Protein AF-0000000075465590 (afdb_homodimer)

Sequence (590 aa):
MANDVLPASSSIDHERARTSSQPSAFWFDDGSIIIAVARERFRLHKSLLSRHSSIFESLPVSQSTRAETRDPPTVEISEGLATPRDFTALLEHLYHDVPIDSAPLSAVSSLLRVTSDKSLRFPTIHILARERFRMLLEPEPGIVNFITPENPEEALGLAVEHDIPSVRKALYYSVATTSHFEPDSTHPSLPRSVTDRCAVLQEHLITHFTPILFTVATAGHMTCTDVFAEAWMPDVISPALMDNGLCRPIETLRKIQAVRWEDRGVCKECCAAKREEWDEEIRNVWEKVDEWVGIMANDVLPASSSIDHERARTSSQPSAFWFDDGSIIIAVARERFRLHKSLLSRHSSIFESLPVSQSTRAETRDPPTVEISEGLATPRDFTALLEHLYHDVPIDSAPLSAVSSLLRVTSDKSLRFPTIHILARERFRMLLEPEPGIVNFITPENPEEALGLAVEHDIPSVRKALYYSVATTSHFEPDSTHPSLPRSVTDRCAVLQEHLITHFTPILFTVATAGHMTCTDVFAEAWMPDVISPALMDNGLCRPIETLRKIQAVRWEDRGVCKECCAAKREEWDEEIRNVWEKVDEWVGI

Structure (mmCIF, N/CA/C/O backbone):
data_AF-0000000075465590-model_v1
#
loop_
_entity.id
_entity.type
_entity.pdbx_description
1 polymer 'BTB domain-containing protein'
#
loop_
_atom_site.group_PDB
_atom_site.id
_atom_site.type_symbol
_atom_site.label_atom_id
_atom_site.label_alt_id
_atom_site.label_comp_id
_atom_site.label_asym_id
_atom_site.label_entity_id
_atom_site.label_seq_id
_atom_site.pdbx_PDB_ins_code
_atom_site.Cartn_x
_atom_site.Cartn_y
_atom_site.Cartn_z
_atom_site.occupancy
_atom_site.B_iso_or_equiv
_atom_site.auth_seq_id
_atom_site.auth_comp_id
_atom_site.auth_asym_id
_atom_site.auth_atom_id
_atom_site.pdbx_PDB_model_num
ATOM 1 N N . MET A 1 1 ? 66.875 57.031 -17.562 1 21.8 1 MET A N 1
ATOM 2 C CA . MET A 1 1 ? 66.375 57.094 -16.188 1 21.8 1 MET A CA 1
ATOM 3 C C . MET A 1 1 ? 64.938 56.719 -16.125 1 21.8 1 MET A C 1
ATOM 5 O O . MET A 1 1 ? 64.312 56.844 -15.07 1 21.8 1 MET A O 1
ATOM 9 N N . ALA A 1 2 ? 64.438 56.688 -17.406 1 18.67 2 ALA A N 1
ATOM 10 C CA . ALA A 1 2 ? 63.031 57 -17.594 1 18.67 2 ALA A CA 1
ATOM 11 C C . ALA A 1 2 ? 62.156 56.062 -16.766 1 18.67 2 ALA A C 1
ATOM 13 O O . ALA A 1 2 ? 61.969 56.281 -15.562 1 18.67 2 ALA A O 1
ATOM 14 N N . ASN A 1 3 ? 61.281 55.5 -17.422 1 20.72 3 ASN A N 1
ATOM 15 C CA . ASN A 1 3 ? 59.844 55.406 -17.578 1 20.72 3 ASN A CA 1
ATOM 16 C C . ASN A 1 3 ? 59.281 54.156 -16.875 1 20.72 3 ASN A C 1
ATOM 18 O O . ASN A 1 3 ? 58.688 53.312 -17.531 1 20.72 3 ASN A O 1
ATOM 22 N N . ASP A 1 4 ? 60.188 53.594 -16.047 1 22.67 4 ASP A N 1
ATOM 23 C CA . ASP A 1 4 ? 59.812 52.188 -15.82 1 22.67 4 ASP A CA 1
ATOM 24 C C . ASP A 1 4 ? 58.438 52.094 -15.156 1 22.67 4 ASP A C 1
ATOM 26 O O . ASP A 1 4 ? 58.281 52.438 -13.984 1 22.67 4 ASP A O 1
ATOM 30 N N . VAL A 1 5 ? 57.5 52.75 -15.938 1 26.72 5 VAL A N 1
ATOM 31 C CA . VAL A 1 5 ? 56.156 52.812 -15.422 1 26.72 5 VAL A CA 1
ATOM 32 C C . VAL A 1 5 ? 55.75 51.469 -14.82 1 26.72 5 VAL A C 1
ATOM 34 O O . VAL A 1 5 ? 55.938 50.406 -15.461 1 26.72 5 VAL A O 1
ATOM 37 N N . LEU A 1 6 ? 56.031 51.344 -13.562 1 28.09 6 LEU A N 1
ATOM 38 C CA . LEU A 1 6 ? 55.688 50.188 -12.766 1 28.09 6 LEU A CA 1
ATOM 39 C C . LEU A 1 6 ? 54.312 49.688 -13.133 1 28.09 6 LEU A C 1
ATOM 41 O O . LEU A 1 6 ? 53.406 50.469 -13.414 1 28.09 6 LEU A O 1
ATOM 45 N N . PRO A 1 7 ? 54.344 48.5 -13.836 1 25.73 7 PRO A N 1
ATOM 46 C CA . PRO A 1 7 ? 53.094 47.906 -14.328 1 25.73 7 PRO A CA 1
ATOM 47 C C . PRO A 1 7 ? 51.938 48.031 -13.32 1 25.73 7 PRO A C 1
ATOM 49 O O . PRO A 1 7 ? 52.188 48.062 -12.109 1 25.73 7 PRO A O 1
ATOM 52 N N . ALA A 1 8 ? 50.906 48.844 -13.664 1 25.91 8 ALA A N 1
ATOM 53 C CA . ALA A 1 8 ? 49.625 49.062 -13 1 25.91 8 ALA A CA 1
ATOM 54 C C . ALA A 1 8 ? 49.125 47.781 -12.344 1 25.91 8 ALA A C 1
ATOM 56 O O . ALA A 1 8 ? 49.25 46.688 -12.906 1 25.91 8 ALA A O 1
ATOM 57 N N . SER A 1 9 ? 49.25 47.75 -11.016 1 25.11 9 SER A N 1
ATOM 58 C CA . SER A 1 9 ? 48.719 46.75 -10.094 1 25.11 9 SER A CA 1
ATOM 59 C C . SER A 1 9 ? 47.312 46.312 -10.516 1 25.11 9 SER A C 1
ATOM 61 O O . SER A 1 9 ? 46.375 47.094 -10.539 1 25.11 9 SER A O 1
ATOM 63 N N . SER A 1 10 ? 47.219 45.562 -11.617 1 25.58 10 SER A N 1
ATOM 64 C CA . SER A 1 10 ? 45.938 45.031 -12.062 1 25.58 10 SER A CA 1
ATOM 65 C C . SER A 1 10 ? 45.094 44.594 -10.875 1 25.58 10 SER A C 1
ATOM 67 O O . SER A 1 10 ? 45.531 43.875 -10 1 25.58 10 SER A O 1
ATOM 69 N N . SER A 1 11 ? 44.25 45.562 -10.375 1 25.7 11 SER A N 1
ATOM 70 C CA . SER A 1 11 ? 43.156 45.344 -9.406 1 25.7 11 SER A CA 1
ATOM 71 C C . SER A 1 11 ? 42.469 44 -9.633 1 25.7 11 SER A C 1
ATOM 73 O O . SER A 1 11 ? 41.844 43.781 -10.68 1 25.7 11 SER A O 1
ATOM 75 N N . ILE A 1 12 ? 43.188 42.906 -9.406 1 26.52 12 ILE A N 1
ATOM 76 C CA . ILE A 1 12 ? 42.531 41.594 -9.406 1 26.52 12 ILE A CA 1
ATOM 77 C C . ILE A 1 12 ? 41.125 41.719 -8.789 1 26.52 12 ILE A C 1
ATOM 79 O O . ILE A 1 12 ? 41 42.125 -7.629 1 26.52 12 ILE A O 1
ATOM 83 N N . ASP A 1 13 ? 40.156 42.219 -9.586 1 26 13 ASP A N 1
ATOM 84 C CA . ASP A 1 13 ? 38.719 42.094 -9.289 1 26 13 ASP A CA 1
ATOM 85 C C . ASP A 1 13 ? 38.438 40.781 -8.562 1 26 13 ASP A C 1
ATOM 87 O O . ASP A 1 13 ? 38.656 39.719 -9.094 1 26 13 ASP A O 1
ATOM 91 N N . HIS A 1 14 ? 38.75 40.719 -7.32 1 24.42 14 HIS A N 1
ATOM 92 C CA . HIS A 1 14 ? 38.281 39.594 -6.504 1 24.42 14 HIS A CA 1
ATOM 93 C C . HIS A 1 14 ? 36.875 39.156 -6.898 1 24.42 14 HIS A C 1
ATOM 95 O O . HIS A 1 14 ? 35.938 39.969 -6.781 1 24.42 14 HIS A O 1
ATOM 101 N N . GLU A 1 15 ? 36.719 38.562 -8.078 1 27.59 15 GLU A N 1
ATOM 102 C CA . GLU A 1 15 ? 35.469 37.875 -8.398 1 27.59 15 GLU A CA 1
ATOM 103 C C . GLU A 1 15 ? 34.812 37.312 -7.141 1 27.59 15 GLU A C 1
ATOM 105 O O . GLU A 1 15 ? 35.406 36.469 -6.441 1 27.59 15 GLU A O 1
ATOM 110 N N . ARG A 1 16 ? 34.094 38.125 -6.402 1 27.72 16 ARG A N 1
ATOM 111 C CA . ARG A 1 16 ? 33.125 37.656 -5.398 1 27.72 16 ARG A CA 1
ATOM 112 C C . ARG A 1 16 ? 32.531 36.312 -5.773 1 27.72 16 ARG A C 1
ATOM 114 O O . ARG A 1 16 ? 31.875 36.156 -6.801 1 27.72 16 ARG A O 1
ATOM 121 N N . ALA A 1 17 ? 33.25 35.219 -5.746 1 29.44 17 ALA A N 1
ATOM 122 C CA . ALA A 1 17 ? 32.688 33.875 -5.73 1 29.44 17 ALA A CA 1
ATOM 123 C C . ALA A 1 17 ? 31.281 33.844 -5.129 1 29.44 17 ALA A C 1
ATOM 125 O O . ALA A 1 17 ? 31.109 34.062 -3.924 1 29.44 17 ALA A O 1
ATOM 126 N N . ARG A 1 18 ? 30.219 34.375 -5.691 1 31.86 18 ARG A N 1
ATOM 127 C CA . ARG A 1 18 ? 28.781 34.281 -5.449 1 31.86 18 ARG A CA 1
ATOM 128 C C . ARG A 1 18 ? 28.406 32.906 -4.938 1 31.86 18 ARG A C 1
ATOM 130 O O . ARG A 1 18 ? 28.391 31.938 -5.699 1 31.86 18 ARG A O 1
ATOM 137 N N . THR A 1 19 ? 28.875 32.281 -3.955 1 33.5 19 THR A N 1
ATOM 138 C CA . THR A 1 19 ? 28.453 31.094 -3.223 1 33.5 19 THR A CA 1
ATOM 139 C C . THR A 1 19 ? 26.922 30.953 -3.264 1 33.5 19 THR A C 1
ATOM 141 O O . THR A 1 19 ? 26.219 31.562 -2.461 1 33.5 19 THR A O 1
ATOM 144 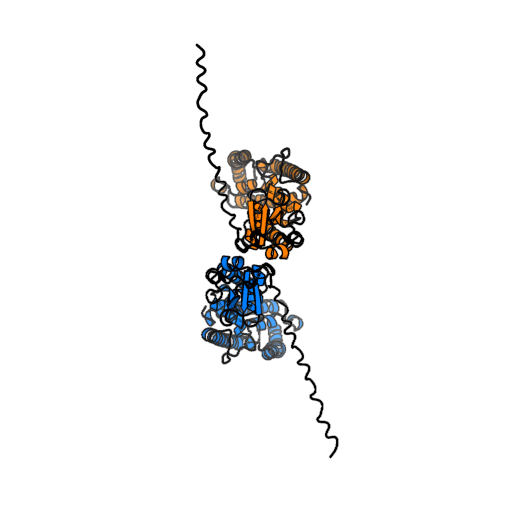N N . SER A 1 20 ? 26.141 31.188 -4.266 1 35.91 20 SER A N 1
ATOM 145 C CA . SER A 1 20 ? 24.75 31.141 -4.715 1 35.91 20 SER A CA 1
ATOM 146 C C . SER A 1 20 ? 24.062 29.859 -4.25 1 35.91 20 SER A C 1
ATOM 148 O O . SER A 1 20 ? 24.078 28.859 -4.957 1 35.91 20 SER A O 1
ATOM 150 N N . SER A 1 21 ? 24.469 29.109 -3.201 1 39.5 21 SER A N 1
ATOM 151 C CA . SER A 1 21 ? 23.938 27.812 -2.803 1 39.5 21 SER A CA 1
ATOM 152 C C . SER A 1 21 ? 22.406 27.812 -2.832 1 39.5 21 SER A C 1
ATOM 154 O O . SER A 1 21 ? 21.781 28.625 -2.148 1 39.5 21 SER A O 1
ATOM 156 N N . GLN A 1 22 ? 21.75 27.75 -3.865 1 45.09 22 GLN A N 1
ATOM 157 C CA . GLN A 1 22 ? 20.312 27.594 -4.055 1 45.09 22 GLN A CA 1
ATOM 158 C C . GLN A 1 22 ? 19.672 26.875 -2.867 1 45.09 22 GLN A C 1
ATOM 160 O O . GLN A 1 22 ? 20.172 25.844 -2.43 1 45.09 22 GLN A O 1
ATOM 165 N N . PRO A 1 23 ? 19.094 27.703 -1.973 1 51.75 23 PRO A N 1
ATOM 166 C CA . PRO A 1 23 ? 18.469 27.094 -0.799 1 51.75 23 PRO A CA 1
ATOM 167 C C . PRO A 1 23 ? 17.797 25.766 -1.117 1 51.75 23 PRO A C 1
ATOM 169 O O . PRO A 1 23 ? 17.344 25.547 -2.248 1 51.75 23 PRO A O 1
ATOM 172 N N . SER A 1 24 ? 18.062 24.734 -0.417 1 67.19 24 SER A N 1
ATOM 173 C CA . SER A 1 24 ? 17.453 23.406 -0.45 1 67.19 24 SER A CA 1
ATOM 174 C C . SER A 1 24 ? 15.945 23.5 -0.619 1 67.19 24 SER A C 1
ATOM 176 O O . SER A 1 24 ? 15.336 24.516 -0.268 1 67.19 24 SER A O 1
ATOM 178 N N . ALA A 1 25 ? 15.344 22.766 -1.482 1 83.56 25 ALA A N 1
ATOM 179 C CA . ALA A 1 25 ? 13.898 22.656 -1.654 1 83.56 25 ALA A CA 1
ATOM 180 C C . ALA A 1 25 ? 13.188 22.609 -0.305 1 83.56 25 ALA A C 1
ATOM 182 O O . ALA A 1 25 ? 11.977 22.859 -0.223 1 83.56 25 ALA A O 1
ATOM 183 N N . PHE A 1 26 ? 14.07 22.5 0.748 1 94.62 26 PHE A N 1
ATOM 184 C CA . PHE A 1 26 ? 13.492 22.391 2.084 1 94.62 26 PHE A CA 1
ATOM 185 C C . PHE A 1 26 ? 13.992 23.516 2.977 1 94.62 26 PHE A C 1
ATOM 187 O O . PHE A 1 26 ? 14.609 23.266 4.016 1 94.62 26 PHE A O 1
ATOM 194 N N . TRP A 1 27 ? 13.844 24.766 2.42 1 94.31 27 TRP A N 1
ATOM 195 C CA . TRP A 1 27 ? 14.07 26 3.172 1 94.31 27 TRP A CA 1
ATOM 196 C C . TRP A 1 27 ? 12.766 26.781 3.338 1 94.31 27 TRP A C 1
ATOM 198 O O . TRP A 1 27 ? 12.312 27.453 2.408 1 94.31 27 TRP A O 1
ATOM 208 N N . PHE A 1 28 ? 12.234 26.703 4.586 1 93.12 28 PHE A N 1
ATOM 209 C CA . PHE A 1 28 ? 10.93 27.312 4.832 1 93.12 28 PHE A CA 1
ATOM 210 C C . PHE A 1 28 ? 11.078 28.562 5.684 1 93.12 28 PHE A C 1
ATOM 212 O O . PHE A 1 28 ? 11.672 28.531 6.758 1 93.12 28 PHE A O 1
ATOM 219 N N . ASP A 1 29 ? 10.445 29.641 5.32 1 90 29 ASP A N 1
ATOM 220 C CA . ASP A 1 29 ? 10.523 30.906 6.043 1 90 29 ASP A CA 1
ATOM 221 C C . ASP A 1 29 ? 9.945 30.766 7.449 1 90 29 ASP A C 1
ATOM 223 O O . ASP A 1 29 ? 10.391 31.438 8.375 1 90 29 ASP A O 1
ATOM 227 N N . ASP A 1 30 ? 9.047 29.906 7.566 1 91.31 30 ASP A N 1
ATOM 228 C CA . ASP A 1 30 ? 8.43 29.734 8.875 1 91.31 30 ASP A CA 1
ATOM 229 C C . ASP A 1 30 ? 9.055 28.578 9.633 1 91.31 30 ASP A C 1
ATOM 231 O O . ASP A 1 30 ? 8.5 28.094 10.625 1 91.31 30 ASP A O 1
ATOM 235 N N . GLY A 1 31 ? 10.148 28.125 9.102 1 93.56 31 GLY A N 1
ATOM 236 C CA . GLY A 1 31 ? 10.859 27.078 9.82 1 93.56 31 GLY A CA 1
ATOM 237 C C . GLY A 1 31 ? 11.398 27.547 11.164 1 93.56 31 GLY A C 1
ATOM 238 O O . GLY A 1 31 ? 11.844 28.688 11.297 1 93.56 31 GLY A O 1
ATOM 239 N N . SER A 1 32 ? 11.461 26.641 12.125 1 92.81 32 SER A N 1
ATOM 240 C CA . SER A 1 32 ? 11.836 27 13.484 1 92.81 32 SER A CA 1
ATOM 241 C C . SER A 1 32 ? 13.203 26.453 13.852 1 92.81 32 SER A C 1
ATOM 243 O O . SER A 1 32 ? 13.711 26.703 14.945 1 92.81 32 SER A O 1
ATOM 245 N N . ILE A 1 33 ? 13.773 25.703 12.922 1 92.62 33 ILE A N 1
ATOM 246 C CA . ILE A 1 33 ? 15.086 25.125 13.18 1 92.62 33 ILE A CA 1
ATOM 247 C C . ILE A 1 33 ? 15.875 25.016 11.875 1 92.62 33 ILE A C 1
ATOM 249 O O . ILE A 1 33 ? 15.297 24.766 10.812 1 92.62 33 ILE A O 1
ATOM 253 N N . ILE A 1 34 ? 17.094 25.234 11.953 1 93.31 34 ILE A N 1
ATOM 254 C CA . ILE A 1 34 ? 17.984 25.031 10.812 1 93.31 34 ILE A CA 1
ATOM 255 C C . ILE A 1 34 ? 18.859 23.797 11.055 1 93.31 34 ILE A C 1
ATOM 257 O O . ILE A 1 34 ? 19.516 23.688 12.094 1 93.31 34 ILE A O 1
ATOM 261 N N . ILE A 1 35 ? 18.844 22.859 10.156 1 93.62 35 ILE A N 1
ATOM 262 C CA . ILE A 1 35 ? 19.625 21.641 10.258 1 93.62 35 ILE A CA 1
ATOM 263 C C . ILE A 1 35 ? 20.703 21.625 9.18 1 93.62 35 ILE A C 1
ATOM 265 O O . ILE A 1 35 ? 20.406 21.812 7.992 1 93.62 35 ILE A O 1
ATOM 269 N N . ALA A 1 36 ? 21.875 21.422 9.609 1 93.06 36 ALA A N 1
ATOM 270 C CA . ALA A 1 36 ? 22.984 21.297 8.688 1 93.06 36 ALA A CA 1
ATOM 271 C C . ALA A 1 36 ? 23.484 19.859 8.594 1 93.06 36 ALA A C 1
ATOM 273 O O . ALA A 1 36 ? 23.766 19.219 9.617 1 93.06 36 ALA A O 1
ATOM 274 N N . VAL A 1 37 ? 23.469 19.344 7.438 1 93 37 VAL A N 1
ATOM 275 C CA . VAL A 1 37 ? 24.016 18.031 7.137 1 93 37 VAL A CA 1
ATOM 276 C C . VAL A 1 37 ? 25.125 18.156 6.105 1 93 37 VAL A C 1
ATOM 278 O O . VAL A 1 37 ? 24.875 18.438 4.934 1 93 37 VAL A O 1
ATOM 281 N N . ALA A 1 38 ? 26.328 17.938 6.52 1 89.81 38 ALA A N 1
ATOM 282 C CA . ALA A 1 38 ? 27.484 18.219 5.68 1 89.81 38 ALA A CA 1
ATOM 283 C C . ALA A 1 38 ? 27.469 19.656 5.188 1 89.81 38 ALA A C 1
ATOM 285 O O . ALA A 1 38 ? 27.375 20.594 5.984 1 89.81 38 ALA A O 1
ATOM 286 N N . ARG A 1 39 ? 27.344 19.844 3.859 1 86.19 39 ARG A N 1
ATOM 287 C CA . ARG A 1 39 ? 27.406 21.203 3.322 1 86.19 39 ARG A CA 1
ATOM 288 C C . ARG A 1 39 ? 26.016 21.734 2.994 1 86.19 39 ARG A C 1
ATOM 290 O O . ARG A 1 39 ? 25.859 22.859 2.535 1 86.19 39 ARG A O 1
ATOM 297 N N . GLU A 1 40 ? 25.047 20.984 3.35 1 93.19 40 GLU A N 1
ATOM 298 C CA . GLU A 1 40 ? 23.672 21.391 3.02 1 93.19 40 GLU A CA 1
ATOM 299 C C . GLU A 1 40 ? 22.922 21.859 4.262 1 93.19 40 GLU A C 1
ATOM 301 O O . GLU A 1 40 ? 23.109 21.312 5.352 1 93.19 40 GLU A O 1
ATOM 306 N N . ARG A 1 41 ? 22.109 22.906 4.062 1 94.06 41 ARG A N 1
ATOM 307 C CA . ARG A 1 41 ? 21.312 23.469 5.156 1 94.06 41 ARG A CA 1
ATOM 308 C C . ARG A 1 41 ? 19.828 23.438 4.836 1 94.06 41 ARG A C 1
ATOM 310 O O . ARG A 1 41 ? 19.422 23.672 3.691 1 94.06 41 ARG A O 1
ATOM 317 N N . PHE A 1 42 ? 19.094 23.125 5.914 1 95.19 42 PHE A N 1
ATOM 318 C CA . PHE A 1 42 ? 17.641 23.031 5.816 1 95.19 42 PHE A CA 1
ATOM 319 C C . PHE A 1 42 ? 16.969 23.812 6.938 1 95.19 42 PHE A C 1
ATOM 321 O O . PHE A 1 42 ? 17.375 23.719 8.094 1 95.19 42 PHE A O 1
ATOM 328 N N . ARG A 1 43 ? 16.094 24.703 6.555 1 94.75 43 ARG A N 1
ATOM 329 C CA . ARG A 1 43 ? 15.25 25.375 7.547 1 94.75 43 ARG A CA 1
ATOM 330 C C . ARG A 1 43 ? 13.883 24.703 7.648 1 94.75 43 ARG A C 1
ATOM 332 O O . ARG A 1 43 ? 13.062 24.812 6.73 1 94.75 43 ARG A O 1
ATOM 339 N N . LEU A 1 44 ? 13.633 24.031 8.781 1 95.81 44 LEU A N 1
ATOM 340 C CA . LEU A 1 44 ? 12.516 23.094 8.906 1 95.81 44 LEU A CA 1
ATOM 341 C C . LEU A 1 44 ? 11.672 23.422 10.133 1 95.81 44 LEU A C 1
ATOM 343 O O . LEU A 1 44 ? 11.969 24.375 10.867 1 95.81 44 LEU A O 1
ATOM 347 N N . HIS A 1 45 ? 10.609 22.719 10.289 1 95.25 45 HIS A N 1
ATOM 348 C CA . HIS A 1 45 ? 9.734 22.828 11.453 1 95.25 45 HIS A CA 1
ATOM 349 C C . HIS A 1 45 ? 10.117 21.812 12.523 1 95.25 45 HIS A C 1
ATOM 351 O O . HIS A 1 45 ? 9.891 20.625 12.359 1 95.25 45 HIS A O 1
ATOM 357 N N . LYS A 1 46 ? 10.562 22.281 13.578 1 94.31 46 LYS A N 1
ATOM 358 C CA . LYS A 1 46 ? 11.078 21.406 14.625 1 94.31 46 LYS A CA 1
ATOM 359 C C . LYS A 1 46 ? 10 20.453 15.125 1 94.31 46 LYS A C 1
ATOM 361 O O . LYS A 1 46 ? 10.273 19.281 15.383 1 94.31 46 LYS A O 1
ATOM 366 N N . SER A 1 47 ? 8.789 20.922 15.281 1 93.62 47 SER A N 1
ATOM 367 C CA . SER A 1 47 ? 7.707 20.109 15.828 1 93.62 47 SER A CA 1
ATOM 368 C C . SER A 1 47 ? 7.398 18.922 14.922 1 93.62 47 SER A C 1
ATOM 370 O O . SER A 1 47 ? 7.02 17.844 15.398 1 93.62 47 SER A O 1
ATOM 372 N N . LEU A 1 48 ? 7.551 19.094 13.609 1 94.88 48 LEU A N 1
ATOM 373 C CA . LEU A 1 48 ? 7.328 18 12.672 1 94.88 48 LEU A CA 1
ATOM 374 C C . LEU A 1 48 ? 8.359 16.906 12.867 1 94.88 48 LEU A C 1
ATOM 376 O O . LEU A 1 48 ? 8.031 15.711 12.828 1 94.88 48 LEU A O 1
ATOM 380 N N . LEU A 1 49 ? 9.57 17.281 13.117 1 95.06 49 LEU A N 1
ATOM 381 C CA . LEU A 1 49 ? 10.656 16.328 13.328 1 95.06 49 LEU A CA 1
ATOM 382 C C . LEU A 1 49 ? 10.547 15.68 14.703 1 95.06 49 LEU A C 1
ATOM 384 O O . LEU A 1 49 ? 10.625 14.453 14.828 1 95.06 49 LEU A O 1
ATOM 388 N N . SER A 1 50 ? 10.312 16.516 15.75 1 93.94 50 SER A N 1
ATOM 389 C CA . SER A 1 50 ? 10.32 16.062 17.141 1 93.94 50 SER A CA 1
ATOM 390 C C . SER A 1 50 ? 9.141 15.133 17.422 1 93.94 50 SER A C 1
ATOM 392 O O . SER A 1 50 ? 9.203 14.297 18.328 1 93.94 50 SER A O 1
ATOM 394 N N . ARG A 1 51 ? 8.164 15.266 16.594 1 92.62 51 ARG A N 1
ATOM 395 C CA . ARG A 1 51 ? 6.973 14.438 16.766 1 92.62 51 ARG A CA 1
ATOM 396 C C . ARG A 1 51 ? 7.277 12.969 16.5 1 92.62 51 ARG A C 1
ATOM 398 O O . ARG A 1 51 ? 6.629 12.078 17.047 1 92.62 51 ARG A O 1
ATOM 405 N N . HIS A 1 52 ? 8.352 12.711 15.672 1 94.06 52 HIS A N 1
ATOM 406 C CA . HIS A 1 52 ? 8.562 11.352 15.203 1 94.06 52 HIS A CA 1
ATOM 407 C C . HIS A 1 52 ? 9.969 10.867 15.539 1 94.06 52 HIS A C 1
ATOM 409 O O . HIS A 1 52 ? 10.352 9.75 15.18 1 94.06 52 HIS A O 1
ATOM 415 N N . SER A 1 53 ? 10.68 11.695 16.188 1 94.75 53 SER A N 1
ATOM 416 C CA . SER A 1 53 ? 12.055 11.328 16.531 1 94.75 53 SER A CA 1
ATOM 417 C C . SER A 1 53 ? 12.43 11.812 17.922 1 94.75 53 SER A C 1
ATOM 419 O O . SER A 1 53 ? 12.336 13.008 18.219 1 94.75 53 SER A O 1
ATOM 421 N N . SER A 1 54 ? 12.93 10.961 18.75 1 90.5 54 SER A N 1
ATOM 422 C CA . SER A 1 54 ? 13.359 11.328 20.094 1 90.5 54 SER A CA 1
ATOM 423 C C . SER A 1 54 ? 14.625 12.172 20.062 1 90.5 54 SER A C 1
ATOM 425 O O . SER A 1 54 ? 14.875 12.969 20.969 1 90.5 54 SER A O 1
ATOM 427 N N . ILE A 1 55 ? 15.367 12.016 19.031 1 89.94 55 ILE A N 1
ATOM 428 C CA . ILE A 1 55 ? 16.594 12.789 18.891 1 89.94 55 ILE A CA 1
ATOM 429 C C . ILE A 1 55 ? 16.266 14.266 18.734 1 89.94 55 ILE A C 1
ATOM 431 O O . ILE A 1 55 ? 16.875 15.117 19.391 1 89.94 55 ILE A O 1
ATOM 435 N N . PHE A 1 56 ? 15.258 14.578 17.984 1 90.56 56 PHE A N 1
ATOM 436 C CA . PHE A 1 56 ? 14.875 15.961 17.75 1 90.56 56 PHE A CA 1
ATOM 437 C C . PHE A 1 56 ? 14.031 16.5 18.906 1 90.56 56 PHE A C 1
ATOM 439 O O . PHE A 1 56 ? 13.922 17.703 19.094 1 90.56 56 PHE A O 1
ATOM 446 N N . GLU A 1 57 ? 13.422 15.609 19.531 1 86.44 57 GLU A N 1
ATOM 447 C CA . GLU A 1 57 ? 12.68 16.016 20.734 1 86.44 57 GLU A CA 1
ATOM 448 C C . GLU A 1 57 ? 13.625 16.562 21.797 1 86.44 57 GLU A C 1
ATOM 450 O O . GLU A 1 57 ? 13.273 17.484 22.531 1 86.44 57 GLU A O 1
ATOM 455 N N . SER A 1 58 ? 14.773 15.961 21.844 1 82.56 58 SER A N 1
ATOM 456 C CA . SER A 1 58 ? 15.719 16.281 22.922 1 82.56 58 SER A CA 1
ATOM 457 C C . SER A 1 58 ? 16.609 17.453 22.531 1 82.56 58 SER A C 1
ATOM 459 O O . SER A 1 58 ? 17.359 17.984 23.359 1 82.56 58 SER A O 1
ATOM 461 N N . LEU A 1 59 ? 16.484 17.797 21.297 1 75.31 59 LEU A N 1
ATOM 462 C CA . LEU A 1 59 ? 17.297 18.938 20.875 1 75.31 59 LEU A CA 1
ATOM 463 C C . LEU A 1 59 ? 16.828 20.219 21.578 1 75.31 59 LEU A C 1
ATOM 465 O O . LEU A 1 59 ? 15.633 20.484 21.672 1 75.31 59 LEU A O 1
ATOM 469 N N . PRO A 1 60 ? 17.75 20.75 22.453 1 60.34 60 PRO A N 1
ATOM 470 C CA . PRO A 1 60 ? 17.344 21.969 23.172 1 60.34 60 PRO A CA 1
ATOM 471 C C . PRO A 1 60 ? 16.828 23.062 22.234 1 60.34 60 PRO A C 1
ATOM 473 O O . PRO A 1 60 ? 17.312 23.188 21.109 1 60.34 60 PRO A O 1
ATOM 476 N N . VAL A 1 61 ? 15.539 23.297 22.344 1 53.62 61 VAL A N 1
ATOM 477 C CA . VAL A 1 61 ? 15.055 24.5 21.688 1 53.62 61 VAL A CA 1
ATOM 478 C C . VAL A 1 61 ? 15.891 25.703 22.141 1 53.62 61 VAL A C 1
ATOM 480 O O . VAL A 1 61 ? 15.969 26 23.328 1 53.62 61 VAL A O 1
ATOM 483 N N . SER A 1 62 ? 17.125 25.75 21.812 1 45.41 62 SER A N 1
ATOM 484 C CA . SER A 1 62 ? 17.844 26.938 22.281 1 45.41 62 SER A CA 1
ATOM 485 C C . SER A 1 62 ? 16.906 28.141 22.375 1 45.41 62 SER A C 1
ATOM 487 O O . SER A 1 62 ? 16.281 28.516 21.391 1 45.41 62 SER A O 1
ATOM 489 N N . GLN A 1 63 ? 16.188 28.125 23.578 1 43.88 63 GLN A N 1
ATOM 490 C CA . GLN A 1 63 ? 15.742 29.469 23.906 1 43.88 63 GLN A CA 1
ATOM 491 C C . GLN A 1 63 ? 16.812 30.5 23.578 1 43.88 63 GLN A C 1
ATOM 493 O O . GLN A 1 63 ? 17.812 30.609 24.297 1 43.88 63 GLN A O 1
ATOM 498 N N . SER A 1 64 ? 17.484 30.406 22.469 1 37.34 64 SER A N 1
ATOM 499 C CA . SER A 1 64 ? 18.344 31.594 22.406 1 37.34 64 SER A CA 1
ATOM 500 C C . SER A 1 64 ? 17.781 32.719 23.281 1 37.34 64 SER A C 1
ATOM 502 O O . SER A 1 64 ? 16.656 33.156 23.078 1 37.34 64 SER A O 1
ATOM 504 N N . THR A 1 65 ? 18 32.719 24.578 1 37.59 65 THR A N 1
ATOM 505 C CA . THR A 1 65 ? 17.953 33.969 25.328 1 37.59 65 THR A CA 1
ATOM 506 C C . THR A 1 65 ? 18.109 35.156 24.391 1 37.59 65 THR A C 1
ATOM 508 O O . THR A 1 65 ? 18.047 36.312 24.828 1 37.59 65 THR A O 1
ATOM 511 N N . ARG A 1 66 ? 19.391 35.188 23.797 1 38.31 66 ARG A N 1
ATOM 512 C CA . ARG A 1 66 ? 19.75 36.5 23.328 1 38.31 66 ARG A CA 1
ATOM 513 C C . ARG A 1 66 ? 18.609 37.125 22.516 1 38.31 66 ARG A C 1
ATOM 515 O O . ARG A 1 66 ? 18.031 36.469 21.656 1 38.31 66 ARG A O 1
ATOM 522 N N . ALA A 1 67 ? 18.062 38.125 22.922 1 39.38 67 ALA A N 1
ATOM 523 C CA . ALA A 1 67 ? 17.297 39.281 22.5 1 39.38 67 ALA A CA 1
ATOM 524 C C . ALA A 1 67 ? 17.328 39.438 20.984 1 39.38 67 ALA A C 1
ATOM 526 O O . ALA A 1 67 ? 16.312 39.719 20.344 1 39.38 67 ALA A O 1
ATOM 527 N N . GLU A 1 68 ? 18.594 39.719 20.375 1 39 68 GLU A N 1
ATOM 528 C CA . GLU A 1 68 ? 18.719 40.531 19.156 1 39 68 GLU A CA 1
ATOM 529 C C . GLU A 1 68 ? 18.453 39.719 17.906 1 39 68 GLU A C 1
ATOM 531 O O . GLU A 1 68 ? 18.141 40.25 16.844 1 39 68 GLU A O 1
ATOM 536 N N . THR A 1 69 ? 19.266 38.438 17.516 1 46.53 69 THR A N 1
ATOM 537 C CA . THR A 1 69 ? 19.297 38.062 16.094 1 46.53 69 THR A CA 1
ATOM 538 C C . THR A 1 69 ? 18.109 37.188 15.75 1 46.53 69 THR A C 1
ATOM 540 O O . THR A 1 69 ? 17.781 36.25 16.484 1 46.53 69 THR A O 1
ATOM 543 N N . ARG A 1 70 ? 17.078 37.531 14.867 1 61.22 70 ARG A N 1
ATOM 544 C CA . ARG A 1 70 ? 15.836 37.156 14.203 1 61.22 70 ARG A CA 1
ATOM 545 C C . ARG A 1 70 ? 15.93 35.719 13.648 1 61.22 70 ARG A C 1
ATOM 547 O O . ARG A 1 70 ? 14.938 35.188 13.148 1 61.22 70 ARG A O 1
ATOM 554 N N . ASP A 1 71 ? 17.203 34.875 13.609 1 73.88 71 ASP A N 1
ATOM 555 C CA . ASP A 1 71 ? 17.297 33.625 12.898 1 73.88 71 ASP A CA 1
ATOM 556 C C . ASP A 1 71 ? 17.062 32.438 13.844 1 73.88 71 ASP A C 1
ATOM 558 O O . ASP A 1 71 ? 17.453 32.469 15.008 1 73.88 71 ASP A O 1
ATOM 562 N N . PRO A 1 72 ? 16.406 31.234 13.516 1 86.94 72 PRO A N 1
ATOM 563 C CA . PRO A 1 72 ? 16.156 30.031 14.305 1 86.94 72 PRO A CA 1
ATOM 564 C C . PRO A 1 72 ? 17.438 29.297 14.688 1 86.94 72 PRO A C 1
ATOM 566 O O . PRO A 1 72 ? 18.484 29.531 14.078 1 86.94 72 PRO A O 1
ATOM 569 N N . PRO A 1 73 ? 17.422 28.516 15.812 1 88.19 73 PRO A N 1
ATOM 570 C CA . PRO A 1 73 ? 18.594 27.719 16.203 1 88.19 73 PRO A CA 1
ATOM 571 C C . PRO A 1 73 ? 19.062 26.797 15.086 1 88.19 73 PRO A C 1
ATOM 573 O O . PRO A 1 73 ? 18.266 26.359 14.258 1 88.19 73 PRO A O 1
ATOM 576 N N . THR A 1 74 ? 20.375 26.531 15.117 1 89.88 74 THR A N 1
ATOM 577 C CA . THR A 1 74 ? 20.984 25.672 14.109 1 89.88 74 THR A CA 1
ATOM 578 C C . THR A 1 74 ? 21.562 24.406 14.758 1 89.88 74 THR A C 1
ATOM 580 O O . THR A 1 74 ? 22.172 24.484 15.82 1 89.88 74 THR A O 1
ATOM 583 N N . VAL A 1 75 ? 21.297 23.25 14.188 1 90.75 75 VAL A N 1
ATOM 584 C CA . VAL A 1 75 ? 21.812 21.969 14.641 1 90.75 75 VAL A CA 1
ATOM 585 C C . VAL A 1 75 ? 22.625 21.312 13.516 1 90.75 75 VAL A C 1
ATOM 587 O O . VAL A 1 75 ? 22.188 21.312 12.359 1 90.75 75 VAL A O 1
ATOM 590 N N . GLU A 1 76 ? 23.75 20.781 13.883 1 91.5 76 GLU A N 1
ATOM 591 C CA . GLU A 1 76 ? 24.578 20.078 12.914 1 91.5 76 GLU A CA 1
ATOM 592 C C . GLU A 1 76 ? 24.484 18.562 13.078 1 91.5 76 GLU A C 1
ATOM 594 O O . GLU A 1 76 ? 24.641 18.047 14.188 1 91.5 76 GLU A O 1
ATOM 599 N N . ILE A 1 77 ? 24.234 17.922 11.992 1 90.94 77 ILE A N 1
ATOM 600 C CA . ILE A 1 77 ? 24.203 16.469 11.969 1 90.94 77 ILE A CA 1
ATOM 601 C C . ILE A 1 77 ? 25.469 15.922 11.305 1 90.94 77 ILE A C 1
ATOM 603 O O . ILE A 1 77 ? 25.781 16.297 10.172 1 90.94 77 ILE A O 1
ATOM 607 N N . SER A 1 78 ? 26.109 15.094 12.008 1 89.56 78 SER A N 1
ATOM 608 C CA . SER A 1 78 ? 27.344 14.516 11.492 1 89.56 78 SER A CA 1
ATOM 609 C C . SER A 1 78 ? 27.094 13.664 10.258 1 89.56 78 SER A C 1
ATOM 611 O O . SER A 1 78 ? 26.047 13.016 10.156 1 89.56 78 SER A O 1
ATOM 613 N N . GLU A 1 79 ? 28.031 13.625 9.367 1 85.38 79 GLU A N 1
ATOM 614 C CA . GLU A 1 79 ? 27.938 12.828 8.148 1 85.38 79 GLU A CA 1
ATOM 615 C C . GLU A 1 79 ? 27.875 11.336 8.461 1 85.38 79 GLU A C 1
ATOM 617 O O . GLU A 1 79 ? 27.359 10.555 7.664 1 85.38 79 GLU A O 1
ATOM 622 N N . GLY A 1 80 ? 28.422 11 9.555 1 86.19 80 GLY A N 1
ATOM 623 C CA . GLY A 1 80 ? 28.359 9.609 9.977 1 86.19 80 GLY A CA 1
ATOM 624 C C . GLY A 1 80 ? 26.969 9.18 10.398 1 86.19 80 GLY A C 1
ATOM 625 O O . GLY A 1 80 ? 26.641 7.996 10.312 1 86.19 80 GLY A O 1
ATOM 626 N N . LEU A 1 81 ? 26.203 10.125 10.75 1 90.44 81 LEU A N 1
ATOM 627 C CA . LEU A 1 81 ? 24.859 9.844 11.219 1 90.44 81 LEU A CA 1
ATOM 628 C C . LEU A 1 81 ? 23.859 9.859 10.07 1 90.44 81 LEU A C 1
ATOM 630 O O . LEU A 1 81 ? 22.984 9 9.984 1 90.44 81 LEU A O 1
ATOM 634 N N . ALA A 1 82 ? 24.031 10.812 9.219 1 93.69 82 ALA A N 1
ATOM 635 C CA . ALA A 1 82 ? 23.141 10.906 8.062 1 93.69 82 ALA A CA 1
ATOM 636 C C . ALA A 1 82 ? 23.828 11.633 6.91 1 93.69 82 ALA A C 1
ATOM 638 O O . ALA A 1 82 ? 24.547 12.617 7.125 1 93.69 82 ALA A O 1
ATOM 639 N N . THR A 1 83 ? 23.578 11.148 5.703 1 94.06 83 THR A N 1
ATOM 640 C CA . THR A 1 83 ? 24.047 11.852 4.516 1 94.06 83 THR A CA 1
ATOM 641 C C . THR A 1 83 ? 22.984 12.836 4.02 1 94.06 83 THR A C 1
ATOM 643 O O . THR A 1 83 ? 21.812 12.695 4.328 1 94.06 83 THR A O 1
ATOM 646 N N . PRO A 1 84 ? 23.453 13.844 3.264 1 94.62 84 PRO A N 1
ATOM 647 C CA . PRO A 1 84 ? 22.469 14.773 2.703 1 94.62 84 PRO A CA 1
ATOM 648 C C . PRO A 1 84 ? 21.422 14.078 1.85 1 94.62 84 PRO A C 1
ATOM 650 O O . PRO A 1 84 ? 20.25 14.461 1.883 1 94.62 84 PRO A O 1
ATOM 653 N N . ARG A 1 85 ? 21.797 13.102 1.136 1 94.44 85 ARG A N 1
ATOM 654 C CA . ARG A 1 85 ? 20.859 12.359 0.292 1 94.44 85 ARG A CA 1
ATOM 655 C C . ARG A 1 85 ? 19.797 11.664 1.133 1 94.44 85 ARG A C 1
ATOM 657 O O . ARG A 1 85 ? 18.609 11.75 0.827 1 94.44 85 ARG A O 1
ATOM 664 N N . ASP A 1 86 ? 20.25 11.023 2.16 1 96.88 86 ASP A N 1
ATOM 665 C CA . ASP A 1 86 ? 19.328 10.297 3.023 1 96.88 86 ASP A CA 1
ATOM 666 C C . ASP A 1 86 ? 18.406 11.258 3.766 1 96.88 86 ASP A C 1
ATOM 668 O O . ASP A 1 86 ? 17.203 10.984 3.928 1 96.88 86 ASP A O 1
ATOM 672 N N . PHE A 1 87 ? 18.969 12.344 4.199 1 96.81 87 PHE A N 1
ATOM 673 C CA . PHE A 1 87 ? 18.172 13.328 4.922 1 96.81 87 PHE A CA 1
ATOM 674 C C . PHE A 1 87 ? 17.125 13.969 4.008 1 96.81 87 PHE A C 1
ATOM 676 O O . PHE A 1 87 ? 15.992 14.195 4.418 1 96.81 87 PHE A O 1
ATOM 683 N N . THR A 1 88 ? 17.516 14.203 2.744 1 96.75 88 THR A N 1
ATOM 684 C CA . THR A 1 88 ? 16.594 14.758 1.771 1 96.75 88 THR A CA 1
ATOM 685 C C . THR A 1 88 ? 15.43 13.797 1.515 1 96.75 88 THR A C 1
ATOM 687 O O . THR A 1 88 ? 14.273 14.219 1.423 1 96.75 88 THR A O 1
ATOM 690 N N . ALA A 1 89 ? 15.711 12.555 1.408 1 96.94 89 ALA A N 1
ATOM 691 C CA . ALA A 1 89 ? 14.656 11.562 1.224 1 96.94 89 ALA A CA 1
ATOM 692 C C . ALA A 1 89 ? 13.672 11.578 2.393 1 96.94 89 ALA A C 1
ATOM 694 O O . ALA A 1 89 ? 12.469 11.438 2.199 1 96.94 89 ALA A O 1
ATOM 695 N N . LEU A 1 90 ? 14.211 11.742 3.59 1 97.75 90 LEU A N 1
ATOM 696 C CA . LEU A 1 90 ? 13.367 11.836 4.777 1 97.75 90 LEU A CA 1
ATOM 697 C C . LEU A 1 90 ? 12.445 13.039 4.695 1 97.75 90 LEU A C 1
ATOM 699 O O . LEU A 1 90 ? 11.25 12.938 4.973 1 97.75 90 LEU A O 1
ATOM 703 N N . LEU A 1 91 ? 13.039 14.148 4.297 1 97.25 91 LEU A N 1
ATOM 704 C CA . LEU A 1 91 ? 12.25 15.375 4.211 1 97.25 91 LEU A CA 1
ATOM 705 C C . LEU A 1 91 ? 11.188 15.258 3.125 1 97.25 91 LEU A C 1
ATOM 707 O O . LEU A 1 91 ? 10.07 15.758 3.287 1 97.25 91 LEU A O 1
ATOM 711 N N . GLU A 1 92 ? 11.531 14.602 2.047 1 96.31 92 GLU A N 1
ATOM 712 C CA . GLU A 1 92 ? 10.555 14.383 0.984 1 96.31 92 GLU A CA 1
ATOM 713 C C . GLU A 1 92 ? 9.359 13.594 1.49 1 96.31 92 GLU A C 1
ATOM 715 O O . GLU A 1 92 ? 8.227 13.82 1.058 1 96.31 92 GLU A O 1
ATOM 720 N N . HIS A 1 93 ? 9.578 12.695 2.379 1 95.81 93 HIS A N 1
ATOM 721 C CA . HIS A 1 93 ? 8.484 11.938 2.98 1 95.81 93 HIS A CA 1
ATOM 722 C C . HIS A 1 93 ? 7.723 12.789 3.99 1 95.81 93 HIS A C 1
ATOM 724 O O . HIS A 1 93 ? 6.492 12.859 3.943 1 95.81 93 HIS A O 1
ATOM 730 N N . LEU A 1 94 ? 8.477 13.461 4.848 1 96.19 94 LEU A N 1
ATOM 731 C CA . LEU A 1 94 ? 7.859 14.211 5.938 1 96.19 94 LEU A CA 1
ATOM 732 C C . LEU A 1 94 ? 7 15.352 5.395 1 96.19 94 LEU A C 1
ATOM 734 O O . LEU A 1 94 ? 5.969 15.688 5.984 1 96.19 94 LEU A O 1
ATOM 738 N N . TYR A 1 95 ? 7.418 15.844 4.289 1 95.31 95 TYR A N 1
ATOM 739 C CA . TYR A 1 95 ? 6.668 16.953 3.721 1 95.31 95 TYR A CA 1
ATOM 740 C C . TYR A 1 95 ? 5.805 16.5 2.555 1 95.31 95 TYR A C 1
ATOM 742 O O . TYR A 1 95 ? 5.309 17.312 1.777 1 95.31 95 TYR A O 1
ATOM 750 N N . HIS A 1 96 ? 5.664 15.195 2.355 1 93.25 96 HIS A N 1
ATOM 751 C CA . HIS A 1 96 ? 4.684 14.531 1.507 1 93.25 96 HIS A CA 1
ATOM 752 C C . HIS A 1 96 ? 4.977 14.773 0.03 1 93.25 96 HIS A C 1
ATOM 754 O O . HIS A 1 96 ? 4.059 14.797 -0.793 1 93.25 96 HIS A O 1
ATOM 760 N N . ASP A 1 97 ? 6.23 15.062 -0.264 1 91.88 97 ASP A N 1
ATOM 761 C CA . ASP A 1 97 ? 6.625 15.141 -1.668 1 91.88 97 ASP A CA 1
ATOM 762 C C . ASP A 1 97 ? 6.625 13.75 -2.309 1 91.88 97 ASP A C 1
ATOM 764 O O . ASP A 1 97 ? 6.227 13.594 -3.465 1 91.88 97 ASP A O 1
ATOM 768 N N . VAL A 1 98 ? 7.047 12.812 -1.486 1 91.75 98 VAL A N 1
ATOM 769 C CA . VAL A 1 98 ? 7.145 11.438 -1.963 1 91.75 98 VAL A CA 1
ATOM 770 C C . VAL A 1 98 ? 6.582 10.484 -0.909 1 91.75 98 VAL A C 1
ATOM 772 O O . VAL A 1 98 ? 7.27 10.148 0.057 1 91.75 98 VAL A O 1
ATOM 775 N N . PRO A 1 99 ? 5.387 10.086 -1.179 1 89.81 99 PRO A N 1
ATOM 776 C CA . PRO A 1 99 ? 4.84 9.094 -0.249 1 89.81 99 PRO A CA 1
ATOM 777 C C . PRO A 1 99 ? 5.621 7.781 -0.258 1 89.81 99 PRO A C 1
ATOM 779 O O . PRO A 1 99 ? 6.07 7.332 -1.315 1 89.81 99 PRO A O 1
ATOM 782 N N . ILE A 1 100 ? 5.766 7.203 0.885 1 92.69 100 ILE A N 1
ATOM 783 C CA . ILE A 1 100 ? 6.598 6.012 1.029 1 92.69 100 ILE A CA 1
ATOM 784 C C . ILE A 1 100 ? 6.004 4.867 0.211 1 92.69 100 ILE A C 1
ATOM 786 O O . ILE A 1 100 ? 6.738 4.078 -0.385 1 92.69 100 ILE A O 1
ATOM 790 N N . ASP A 1 101 ? 4.754 4.75 0.086 1 87.62 101 ASP A N 1
ATOM 791 C CA . ASP A 1 101 ? 4.074 3.637 -0.574 1 87.62 101 ASP A CA 1
ATOM 792 C C . ASP A 1 101 ? 4.371 3.623 -2.072 1 87.62 101 ASP A C 1
ATOM 794 O O . ASP A 1 101 ? 4.23 2.59 -2.729 1 87.62 101 ASP A O 1
ATOM 798 N N . SER A 1 102 ? 4.766 4.762 -2.576 1 89.56 102 SER A N 1
ATOM 799 C CA . SER A 1 102 ? 5.062 4.832 -4.004 1 89.56 102 SER A CA 1
ATOM 800 C C . SER A 1 102 ? 6.523 5.191 -4.246 1 89.56 102 SER A C 1
ATOM 802 O O . SER A 1 102 ? 6.922 5.473 -5.379 1 89.56 102 SER A O 1
ATOM 804 N N . ALA A 1 103 ? 7.238 5.184 -3.229 1 94.25 103 ALA A N 1
ATOM 805 C CA . ALA A 1 103 ? 8.633 5.59 -3.33 1 94.25 103 ALA A CA 1
ATOM 806 C C . ALA A 1 103 ? 9.469 4.523 -4.031 1 94.25 103 ALA A C 1
ATOM 808 O O . ALA A 1 103 ? 9.273 3.326 -3.805 1 94.25 103 ALA A O 1
ATOM 809 N N . PRO A 1 104 ? 10.375 4.969 -4.859 1 95.94 104 PRO A N 1
ATOM 810 C CA . PRO A 1 104 ? 11.289 4.008 -5.48 1 95.94 104 PRO A CA 1
ATOM 811 C C . PRO A 1 104 ? 12.273 3.402 -4.484 1 95.94 104 PRO A C 1
ATOM 813 O O . PRO A 1 104 ? 12.422 3.908 -3.369 1 95.94 104 PRO A O 1
ATOM 816 N N . LEU A 1 105 ? 12.969 2.416 -4.859 1 97.12 105 LEU A N 1
ATOM 817 C CA . LEU A 1 105 ? 13.859 1.671 -3.977 1 97.12 105 LEU A CA 1
ATOM 818 C C . LEU A 1 105 ? 14.969 2.566 -3.441 1 97.12 105 LEU A C 1
ATOM 820 O O . LEU A 1 105 ? 15.375 2.439 -2.283 1 97.12 105 LEU A O 1
ATOM 824 N N . SER A 1 106 ? 15.469 3.4 -4.297 1 96.62 106 SER A N 1
ATOM 825 C CA . SER A 1 106 ? 16.547 4.297 -3.881 1 96.62 106 SER A CA 1
ATOM 826 C C . SER A 1 106 ? 16.109 5.168 -2.707 1 96.62 106 SER A C 1
ATOM 828 O O . SER A 1 106 ? 16.859 5.332 -1.74 1 96.62 106 SER A O 1
ATOM 830 N N . ALA A 1 107 ? 14.922 5.66 -2.785 1 97.5 107 ALA A N 1
ATOM 831 C CA . ALA A 1 107 ? 14.391 6.492 -1.709 1 97.5 107 ALA A CA 1
ATOM 832 C C . ALA A 1 107 ? 14.133 5.664 -0.453 1 97.5 107 ALA A C 1
ATOM 834 O O . ALA A 1 107 ? 14.406 6.113 0.662 1 97.5 107 ALA A O 1
ATOM 835 N N . VAL A 1 108 ? 13.625 4.516 -0.679 1 98.19 108 VAL A N 1
ATOM 836 C CA . VAL A 1 108 ? 13.32 3.633 0.443 1 98.19 108 VAL A CA 1
ATOM 837 C C . VAL A 1 108 ? 14.609 3.229 1.149 1 98.19 108 VAL A C 1
ATOM 839 O O . VAL A 1 108 ? 14.656 3.156 2.381 1 98.19 108 VAL A O 1
ATOM 842 N N . SER A 1 109 ? 15.625 3.014 0.353 1 97.81 109 SER A N 1
ATOM 843 C CA . SER A 1 109 ? 16.938 2.688 0.923 1 97.81 109 SER A CA 1
ATOM 844 C C . SER A 1 109 ? 17.453 3.828 1.787 1 97.81 109 SER A C 1
ATOM 846 O O . SER A 1 109 ? 17.969 3.598 2.885 1 97.81 109 SER A O 1
ATOM 848 N N . SER A 1 110 ? 17.281 4.977 1.303 1 97.75 110 SER A N 1
ATOM 849 C CA . SER A 1 110 ? 17.672 6.156 2.062 1 97.75 110 SER A CA 1
ATOM 850 C C . SER A 1 110 ? 16.906 6.258 3.375 1 97.75 110 SER A C 1
ATOM 852 O O . SER A 1 110 ? 17.484 6.527 4.426 1 97.75 110 SER A O 1
ATOM 854 N N . LEU A 1 111 ? 15.648 6.02 3.295 1 98.19 111 LEU A N 1
ATOM 855 C CA . LEU A 1 111 ? 14.797 6.105 4.477 1 98.19 111 LEU A CA 1
ATOM 856 C C . LEU A 1 111 ? 15.188 5.051 5.508 1 98.19 111 LEU A C 1
ATOM 858 O O . LEU A 1 111 ? 15.203 5.324 6.707 1 98.19 111 LEU A O 1
ATOM 862 N N . LEU A 1 112 ? 15.516 3.887 5.035 1 97.75 112 LEU A N 1
ATOM 863 C CA . LEU A 1 112 ? 15.93 2.822 5.945 1 97.75 112 LEU A CA 1
ATOM 864 C C . LEU A 1 112 ? 17.172 3.227 6.723 1 97.75 112 LEU A C 1
ATOM 866 O O . LEU A 1 112 ? 17.266 2.996 7.934 1 97.75 112 LEU A O 1
ATOM 870 N N . ARG A 1 113 ? 18.047 3.875 6.062 1 96.81 113 ARG A N 1
ATOM 871 C CA . ARG A 1 113 ? 19.297 4.273 6.699 1 96.81 113 ARG A CA 1
ATOM 872 C C . ARG A 1 113 ? 19.062 5.387 7.715 1 96.81 113 ARG A C 1
ATOM 874 O O . ARG A 1 113 ? 19.453 5.266 8.875 1 96.81 113 ARG A O 1
ATOM 881 N N . VAL A 1 114 ? 18.328 6.344 7.324 1 97.5 114 VAL A N 1
ATOM 882 C CA . VAL A 1 114 ? 18.281 7.59 8.086 1 97.5 114 VAL A CA 1
ATOM 883 C C . VAL A 1 114 ? 17.312 7.441 9.258 1 97.5 114 VAL A C 1
ATOM 885 O O . VAL A 1 114 ? 17.453 8.117 10.281 1 97.5 114 VAL A O 1
ATOM 888 N N . THR A 1 115 ? 16.359 6.555 9.172 1 97.62 115 THR A N 1
ATOM 889 C CA . THR A 1 115 ? 15.32 6.477 10.195 1 97.62 115 THR A CA 1
ATOM 890 C C . THR A 1 115 ? 15.656 5.395 11.219 1 97.62 115 THR A C 1
ATOM 892 O O . THR A 1 115 ? 14.945 5.242 12.227 1 97.62 115 THR A O 1
ATOM 895 N N . SER A 1 116 ? 16.703 4.66 11.047 1 96.69 116 SER A N 1
ATOM 896 C CA . SER A 1 116 ? 17.047 3.539 11.914 1 96.69 116 SER A CA 1
ATOM 897 C C . SER A 1 116 ? 17.5 4.02 13.289 1 96.69 116 SER A C 1
ATOM 899 O O . SER A 1 116 ? 17.75 5.211 13.484 1 96.69 116 SER A O 1
ATOM 901 N N . ASP A 1 117 ? 17.609 3.096 14.227 1 94.19 117 ASP A N 1
ATOM 902 C CA . ASP A 1 117 ? 18.031 3.387 15.594 1 94.19 117 ASP A CA 1
ATOM 903 C C . ASP A 1 117 ? 19.484 3.865 15.633 1 94.19 117 ASP A C 1
ATOM 905 O O . ASP A 1 117 ? 19.891 4.566 16.562 1 94.19 117 ASP A O 1
ATOM 909 N N . LYS A 1 118 ? 20.219 3.562 14.633 1 92.12 118 LYS A N 1
ATOM 910 C CA . LYS A 1 118 ? 21.641 3.918 14.578 1 92.12 118 LYS A CA 1
ATOM 911 C C . LYS A 1 118 ? 21.844 5.289 13.945 1 92.12 118 LYS A C 1
ATOM 913 O O . LYS A 1 118 ? 22.969 5.793 13.875 1 92.12 118 LYS A O 1
ATOM 918 N N . SER A 1 119 ? 20.75 5.883 13.555 1 94.81 119 SER A N 1
ATOM 919 C CA . SER A 1 119 ? 20.812 7.191 12.906 1 94.81 119 SER A CA 1
ATOM 920 C C . SER A 1 119 ? 19.875 8.188 13.578 1 94.81 119 SER A C 1
ATOM 922 O O . SER A 1 119 ? 19.969 8.422 14.789 1 94.81 119 SER A O 1
ATOM 924 N N . LEU A 1 120 ? 18.906 8.727 12.828 1 95.12 120 LEU A N 1
ATOM 925 C CA . LEU A 1 120 ? 18.094 9.812 13.359 1 95.12 120 LEU A CA 1
ATOM 926 C C . LEU A 1 120 ? 16.859 9.273 14.094 1 95.12 120 LEU A C 1
ATOM 928 O O . LEU A 1 120 ? 16.094 10.039 14.664 1 95.12 120 LEU A O 1
ATOM 932 N N . ARG A 1 121 ? 16.609 8.07 14.109 1 95.5 121 ARG A N 1
ATOM 933 C CA . ARG A 1 121 ? 15.664 7.348 14.953 1 95.5 121 ARG A CA 1
ATOM 934 C C . ARG A 1 121 ? 14.242 7.832 14.719 1 95.5 121 ARG A C 1
ATOM 936 O O . ARG A 1 121 ? 13.617 8.414 15.617 1 95.5 121 ARG A O 1
ATOM 943 N N . PHE A 1 122 ? 13.711 7.512 13.617 1 96.69 122 PHE A N 1
ATOM 944 C CA . PHE A 1 122 ? 12.297 7.672 13.297 1 96.69 122 PHE A CA 1
ATOM 945 C C . PHE A 1 122 ? 11.602 6.32 13.227 1 96.69 122 PHE A C 1
ATOM 947 O O . PHE A 1 122 ? 11.367 5.793 12.141 1 96.69 122 PHE A O 1
ATOM 954 N N . PRO A 1 123 ? 11.188 5.801 14.344 1 96.06 123 PRO A N 1
ATOM 955 C CA . PRO A 1 123 ? 10.766 4.402 14.406 1 96.06 123 PRO A CA 1
ATOM 956 C C . PRO A 1 123 ? 9.547 4.117 13.531 1 96.06 123 PRO A C 1
ATOM 958 O O . PRO A 1 123 ? 9.492 3.082 12.859 1 96.06 123 PRO A O 1
ATOM 961 N N . THR A 1 124 ? 8.555 4.965 13.57 1 94.19 124 THR A N 1
ATOM 962 C CA . THR A 1 124 ? 7.34 4.727 12.805 1 94.19 124 THR A CA 1
ATOM 963 C C . THR A 1 124 ? 7.629 4.75 11.305 1 94.19 124 THR A C 1
ATOM 965 O O . THR A 1 124 ? 7.148 3.889 10.562 1 94.19 124 THR A O 1
ATOM 968 N N . ILE A 1 125 ? 8.391 5.676 10.891 1 96 125 ILE A N 1
ATOM 969 C CA . ILE A 1 125 ? 8.742 5.781 9.484 1 96 125 ILE A CA 1
ATOM 970 C C . ILE A 1 125 ? 9.633 4.605 9.086 1 96 125 ILE A C 1
ATOM 972 O O . ILE A 1 125 ? 9.539 4.098 7.965 1 96 125 ILE A O 1
ATOM 976 N N . HIS A 1 126 ? 10.453 4.18 10.039 1 97.38 126 HIS A N 1
ATOM 977 C CA . HIS A 1 126 ? 11.336 3.049 9.773 1 97.38 126 HIS A CA 1
ATOM 978 C C . HIS A 1 126 ? 10.539 1.781 9.492 1 97.38 126 HIS A C 1
ATOM 980 O O . HIS A 1 126 ? 10.859 1.033 8.562 1 97.38 126 HIS A O 1
ATOM 986 N N . ILE A 1 127 ? 9.555 1.619 10.227 1 95.94 127 ILE A N 1
ATOM 987 C CA . ILE A 1 127 ? 8.703 0.449 10.039 1 95.94 127 ILE A CA 1
ATOM 988 C C . ILE A 1 127 ? 8.062 0.496 8.656 1 95.94 127 ILE A C 1
ATOM 990 O O . ILE A 1 127 ? 8.031 -0.509 7.941 1 95.94 127 ILE A O 1
ATOM 994 N N . LEU A 1 128 ? 7.633 1.648 8.297 1 95 128 LEU A N 1
ATOM 995 C CA . LEU A 1 128 ? 7.008 1.814 6.988 1 95 128 LEU A CA 1
ATOM 996 C C . LEU A 1 128 ? 8.016 1.575 5.871 1 95 128 LEU A C 1
ATOM 998 O O . LEU A 1 128 ? 7.699 0.936 4.867 1 95 128 LEU A O 1
ATOM 1002 N N . ALA A 1 129 ? 9.148 2.082 6.02 1 97.44 129 ALA A N 1
ATOM 1003 C CA . ALA A 1 129 ? 10.203 1.9 5.023 1 97.44 129 ALA A CA 1
ATOM 1004 C C . ALA A 1 129 ? 10.57 0.427 4.879 1 97.44 129 ALA A C 1
ATOM 1006 O O . ALA A 1 129 ? 10.781 -0.061 3.764 1 97.44 129 ALA A O 1
ATOM 1007 N N . ARG A 1 130 ? 10.633 -0.241 5.988 1 97.44 130 ARG A N 1
ATOM 1008 C CA . ARG A 1 130 ? 10.938 -1.668 5.973 1 97.44 130 ARG A CA 1
ATOM 1009 C C . ARG A 1 130 ? 9.883 -2.447 5.191 1 97.44 130 ARG A C 1
ATOM 1011 O O . ARG A 1 130 ? 10.219 -3.314 4.383 1 97.44 130 ARG A O 1
ATOM 1018 N N . GLU A 1 131 ? 8.742 -2.123 5.453 1 96.06 131 GLU A N 1
ATOM 1019 C CA . GLU A 1 131 ? 7.645 -2.795 4.762 1 96.06 131 GLU A CA 1
ATOM 1020 C C . GLU A 1 131 ? 7.68 -2.516 3.262 1 96.06 131 GLU A C 1
ATOM 1022 O O . GLU A 1 131 ? 7.449 -3.416 2.451 1 96.06 131 GLU A O 1
ATOM 1027 N N . ARG A 1 132 ? 7.887 -1.307 2.951 1 96.56 132 ARG A N 1
ATOM 1028 C CA . ARG A 1 132 ? 7.973 -0.945 1.54 1 96.56 132 ARG A CA 1
ATOM 1029 C C . ARG A 1 132 ? 9.141 -1.653 0.861 1 96.56 132 ARG A C 1
ATOM 1031 O O . ARG A 1 132 ? 9.016 -2.109 -0.277 1 96.56 132 ARG A O 1
ATOM 1038 N N . PHE A 1 133 ? 10.203 -1.731 1.551 1 97.69 133 PHE A N 1
ATOM 1039 C CA . PHE A 1 133 ? 11.383 -2.432 1.058 1 97.69 133 PHE A CA 1
ATOM 1040 C C . PHE A 1 133 ? 11.062 -3.893 0.766 1 97.69 133 PHE A C 1
ATOM 1042 O O . PHE A 1 133 ? 11.414 -4.41 -0.297 1 97.69 133 PHE A O 1
ATOM 1049 N N . ARG A 1 134 ? 10.414 -4.477 1.646 1 96.88 134 ARG A N 1
ATOM 1050 C CA . ARG A 1 134 ? 9.992 -5.867 1.488 1 96.88 134 ARG A CA 1
ATOM 1051 C C . ARG A 1 134 ? 9.086 -6.031 0.275 1 96.88 134 ARG A C 1
ATOM 1053 O O . ARG A 1 134 ? 9.312 -6.898 -0.569 1 96.88 134 ARG A O 1
ATOM 1060 N N . MET A 1 135 ? 8.148 -5.156 0.159 1 94.38 135 MET A N 1
ATOM 1061 C CA . MET A 1 135 ? 7.164 -5.258 -0.914 1 94.38 135 MET A CA 1
ATOM 1062 C C . MET A 1 135 ? 7.828 -5.098 -2.277 1 94.38 135 MET A C 1
ATOM 1064 O O . MET A 1 135 ? 7.41 -5.727 -3.254 1 94.38 135 MET A O 1
ATOM 1068 N N . LEU A 1 136 ? 8.812 -4.305 -2.371 1 95.81 136 LEU A N 1
ATOM 1069 C CA . LEU A 1 136 ? 9.469 -4.008 -3.641 1 95.81 136 LEU A CA 1
ATOM 1070 C C . LEU A 1 136 ? 10.344 -5.176 -4.086 1 95.81 136 LEU A C 1
ATOM 1072 O O . LEU A 1 136 ? 10.516 -5.406 -5.285 1 95.81 136 LEU A O 1
ATOM 1076 N N . LEU A 1 137 ? 10.844 -5.914 -3.094 1 96.56 137 LEU A N 1
ATOM 1077 C CA . LEU A 1 137 ? 11.914 -6.828 -3.461 1 96.56 137 LEU A CA 1
ATOM 1078 C C . LEU A 1 137 ? 11.516 -8.273 -3.195 1 96.56 137 LEU A C 1
ATOM 1080 O O . LEU A 1 137 ? 12.172 -9.203 -3.672 1 96.56 137 LEU A O 1
ATOM 1084 N N . GLU A 1 138 ? 10.5 -8.469 -2.479 1 94.69 138 GLU A N 1
ATOM 1085 C CA . GLU A 1 138 ? 10.102 -9.828 -2.121 1 94.69 138 GLU A CA 1
ATOM 1086 C C . GLU A 1 138 ? 9.609 -10.594 -3.342 1 94.69 138 GLU A C 1
ATOM 1088 O O . GLU A 1 138 ? 8.727 -10.125 -4.062 1 94.69 138 GLU A O 1
ATOM 1093 N N . PRO A 1 139 ? 10.195 -11.734 -3.547 1 91.25 139 PRO A N 1
ATOM 1094 C CA . PRO A 1 139 ? 9.711 -12.547 -4.664 1 91.25 139 PRO A CA 1
ATOM 1095 C C . PRO A 1 139 ? 8.344 -13.164 -4.402 1 91.25 139 PRO A C 1
ATOM 1097 O O . PRO A 1 139 ? 7.973 -13.391 -3.246 1 91.25 139 PRO A O 1
ATOM 1100 N N . GLU A 1 140 ? 7.613 -13.336 -5.5 1 85.69 140 GLU A N 1
ATOM 1101 C CA . GLU A 1 140 ? 6.352 -14.055 -5.375 1 85.69 140 GLU A CA 1
ATOM 1102 C C . GLU A 1 140 ? 6.586 -15.516 -5.016 1 85.69 140 GLU A C 1
ATOM 1104 O O . GLU A 1 140 ? 7.52 -16.141 -5.52 1 85.69 140 GLU A O 1
ATOM 1109 N N . PRO A 1 141 ? 5.664 -15.938 -4.164 1 79 141 PRO A N 1
ATOM 1110 C CA . PRO A 1 141 ? 5.828 -17.328 -3.773 1 79 141 PRO A CA 1
ATOM 1111 C C . PRO A 1 141 ? 5.691 -18.297 -4.953 1 79 141 PRO A C 1
ATOM 1113 O O . PRO A 1 141 ? 4.797 -18.125 -5.785 1 79 141 PRO A O 1
ATOM 1116 N N . GLY A 1 142 ? 6.574 -19.234 -5.047 1 73 142 GLY A N 1
ATOM 1117 C CA . GLY A 1 142 ? 6.461 -20.297 -6.027 1 73 142 GLY A CA 1
ATOM 1118 C C . GLY A 1 142 ? 7.062 -19.938 -7.375 1 73 142 GLY A C 1
ATOM 1119 O O . GLY A 1 142 ? 7.215 -20.812 -8.242 1 73 142 GLY A O 1
ATOM 1120 N N . ILE A 1 143 ? 7.242 -18.75 -7.539 1 73.31 143 ILE A N 1
ATOM 1121 C CA . ILE A 1 143 ? 7.801 -18.328 -8.82 1 73.31 143 ILE A CA 1
ATOM 1122 C C . ILE A 1 143 ? 9.234 -17.844 -8.625 1 73.31 143 ILE A C 1
ATOM 1124 O O . ILE A 1 143 ? 9.5 -17.016 -7.746 1 73.31 143 ILE A O 1
ATOM 1128 N N . VAL A 1 144 ? 10.023 -18.609 -9.359 1 85 144 VAL A N 1
ATOM 1129 C CA . VAL A 1 144 ? 11.414 -18.172 -9.281 1 85 144 VAL A CA 1
ATOM 1130 C C . VAL A 1 144 ? 11.617 -16.938 -10.164 1 85 144 VAL A C 1
ATOM 1132 O O . VAL A 1 144 ? 12.195 -17.031 -11.25 1 85 144 VAL A O 1
ATOM 1135 N N . ASN A 1 145 ? 10.984 -15.828 -9.727 1 82.62 145 ASN A N 1
ATOM 1136 C CA . ASN A 1 145 ? 11.094 -14.516 -10.367 1 82.62 145 ASN A CA 1
ATOM 1137 C C . ASN A 1 145 ? 11.32 -13.414 -9.336 1 82.62 145 ASN A C 1
ATOM 1139 O O . ASN A 1 145 ? 10.617 -13.336 -8.328 1 82.62 145 ASN A O 1
ATOM 1143 N N . PHE A 1 146 ? 12.492 -12.883 -9.461 1 84.12 146 PHE A N 1
ATOM 1144 C CA . PHE A 1 146 ? 12.812 -11.805 -8.523 1 84.12 146 PHE A CA 1
ATOM 1145 C C . PHE A 1 146 ? 13.422 -10.617 -9.258 1 84.12 146 PHE A C 1
ATOM 1147 O O . PHE A 1 146 ? 13.93 -10.758 -10.367 1 84.12 146 PHE A O 1
ATOM 1154 N N . ILE A 1 147 ? 13.211 -9.547 -8.641 1 85.75 147 ILE A N 1
ATOM 1155 C CA . ILE A 1 147 ? 13.727 -8.289 -9.188 1 85.75 147 ILE A CA 1
ATOM 1156 C C . ILE A 1 147 ? 15.156 -8.062 -8.711 1 85.75 147 ILE A C 1
ATOM 1158 O O . ILE A 1 147 ? 15.453 -8.234 -7.527 1 85.75 147 ILE A O 1
ATOM 1162 N N . THR A 1 148 ? 15.961 -7.77 -9.672 1 89.31 148 THR A N 1
ATOM 1163 C CA . THR A 1 148 ? 17.328 -7.398 -9.32 1 89.31 148 THR A CA 1
ATOM 1164 C C . THR A 1 148 ? 17.469 -5.879 -9.219 1 89.31 148 THR A C 1
ATOM 1166 O O . THR A 1 148 ? 17.312 -5.172 -10.219 1 89.31 148 THR A O 1
ATOM 1169 N N . PRO A 1 149 ? 17.75 -5.457 -8.047 1 93.75 149 PRO A N 1
ATOM 1170 C CA . PRO A 1 149 ? 17.906 -4.004 -7.922 1 93.75 149 PRO A CA 1
ATOM 1171 C C . PRO A 1 149 ? 19.156 -3.475 -8.625 1 93.75 149 PRO A C 1
ATOM 1173 O O . PRO A 1 149 ? 20.047 -4.25 -8.969 1 93.75 149 PRO A O 1
ATOM 1176 N N . GLU A 1 150 ? 19.188 -2.156 -8.828 1 91.38 150 GLU A N 1
ATOM 1177 C CA . GLU A 1 150 ? 20.312 -1.498 -9.484 1 91.38 150 GLU A CA 1
ATOM 1178 C C . GLU A 1 150 ? 21.609 -1.69 -8.68 1 91.38 150 GLU A C 1
ATOM 1180 O O . GLU A 1 150 ? 22.672 -1.875 -9.258 1 91.38 150 GLU A O 1
ATOM 1185 N N . ASN A 1 151 ? 21.438 -1.632 -7.438 1 92.88 151 ASN A N 1
ATOM 1186 C CA . ASN A 1 151 ? 22.562 -1.864 -6.531 1 92.88 151 ASN A CA 1
ATOM 1187 C C . ASN A 1 151 ? 22.266 -2.992 -5.547 1 92.88 151 ASN A C 1
ATOM 1189 O O . ASN A 1 151 ? 21.938 -2.738 -4.387 1 92.88 151 ASN A O 1
ATOM 1193 N N . PRO A 1 152 ? 22.562 -4.199 -6.008 1 94.62 152 PRO A N 1
ATOM 1194 C CA . PRO A 1 152 ? 22.188 -5.344 -5.172 1 94.62 152 PRO A CA 1
ATOM 1195 C C . PRO A 1 152 ? 23 -5.41 -3.877 1 94.62 152 PRO A C 1
ATOM 1197 O O . PRO A 1 152 ? 22.5 -5.867 -2.85 1 94.62 152 PRO A O 1
ATOM 1200 N N . GLU A 1 153 ? 24.234 -4.945 -3.918 1 94.62 153 GLU A N 1
ATOM 1201 C CA . GLU A 1 153 ? 25.062 -4.984 -2.717 1 94.62 153 GLU A CA 1
ATOM 1202 C C . GLU A 1 153 ? 24.469 -4.105 -1.615 1 94.62 153 GLU A C 1
ATOM 1204 O O . GLU A 1 153 ? 24.375 -4.527 -0.463 1 94.62 153 GLU A O 1
ATOM 1209 N N . GLU A 1 154 ? 24.109 -2.977 -2.051 1 94.75 154 GLU A N 1
ATOM 1210 C CA . GLU A 1 154 ? 23.5 -2.068 -1.082 1 94.75 154 GLU A CA 1
ATOM 1211 C C . GLU A 1 154 ? 22.203 -2.645 -0.522 1 94.75 154 GLU A C 1
ATOM 1213 O O . GLU A 1 154 ? 21.953 -2.588 0.685 1 94.75 154 GLU A O 1
ATOM 1218 N N . ALA A 1 155 ? 21.422 -3.17 -1.37 1 96.88 155 ALA A N 1
ATOM 1219 C CA . ALA A 1 155 ? 20.141 -3.734 -0.965 1 96.88 155 ALA A CA 1
ATOM 1220 C C . ALA A 1 155 ? 20.328 -4.891 0.011 1 96.88 155 ALA A C 1
ATOM 1222 O O . ALA A 1 155 ? 19.641 -4.98 1.024 1 96.88 155 ALA A O 1
ATOM 1223 N N . LEU A 1 156 ? 21.297 -5.703 -0.303 1 96.94 156 LEU A N 1
ATOM 1224 C CA . LEU A 1 156 ? 21.578 -6.828 0.58 1 96.94 156 LEU A CA 1
ATOM 1225 C C . LEU A 1 156 ? 22.078 -6.348 1.938 1 96.94 156 LEU A C 1
ATOM 1227 O O . LEU A 1 156 ? 21.641 -6.844 2.977 1 96.94 156 LEU A O 1
ATOM 1231 N N . GLY A 1 157 ? 22.969 -5.41 1.886 1 96.62 157 GLY A N 1
ATOM 1232 C CA . GLY A 1 157 ? 23.438 -4.836 3.135 1 96.62 157 GLY A CA 1
ATOM 1233 C C . GLY A 1 157 ? 22.312 -4.312 4.012 1 96.62 157 GLY A C 1
ATOM 1234 O O . GLY A 1 157 ? 22.297 -4.566 5.215 1 96.62 157 GLY A O 1
ATOM 1235 N N . LEU A 1 158 ? 21.391 -3.633 3.428 1 97.25 158 LEU A N 1
ATOM 1236 C CA . LEU A 1 158 ? 20.266 -3.072 4.152 1 97.25 158 LEU A CA 1
ATOM 1237 C C . LEU A 1 158 ? 19.359 -4.18 4.684 1 97.25 158 LEU A C 1
ATOM 1239 O O . LEU A 1 158 ? 18.875 -4.105 5.812 1 97.25 158 LEU A O 1
ATOM 1243 N N . ALA A 1 159 ? 19.125 -5.195 3.871 1 97.56 159 ALA A N 1
ATOM 1244 C CA . ALA A 1 159 ? 18.266 -6.301 4.277 1 97.56 159 ALA A CA 1
ATOM 1245 C C . ALA A 1 159 ? 18.828 -7.008 5.508 1 97.56 159 ALA A C 1
ATOM 1247 O O . ALA A 1 159 ? 18.078 -7.391 6.406 1 97.56 159 ALA A O 1
ATOM 1248 N N . VAL A 1 160 ? 20.125 -7.137 5.52 1 96.38 160 VAL A N 1
ATOM 1249 C CA . VAL A 1 160 ? 20.781 -7.816 6.633 1 96.38 160 VAL A CA 1
ATOM 1250 C C . VAL A 1 160 ? 20.797 -6.902 7.859 1 96.38 160 VAL A C 1
ATOM 1252 O O . VAL A 1 160 ? 20.438 -7.328 8.961 1 96.38 160 VAL A O 1
ATOM 1255 N N . GLU A 1 161 ? 21.172 -5.711 7.652 1 95.75 161 GLU A N 1
ATOM 1256 C CA . GLU A 1 161 ? 21.281 -4.758 8.75 1 95.75 161 GLU A CA 1
ATOM 1257 C C . GLU A 1 161 ? 19.938 -4.547 9.445 1 95.75 161 GLU A C 1
ATOM 1259 O O . GLU A 1 161 ? 19.875 -4.438 10.672 1 95.75 161 GLU A O 1
ATOM 1264 N N . HIS A 1 162 ? 18.891 -4.512 8.703 1 96.88 162 HIS A N 1
ATOM 1265 C CA . HIS A 1 162 ? 17.594 -4.176 9.273 1 96.88 162 HIS A CA 1
ATOM 1266 C C . HIS A 1 162 ? 16.703 -5.41 9.375 1 96.88 162 HIS A C 1
ATOM 1268 O O . HIS A 1 162 ? 15.492 -5.293 9.547 1 96.88 162 HIS A O 1
ATOM 1274 N N . ASP A 1 163 ? 17.219 -6.512 9.211 1 94.69 163 ASP A N 1
ATOM 1275 C CA . ASP A 1 163 ? 16.609 -7.816 9.445 1 94.69 163 ASP A CA 1
ATOM 1276 C C . ASP A 1 163 ? 15.32 -7.977 8.641 1 94.69 163 ASP A C 1
ATOM 1278 O O . ASP A 1 163 ? 14.242 -8.188 9.203 1 94.69 163 ASP A O 1
ATOM 1282 N N . ILE A 1 164 ? 15.461 -8 7.398 1 97.06 164 ILE A N 1
ATOM 1283 C CA . ILE A 1 164 ? 14.375 -8.281 6.465 1 97.06 164 ILE A CA 1
ATOM 1284 C C . ILE A 1 164 ? 14.648 -9.609 5.75 1 97.06 164 ILE A C 1
ATOM 1286 O O . ILE A 1 164 ? 15.109 -9.617 4.605 1 97.06 164 ILE A O 1
ATOM 1290 N N . PRO A 1 165 ? 14.266 -10.625 6.305 1 95.69 165 PRO A N 1
ATOM 1291 C CA . PRO A 1 165 ? 14.719 -11.938 5.84 1 95.69 165 PRO A CA 1
ATOM 1292 C C . PRO A 1 165 ? 14.047 -12.367 4.539 1 95.69 165 PRO A C 1
ATOM 1294 O O . PRO A 1 165 ? 14.648 -13.086 3.736 1 95.69 165 PRO A O 1
ATOM 1297 N N . SER A 1 166 ? 12.859 -11.945 4.234 1 94.62 166 SER A N 1
ATOM 1298 C CA . SER A 1 166 ? 12.07 -12.422 3.104 1 94.62 166 SER A CA 1
ATOM 1299 C C . SER A 1 166 ? 12.742 -12.086 1.776 1 94.62 166 SER A C 1
ATOM 1301 O O . SER A 1 166 ? 12.453 -12.703 0.752 1 94.62 166 SER A O 1
ATOM 1303 N N . VAL A 1 167 ? 13.664 -11.133 1.834 1 96.5 167 VAL A N 1
ATOM 1304 C CA . VAL A 1 167 ? 14.242 -10.695 0.568 1 96.5 167 VAL A CA 1
ATOM 1305 C C . VAL A 1 167 ? 15.703 -11.133 0.485 1 96.5 167 VAL A C 1
ATOM 1307 O O . VAL A 1 167 ? 16.359 -10.938 -0.541 1 96.5 167 VAL A O 1
ATOM 1310 N N . ARG A 1 168 ? 16.266 -11.742 1.454 1 95.94 168 ARG A N 1
ATOM 1311 C CA . ARG A 1 168 ? 17.703 -12.016 1.553 1 95.94 168 ARG A CA 1
ATOM 1312 C C . ARG A 1 168 ? 18.125 -13.055 0.523 1 95.94 168 ARG A C 1
ATOM 1314 O O . ARG A 1 168 ? 19.156 -12.898 -0.127 1 95.94 168 ARG A O 1
ATOM 1321 N N . LYS A 1 169 ? 17.297 -14.039 0.406 1 95.31 169 LYS A N 1
ATOM 1322 C CA . LYS A 1 169 ? 17.656 -15.109 -0.525 1 95.31 169 LYS A CA 1
ATOM 1323 C C . LYS A 1 169 ? 17.906 -14.547 -1.926 1 95.31 169 LYS A C 1
ATOM 1325 O O . LYS A 1 169 ? 18.953 -14.797 -2.521 1 95.31 169 LYS A O 1
ATOM 1330 N N . ALA A 1 170 ? 16.938 -13.828 -2.383 1 95.5 170 ALA A N 1
ATOM 1331 C CA . ALA A 1 170 ? 17.031 -13.266 -3.727 1 95.5 170 ALA A CA 1
ATOM 1332 C C . ALA A 1 170 ? 18.188 -12.289 -3.842 1 95.5 170 ALA A C 1
ATOM 1334 O O . ALA A 1 170 ? 18.875 -12.242 -4.871 1 95.5 170 ALA A O 1
ATOM 1335 N N . LEU A 1 171 ? 18.453 -11.594 -2.805 1 96.12 171 LEU A N 1
ATOM 1336 C CA . LEU A 1 171 ? 19.5 -10.594 -2.846 1 96.12 171 LEU A CA 1
ATOM 1337 C C . LEU A 1 171 ? 20.875 -11.258 -2.781 1 96.12 171 LEU A C 1
ATOM 1339 O O . LEU A 1 171 ? 21.812 -10.82 -3.463 1 96.12 171 LEU A O 1
ATOM 1343 N N . TYR A 1 172 ? 21.016 -12.281 -2.008 1 95.88 172 TYR A N 1
ATOM 1344 C CA . TYR A 1 172 ? 22.25 -13.047 -2.02 1 95.88 172 TYR A CA 1
ATOM 1345 C C . TYR A 1 172 ? 22.547 -13.594 -3.412 1 95.88 172 TYR A C 1
ATOM 1347 O O . TYR A 1 172 ? 23.672 -13.516 -3.893 1 95.88 172 TYR A O 1
ATOM 1355 N N . TYR A 1 173 ? 21.516 -14.141 -3.998 1 95.56 173 TYR A N 1
ATOM 1356 C CA . TYR A 1 173 ? 21.672 -14.672 -5.352 1 95.56 173 TYR A CA 1
ATOM 1357 C C . TYR A 1 173 ? 22.094 -13.57 -6.316 1 95.56 173 TYR A C 1
ATOM 1359 O O . TYR A 1 173 ? 23.016 -13.758 -7.109 1 95.56 173 TYR A O 1
ATOM 1367 N N . SER A 1 174 ? 21.516 -12.414 -6.211 1 94.56 174 SER A N 1
ATOM 1368 C CA . SER A 1 174 ? 21.797 -11.305 -7.113 1 94.56 174 SER A CA 1
ATOM 1369 C C . SER A 1 174 ? 23.234 -10.812 -6.957 1 94.56 174 SER A C 1
ATOM 1371 O O . SER A 1 174 ? 23.906 -10.523 -7.949 1 94.56 174 SER A O 1
ATOM 1373 N N . VAL A 1 175 ? 23.625 -10.742 -5.773 1 95 175 VAL A N 1
ATOM 1374 C CA . VAL A 1 175 ? 24.969 -10.258 -5.527 1 95 175 VAL A CA 1
ATOM 1375 C C . VAL A 1 175 ? 26 -11.281 -6.016 1 95 175 VAL A C 1
ATOM 1377 O O . VAL A 1 175 ? 26.953 -10.938 -6.707 1 95 175 VAL A O 1
ATOM 1380 N N . ALA A 1 176 ? 25.734 -12.531 -5.727 1 94.06 176 ALA A N 1
ATOM 1381 C CA . ALA A 1 176 ? 26.672 -13.602 -6.066 1 94.06 176 ALA A CA 1
ATOM 1382 C C . ALA A 1 176 ? 26.766 -13.781 -7.578 1 94.06 176 ALA A C 1
ATOM 1384 O O . ALA A 1 176 ? 27.766 -14.305 -8.078 1 94.06 176 ALA A O 1
ATOM 1385 N N . THR A 1 177 ? 25.734 -13.344 -8.227 1 92.81 177 THR A N 1
ATOM 1386 C CA . THR A 1 177 ? 25.688 -13.602 -9.664 1 92.81 177 THR A CA 1
ATOM 1387 C C . THR A 1 177 ? 26.031 -12.336 -10.445 1 92.81 177 THR A C 1
ATOM 1389 O O . THR A 1 177 ? 26.062 -12.352 -11.68 1 92.81 177 THR A O 1
ATOM 1392 N N . THR A 1 178 ? 26.25 -11.297 -9.75 1 85.31 178 THR A N 1
ATOM 1393 C CA . THR A 1 178 ? 26.656 -10.07 -10.438 1 85.31 178 THR A CA 1
ATOM 1394 C C . THR A 1 178 ? 28.062 -10.227 -11.031 1 85.31 178 THR A C 1
ATOM 1396 O O . THR A 1 178 ? 28.938 -10.844 -10.422 1 85.31 178 THR A O 1
ATOM 1399 N N . SER A 1 179 ? 28.25 -9.789 -12.18 1 70.19 179 SER A N 1
ATOM 1400 C CA . SER A 1 179 ? 29.469 -9.992 -12.953 1 70.19 179 SER A CA 1
ATOM 1401 C C . SER A 1 179 ? 30.672 -9.414 -12.242 1 70.19 179 SER A C 1
ATOM 1403 O O . SER A 1 179 ? 31.797 -9.922 -12.391 1 70.19 179 SER A O 1
ATOM 1405 N N . HIS A 1 180 ? 30.391 -8.477 -11.461 1 72.12 180 HIS A N 1
ATOM 1406 C CA . HIS A 1 180 ? 31.547 -7.785 -10.891 1 72.12 180 HIS A CA 1
ATOM 1407 C C . HIS A 1 180 ? 31.734 -8.148 -9.422 1 72.12 180 HIS A C 1
ATOM 1409 O O . HIS A 1 180 ? 32.469 -7.477 -8.703 1 72.12 180 HIS A O 1
ATOM 1415 N N . PHE A 1 181 ? 31.125 -9.227 -9.133 1 82.44 181 PHE A N 1
ATOM 1416 C CA . PHE A 1 181 ? 31.328 -9.602 -7.73 1 82.44 181 PHE A CA 1
ATOM 1417 C C . PHE A 1 181 ? 32.656 -10.297 -7.535 1 82.44 181 PHE A C 1
ATOM 1419 O O . PHE A 1 181 ? 32.906 -11.367 -8.102 1 82.44 181 PHE A O 1
ATOM 1426 N N . GLU A 1 182 ? 33.5 -9.586 -6.789 1 81.81 182 GLU A N 1
ATOM 1427 C CA . GLU A 1 182 ? 34.781 -10.133 -6.41 1 81.81 182 GLU A CA 1
ATOM 1428 C C . GLU A 1 182 ? 34.906 -10.32 -4.898 1 81.81 182 GLU A C 1
ATOM 1430 O O . GLU A 1 182 ? 34.969 -9.344 -4.152 1 81.81 182 GLU A O 1
ATOM 1435 N N . PRO A 1 183 ? 35 -11.562 -4.535 1 79.62 183 PRO A N 1
ATOM 1436 C CA . PRO A 1 183 ? 35 -11.836 -3.096 1 79.62 183 PRO A CA 1
ATOM 1437 C C . PRO A 1 183 ? 36.156 -11.164 -2.355 1 79.62 183 PRO A C 1
ATOM 1439 O O . PRO A 1 183 ? 36 -10.789 -1.188 1 79.62 183 PRO A O 1
ATOM 1442 N N . ASP A 1 184 ? 37.156 -10.992 -3.049 1 79.69 184 ASP A N 1
ATOM 1443 C CA . ASP A 1 184 ? 38.344 -10.492 -2.379 1 79.69 184 ASP A CA 1
ATOM 1444 C C . ASP A 1 184 ? 38.406 -8.961 -2.432 1 79.69 184 ASP A C 1
ATOM 1446 O O . ASP A 1 184 ? 39.25 -8.344 -1.817 1 79.69 184 ASP A O 1
ATOM 1450 N N . SER A 1 185 ? 37.438 -8.406 -3.016 1 81.25 185 SER A N 1
ATOM 1451 C CA . SER A 1 185 ? 37.375 -6.953 -3.104 1 81.25 185 SER A CA 1
ATOM 1452 C C . SER A 1 185 ? 36.594 -6.352 -1.943 1 81.25 185 SER A C 1
ATOM 1454 O O . SER A 1 185 ? 35.906 -7.074 -1.215 1 81.25 185 SER A O 1
ATOM 1456 N N . THR A 1 186 ? 36.938 -5.121 -1.781 1 81.25 186 THR A N 1
ATOM 1457 C CA . THR A 1 186 ? 36.219 -4.41 -0.732 1 81.25 186 THR A CA 1
ATOM 1458 C C . THR A 1 186 ? 34.812 -4.035 -1.203 1 81.25 186 THR A C 1
ATOM 1460 O O . THR A 1 186 ? 34.656 -3.52 -2.309 1 81.25 186 THR A O 1
ATOM 1463 N N . HIS A 1 187 ? 33.875 -4.445 -0.35 1 84.62 187 HIS A N 1
ATOM 1464 C CA . HIS A 1 187 ? 32.469 -4.102 -0.584 1 84.62 187 HIS A CA 1
ATOM 1465 C C . HIS A 1 187 ? 31.922 -3.246 0.55 1 84.62 187 HIS A C 1
ATOM 1467 O O . HIS A 1 187 ? 31.391 -3.775 1.529 1 84.62 187 HIS A O 1
ATOM 1473 N N . PRO A 1 188 ? 31.953 -1.97 0.342 1 81 188 PRO A N 1
ATOM 1474 C CA . PRO A 1 188 ? 31.656 -1.066 1.457 1 81 188 PRO A CA 1
ATOM 1475 C C . PRO A 1 188 ? 30.234 -1.212 1.974 1 81 188 PRO A C 1
ATOM 1477 O O . PRO A 1 188 ? 29.969 -0.927 3.143 1 81 188 PRO A O 1
ATOM 1480 N N . SER A 1 189 ? 29.422 -1.642 1.205 1 85.12 189 SER A N 1
ATOM 1481 C CA . SER A 1 189 ? 28.016 -1.71 1.6 1 85.12 189 SER A CA 1
ATOM 1482 C C . SER A 1 189 ? 27.703 -3.037 2.279 1 85.12 189 SER A C 1
ATOM 1484 O O . SER A 1 189 ? 26.594 -3.238 2.764 1 85.12 189 SER A O 1
ATOM 1486 N N . LEU A 1 190 ? 28.75 -3.938 2.33 1 91.94 190 LEU A N 1
ATOM 1487 C CA . LEU A 1 190 ? 28.5 -5.266 2.877 1 91.94 190 LEU A CA 1
ATOM 1488 C C . LEU A 1 190 ? 29.5 -5.609 3.965 1 91.94 190 LEU A C 1
ATOM 1490 O O . LEU A 1 190 ? 30.703 -5.402 3.789 1 91.94 190 LEU A O 1
ATOM 1494 N N . PRO A 1 191 ? 28.969 -6.082 5.074 1 90.94 191 PRO A N 1
ATOM 1495 C CA . PRO A 1 191 ? 29.906 -6.652 6.051 1 90.94 191 PRO A CA 1
ATOM 1496 C C . PRO A 1 191 ? 30.672 -7.848 5.496 1 90.94 191 PRO A C 1
ATOM 1498 O O . PRO A 1 191 ? 30.203 -8.508 4.562 1 90.94 191 PRO A O 1
ATOM 1501 N N . ARG A 1 192 ? 31.75 -8.148 6.078 1 91.56 192 ARG A N 1
ATOM 1502 C CA . ARG A 1 192 ? 32.625 -9.219 5.609 1 91.56 192 ARG A CA 1
ATOM 1503 C C . ARG A 1 192 ? 31.922 -10.57 5.688 1 91.56 192 ARG A C 1
ATOM 1505 O O . ARG A 1 192 ? 32.062 -11.406 4.797 1 91.56 192 ARG A O 1
ATOM 1512 N N . SER A 1 193 ? 31.188 -10.758 6.684 1 92.38 193 SER A N 1
ATOM 1513 C CA . SER A 1 193 ? 30.484 -12.023 6.84 1 92.38 193 SER A CA 1
ATOM 1514 C C . SER A 1 193 ? 29.516 -12.266 5.688 1 92.38 193 SER A C 1
ATOM 1516 O O . SER A 1 193 ? 29.375 -13.391 5.215 1 92.38 193 SER A O 1
ATOM 1518 N N . VAL A 1 194 ? 28.953 -11.227 5.215 1 94.94 194 VAL A N 1
ATOM 1519 C CA . VAL A 1 194 ? 27.984 -11.32 4.129 1 94.94 194 VAL A CA 1
ATOM 1520 C C . VAL A 1 194 ? 28.703 -11.539 2.805 1 94.94 194 VAL A C 1
ATOM 1522 O O . VAL A 1 194 ? 28.281 -12.359 1.984 1 94.94 194 VAL A O 1
ATOM 1525 N N . THR A 1 195 ? 29.766 -10.836 2.658 1 94 195 THR A N 1
ATOM 1526 C CA . THR A 1 195 ? 30.562 -11.008 1.453 1 94 195 THR A CA 1
ATOM 1527 C C . THR A 1 195 ? 31.094 -12.438 1.345 1 94 195 THR A C 1
ATOM 1529 O O . THR A 1 195 ? 31.094 -13.016 0.259 1 94 195 THR A O 1
ATOM 1532 N N . ASP A 1 196 ? 31.469 -12.938 2.43 1 93.5 196 ASP A N 1
ATOM 1533 C CA . ASP A 1 196 ? 31.953 -14.312 2.457 1 93.5 196 ASP A CA 1
ATOM 1534 C C . ASP A 1 196 ? 30.844 -15.289 2.066 1 93.5 196 ASP A C 1
ATOM 1536 O O . ASP A 1 196 ? 31.094 -16.25 1.332 1 93.5 196 ASP A O 1
ATOM 1540 N N . ARG A 1 197 ? 29.719 -15.062 2.537 1 94.81 197 ARG A N 1
ATOM 1541 C CA . ARG A 1 197 ? 28.578 -15.922 2.205 1 94.81 197 ARG A CA 1
ATOM 1542 C C . ARG A 1 197 ? 28.25 -15.836 0.718 1 94.81 197 ARG A C 1
ATOM 1544 O O . ARG A 1 197 ? 27.891 -16.844 0.102 1 94.81 197 ARG A O 1
ATOM 1551 N N . CYS A 1 198 ? 28.359 -14.695 0.167 1 95.25 198 CYS A N 1
ATOM 1552 C CA . CYS A 1 198 ? 28.156 -14.531 -1.267 1 95.25 198 CYS A CA 1
ATOM 1553 C C . CYS A 1 198 ? 29.203 -15.305 -2.062 1 95.25 198 CYS A C 1
ATOM 1555 O O . CYS A 1 198 ? 28.891 -15.914 -3.084 1 95.25 198 CYS A O 1
ATOM 1557 N N . ALA A 1 199 ? 30.391 -15.211 -1.561 1 94 199 ALA A N 1
ATOM 1558 C CA . ALA A 1 199 ? 31.469 -15.938 -2.221 1 94 199 ALA A CA 1
ATOM 1559 C C . ALA A 1 199 ? 31.234 -17.438 -2.193 1 94 199 ALA A C 1
ATOM 1561 O O . ALA A 1 199 ? 31.422 -18.125 -3.199 1 94 199 ALA A O 1
ATOM 1562 N N . VAL A 1 200 ? 30.828 -17.906 -1.091 1 95.06 200 VAL A N 1
ATOM 1563 C CA . VAL A 1 200 ? 30.531 -19.328 -0.938 1 95.06 200 VAL A CA 1
ATOM 1564 C C . VAL A 1 200 ? 29.375 -19.719 -1.864 1 95.06 200 VAL A C 1
ATOM 1566 O O . VAL A 1 200 ? 29.422 -20.75 -2.535 1 95.06 200 VAL A O 1
ATOM 1569 N N . LEU A 1 201 ? 28.406 -18.938 -1.899 1 96.44 201 LEU A N 1
ATOM 1570 C CA . LEU A 1 201 ? 27.266 -19.188 -2.777 1 96.44 201 LEU A CA 1
ATOM 1571 C C . LEU A 1 201 ? 27.719 -19.234 -4.238 1 96.44 201 LEU A C 1
ATOM 1573 O O . LEU A 1 201 ? 27.312 -20.125 -4.984 1 96.44 201 LEU A O 1
ATOM 1577 N N . GLN A 1 202 ? 28.484 -18.266 -4.598 1 95.25 202 GLN A N 1
ATOM 1578 C CA . GLN A 1 202 ? 28.969 -18.219 -5.969 1 95.25 202 GLN A CA 1
ATOM 1579 C C . GLN A 1 202 ? 29.703 -19.516 -6.324 1 95.25 202 GLN A C 1
ATOM 1581 O O . GLN A 1 202 ? 29.5 -20.078 -7.402 1 95.25 202 GLN A O 1
ATOM 1586 N N . GLU A 1 203 ? 30.453 -19.984 -5.434 1 94.5 203 GLU A N 1
ATOM 1587 C CA . GLU A 1 203 ? 31.203 -21.219 -5.648 1 94.5 203 GLU A CA 1
ATOM 1588 C C . GLU A 1 203 ? 30.25 -22.406 -5.805 1 94.5 203 GLU A C 1
ATOM 1590 O O . GLU A 1 203 ? 30.453 -23.25 -6.68 1 94.5 203 GLU A O 1
ATOM 1595 N N . HIS A 1 204 ? 29.312 -22.484 -4.996 1 96.44 204 HIS A N 1
ATOM 1596 C CA . HIS A 1 204 ? 28.344 -23.578 -5.07 1 96.44 204 HIS A CA 1
ATOM 1597 C C . HIS A 1 204 ? 27.562 -23.516 -6.371 1 96.44 204 HIS A C 1
ATOM 1599 O O . HIS A 1 204 ? 27.281 -24.562 -6.977 1 96.44 204 HIS A O 1
ATOM 1605 N N . LEU A 1 205 ? 27.203 -22.312 -6.781 1 96.25 205 LEU A N 1
ATOM 1606 C CA . LEU A 1 205 ? 26.453 -22.141 -8.023 1 96.25 205 LEU A CA 1
ATOM 1607 C C . LEU A 1 205 ? 27.266 -22.641 -9.219 1 96.25 205 LEU A C 1
ATOM 1609 O O . LEU A 1 205 ? 26.766 -23.391 -10.047 1 96.25 205 LEU A O 1
ATOM 1613 N N . ILE A 1 206 ? 28.484 -22.281 -9.219 1 94.69 206 ILE A N 1
ATOM 1614 C CA . ILE A 1 206 ? 29.359 -22.656 -10.32 1 94.69 206 ILE A CA 1
ATOM 1615 C C . ILE A 1 206 ? 29.578 -24.172 -10.312 1 94.69 206 ILE A C 1
ATOM 1617 O O . ILE A 1 206 ? 29.438 -24.828 -11.344 1 94.69 206 ILE A O 1
ATOM 1621 N N . THR A 1 207 ? 29.812 -24.703 -9.172 1 96.5 207 THR A N 1
ATOM 1622 C CA . THR A 1 207 ? 30.094 -26.125 -9.039 1 96.5 207 THR A CA 1
ATOM 1623 C C . THR A 1 207 ? 28.875 -26.953 -9.422 1 96.5 207 THR A C 1
ATOM 1625 O O . THR A 1 207 ? 29 -27.984 -10.086 1 96.5 207 THR A O 1
ATOM 1628 N N . HIS A 1 208 ? 27.766 -26.516 -9.047 1 96.94 208 HIS A N 1
ATOM 1629 C CA . HIS A 1 208 ? 26.516 -27.234 -9.32 1 96.94 208 HIS A CA 1
ATOM 1630 C C . HIS A 1 208 ? 26.141 -27.141 -10.797 1 96.94 208 HIS A C 1
ATOM 1632 O O . HIS A 1 208 ? 25.703 -28.125 -11.398 1 96.94 208 HIS A O 1
ATOM 1638 N N . PHE A 1 209 ? 26.406 -25.953 -11.438 1 96.81 209 PHE A N 1
ATOM 1639 C CA . PHE A 1 209 ? 25.844 -25.688 -12.75 1 96.81 209 PHE A CA 1
ATOM 1640 C C . PHE A 1 209 ? 26.797 -26.125 -13.852 1 96.81 209 PHE A C 1
ATOM 1642 O O . PHE A 1 209 ? 26.375 -26.406 -14.977 1 96.81 209 PHE A O 1
ATOM 1649 N N . THR A 1 210 ? 28.047 -26.203 -13.594 1 96.12 210 THR A N 1
ATOM 1650 C CA . THR A 1 210 ? 29.062 -26.516 -14.602 1 96.12 210 THR A CA 1
ATOM 1651 C C . THR A 1 210 ? 28.75 -27.859 -15.281 1 96.12 210 THR A C 1
ATOM 1653 O O . THR A 1 210 ? 28.641 -27.922 -16.5 1 96.12 210 THR A O 1
ATOM 1656 N N . PRO A 1 211 ? 28.5 -28.938 -14.469 1 96.38 211 PRO A N 1
ATOM 1657 C CA . PRO A 1 211 ? 28.203 -30.203 -15.156 1 96.38 211 PRO A CA 1
ATOM 1658 C C . PRO A 1 211 ? 26.891 -30.141 -15.938 1 96.38 211 PRO A C 1
ATOM 1660 O O . PRO A 1 211 ? 26.766 -30.781 -16.984 1 96.38 211 PRO A O 1
ATOM 1663 N N . ILE A 1 212 ? 25.984 -29.438 -15.453 1 95.31 212 ILE A N 1
ATOM 1664 C CA . ILE A 1 212 ? 24.688 -29.328 -16.109 1 95.31 212 ILE A CA 1
ATOM 1665 C C . ILE A 1 212 ? 24.828 -28.594 -17.438 1 95.31 212 ILE A C 1
ATOM 1667 O O . ILE A 1 212 ? 24.266 -29.016 -18.453 1 95.31 212 ILE A O 1
ATOM 1671 N N . LEU A 1 213 ? 25.594 -27.547 -17.438 1 95.56 213 LEU A N 1
ATOM 1672 C CA . LEU A 1 213 ? 25.781 -26.734 -18.641 1 95.56 213 LEU A CA 1
ATOM 1673 C C . LEU A 1 213 ? 26.531 -27.531 -19.719 1 95.56 213 LEU A C 1
ATOM 1675 O O . LEU A 1 213 ? 26.188 -27.438 -20.906 1 95.56 213 LEU A O 1
ATOM 1679 N N . PHE A 1 214 ? 27.438 -28.312 -19.281 1 95.31 214 PHE A N 1
ATOM 1680 C CA . PHE A 1 214 ? 28.312 -28.953 -20.25 1 95.31 214 PHE A CA 1
ATOM 1681 C C . PHE A 1 214 ? 27.812 -30.344 -20.625 1 95.31 214 PHE A C 1
ATOM 1683 O O . PHE A 1 214 ? 28.453 -31.062 -21.391 1 95.31 214 PHE A O 1
ATOM 1690 N N . THR A 1 215 ? 26.672 -30.703 -20.109 1 94.31 215 THR A N 1
ATOM 1691 C CA . THR A 1 215 ? 26.031 -31.938 -20.516 1 94.31 215 THR A CA 1
ATOM 1692 C C . THR A 1 215 ? 24.953 -31.672 -21.562 1 94.31 215 THR A C 1
ATOM 1694 O O . THR A 1 215 ? 23.953 -30.984 -21.281 1 94.31 215 THR A O 1
ATOM 1697 N N . VAL A 1 216 ? 25.109 -32.25 -22.703 1 94.44 216 VAL A N 1
ATOM 1698 C CA . VAL A 1 216 ? 24.172 -32.062 -23.812 1 94.44 216 VAL A CA 1
ATOM 1699 C C . VAL A 1 216 ? 22.812 -32.656 -23.438 1 94.44 216 VAL A C 1
ATOM 1701 O O . VAL A 1 216 ? 22.719 -33.719 -22.828 1 94.44 216 VAL A O 1
ATOM 1704 N N . ALA A 1 217 ? 21.828 -31.906 -23.797 1 94.25 217 ALA A N 1
ATOM 1705 C CA . ALA A 1 217 ? 20.453 -32.344 -23.516 1 94.25 217 ALA A CA 1
ATOM 1706 C C . ALA A 1 217 ? 20.125 -33.625 -24.312 1 94.25 217 ALA A C 1
ATOM 1708 O O . ALA A 1 217 ? 20.516 -33.75 -25.469 1 94.25 217 ALA A O 1
ATOM 1709 N N . THR A 1 218 ? 19.422 -34.5 -23.594 1 94.31 218 THR A N 1
ATOM 1710 C CA . THR A 1 218 ? 18.938 -35.688 -24.25 1 94.31 218 THR A CA 1
ATOM 1711 C C . THR A 1 218 ? 17.406 -35.656 -24.391 1 94.31 218 THR A C 1
ATOM 1713 O O . THR A 1 218 ? 16.719 -35.156 -23.516 1 94.31 218 THR A O 1
ATOM 1716 N N . ALA A 1 219 ? 16.938 -36.125 -25.578 1 94.25 219 ALA A N 1
ATOM 1717 C CA . ALA A 1 219 ? 15.508 -36.094 -25.844 1 94.25 219 ALA A CA 1
ATOM 1718 C C . ALA A 1 219 ? 14.938 -37.5 -25.969 1 94.25 219 ALA A C 1
ATOM 1720 O O . ALA A 1 219 ? 15.68 -38.469 -25.922 1 94.25 219 ALA A O 1
ATOM 1721 N N . GLY A 1 220 ? 13.664 -37.562 -25.922 1 93.25 220 GLY A N 1
ATOM 1722 C CA . GLY A 1 220 ? 12.992 -38.844 -26.109 1 93.25 220 GLY A CA 1
ATOM 1723 C C . GLY A 1 220 ? 13.25 -39.469 -27.469 1 93.25 220 GLY A C 1
ATOM 1724 O O . GLY A 1 220 ? 13.336 -40.688 -27.594 1 93.25 220 GLY A O 1
ATOM 1725 N N . HIS A 1 221 ? 13.453 -38.594 -28.531 1 95.88 221 HIS A N 1
ATOM 1726 C CA . HIS A 1 221 ? 13.758 -39.031 -29.875 1 95.88 221 HIS A CA 1
ATOM 1727 C C . HIS A 1 221 ? 15.242 -38.906 -30.188 1 95.88 221 HIS A C 1
ATOM 1729 O O . HIS A 1 221 ? 15.859 -37.906 -29.859 1 95.88 221 HIS A O 1
ATOM 1735 N N . MET A 1 222 ? 15.734 -39.969 -30.875 1 94.81 222 MET A N 1
ATOM 1736 C CA . MET A 1 222 ? 17.156 -39.969 -31.203 1 94.81 222 MET A CA 1
ATOM 1737 C C . MET A 1 222 ? 17.5 -38.844 -32.156 1 94.81 222 MET A C 1
ATOM 1739 O O . MET A 1 222 ? 18.547 -38.219 -32.031 1 94.81 222 MET A O 1
ATOM 1743 N N . THR A 1 223 ? 16.609 -38.594 -33.062 1 95.5 223 THR A N 1
ATOM 1744 C CA . THR A 1 223 ? 16.812 -37.5 -34.031 1 95.5 223 THR A CA 1
ATOM 1745 C C . THR A 1 223 ? 16.891 -36.156 -33.312 1 95.5 223 THR A C 1
ATOM 1747 O O . THR A 1 223 ? 17.719 -35.312 -33.688 1 95.5 223 THR A O 1
ATOM 1750 N N . CYS A 1 224 ? 16.078 -35.938 -32.312 1 96.62 224 CYS A N 1
ATOM 1751 C CA . CYS A 1 224 ? 16.094 -34.719 -31.547 1 96.62 224 CYS A CA 1
ATOM 1752 C C . CYS A 1 224 ? 17.359 -34.594 -30.703 1 96.62 224 CYS A C 1
ATOM 1754 O O . CYS A 1 224 ? 17.922 -33.5 -30.562 1 96.62 224 CYS A O 1
ATOM 1756 N N . THR A 1 225 ? 17.797 -35.688 -30.125 1 96.19 225 THR A N 1
ATOM 1757 C CA . THR A 1 225 ? 19.031 -35.719 -29.344 1 96.19 225 THR A CA 1
ATOM 1758 C C . THR A 1 225 ? 20.203 -35.281 -30.203 1 96.19 225 THR A C 1
ATOM 1760 O O . THR A 1 225 ? 21.109 -34.594 -29.734 1 96.19 225 THR A O 1
ATOM 1763 N N . ASP A 1 226 ? 20.188 -35.781 -31.453 1 96.38 226 ASP A N 1
ATOM 1764 C CA . ASP A 1 226 ? 21.266 -35.406 -32.375 1 96.38 226 ASP A CA 1
ATOM 1765 C C . ASP A 1 226 ? 21.266 -33.906 -32.625 1 96.38 226 ASP A C 1
ATOM 1767 O O . ASP A 1 226 ? 22.328 -33.281 -32.75 1 96.38 226 ASP A O 1
ATOM 1771 N N . VAL A 1 227 ? 20.125 -33.375 -32.75 1 96.75 227 VAL A N 1
ATOM 1772 C CA . VAL A 1 227 ? 20.016 -31.938 -32.969 1 96.75 227 VAL A CA 1
ATOM 1773 C C . VAL A 1 227 ? 20.578 -31.172 -31.766 1 96.75 227 VAL A C 1
ATOM 1775 O O . VAL A 1 227 ? 21.328 -30.203 -31.938 1 96.75 227 VAL A O 1
ATOM 1778 N N . PHE A 1 228 ? 20.219 -31.594 -30.562 1 96.69 228 PHE A N 1
ATOM 1779 C CA . PHE A 1 228 ? 20.781 -30.969 -29.375 1 96.69 228 PHE A CA 1
ATOM 1780 C C . PHE A 1 228 ? 22.297 -31.062 -29.375 1 96.69 228 PHE A C 1
ATOM 1782 O O . PHE A 1 228 ? 22.984 -30.078 -29.062 1 96.69 228 PHE A O 1
ATOM 1789 N N . ALA A 1 229 ? 22.781 -32.219 -29.719 1 96.06 229 ALA A N 1
ATOM 1790 C CA . ALA A 1 229 ? 24.219 -32.438 -29.719 1 96.06 229 ALA A CA 1
ATOM 1791 C C . ALA A 1 229 ? 24.922 -31.469 -30.656 1 96.06 229 ALA A C 1
ATOM 1793 O O . ALA A 1 229 ? 26 -30.938 -30.328 1 96.06 229 ALA A O 1
ATOM 1794 N N . GLU A 1 230 ? 24.391 -31.25 -31.734 1 96.06 230 GLU A N 1
ATOM 1795 C CA . GLU A 1 230 ? 25 -30.375 -32.75 1 96.06 230 GLU A CA 1
ATOM 1796 C C . GLU A 1 230 ? 24.891 -28.906 -32.344 1 96.06 230 GLU A C 1
ATOM 1798 O O . GLU A 1 230 ? 25.812 -28.125 -32.594 1 96.06 230 GLU A O 1
ATOM 1803 N N . ALA A 1 231 ? 23.828 -28.547 -31.719 1 96.38 231 ALA A N 1
ATOM 1804 C CA . ALA A 1 231 ? 23.531 -27.141 -31.484 1 96.38 231 ALA A CA 1
ATOM 1805 C C . ALA A 1 231 ? 24 -26.703 -30.094 1 96.38 231 ALA A C 1
ATOM 1807 O O . ALA A 1 231 ? 24.078 -25.516 -29.797 1 96.38 231 ALA A O 1
ATOM 1808 N N . TRP A 1 232 ? 24.328 -27.641 -29.312 1 96.75 232 TRP A N 1
ATOM 1809 C CA . TRP A 1 232 ? 24.547 -27.344 -27.891 1 96.75 232 TRP A CA 1
ATOM 1810 C C . TRP A 1 232 ? 25.734 -26.391 -27.719 1 96.75 232 TRP A C 1
ATOM 1812 O O . TRP A 1 232 ? 25.656 -25.422 -26.969 1 96.75 232 TRP A O 1
ATOM 1822 N N . MET A 1 233 ? 26.828 -26.641 -28.375 1 95.5 233 MET A N 1
ATOM 1823 C CA . MET A 1 233 ? 28.031 -25.812 -28.25 1 95.5 233 MET A CA 1
ATOM 1824 C C . MET A 1 233 ? 27.781 -24.406 -28.766 1 95.5 233 MET A C 1
ATOM 1826 O O . MET A 1 233 ? 27.953 -23.438 -28.031 1 95.5 233 MET A O 1
ATOM 1830 N N . PRO A 1 234 ? 27.297 -24.172 -29.891 1 95.38 234 PRO A N 1
ATOM 1831 C CA . PRO A 1 234 ? 27.141 -22.812 -30.422 1 95.38 234 PRO A CA 1
ATOM 1832 C C . PRO A 1 234 ? 25.953 -22.078 -29.797 1 95.38 234 PRO A C 1
ATOM 1834 O O . PRO A 1 234 ? 26 -20.859 -29.656 1 95.38 234 PRO A O 1
ATOM 1837 N N . ASP A 1 235 ? 24.938 -22.781 -29.391 1 95.44 235 ASP A N 1
ATOM 1838 C CA . ASP A 1 235 ? 23.719 -22.094 -28.969 1 95.44 235 ASP A CA 1
ATOM 1839 C C . ASP A 1 235 ? 23.594 -22.047 -27.453 1 95.44 235 ASP A C 1
ATOM 1841 O O . ASP A 1 235 ? 22.812 -21.266 -26.906 1 95.44 235 ASP A O 1
ATOM 1845 N N . VAL A 1 236 ? 24.312 -22.922 -26.75 1 96.12 236 VAL A N 1
ATOM 1846 C CA . VAL A 1 236 ? 24.125 -23 -25.297 1 96.12 236 VAL A CA 1
ATOM 1847 C C . VAL A 1 236 ? 25.453 -22.656 -24.609 1 96.12 236 VAL A C 1
ATOM 1849 O O . VAL A 1 236 ? 25.547 -21.641 -23.906 1 96.12 236 VAL A O 1
ATOM 1852 N N . ILE A 1 237 ? 26.516 -23.391 -24.875 1 95.56 237 ILE A N 1
ATOM 1853 C CA . ILE A 1 237 ? 27.766 -23.25 -24.141 1 95.56 237 ILE A CA 1
ATOM 1854 C C . ILE A 1 237 ? 28.453 -21.938 -24.516 1 95.56 237 ILE A C 1
ATOM 1856 O O . ILE A 1 237 ? 28.828 -21.156 -23.625 1 95.56 237 ILE A O 1
ATOM 1860 N N . SER A 1 238 ? 28.594 -21.609 -25.75 1 95.44 238 SER A N 1
ATOM 1861 C CA . SER A 1 238 ? 29.328 -20.438 -26.219 1 95.44 238 SER A CA 1
ATOM 1862 C C . SER A 1 238 ? 28.688 -19.156 -25.672 1 95.44 238 SER A C 1
ATOM 1864 O O . SER A 1 238 ? 29.359 -18.344 -25.031 1 95.44 238 SER A O 1
ATOM 1866 N N . PRO A 1 239 ? 27.438 -18.969 -25.875 1 94.5 239 PRO A N 1
ATOM 1867 C CA . PRO A 1 239 ? 26.812 -17.766 -25.312 1 94.5 239 PRO A CA 1
ATOM 1868 C C . PRO A 1 239 ? 26.922 -17.688 -23.781 1 94.5 239 PRO A C 1
ATOM 1870 O O . PRO A 1 239 ? 27.094 -16.609 -23.219 1 94.5 239 PRO A O 1
ATOM 1873 N N . ALA A 1 240 ? 26.812 -18.781 -23.109 1 93.81 240 ALA A N 1
ATOM 1874 C CA . ALA A 1 240 ? 26.891 -18.812 -21.641 1 93.81 240 ALA A CA 1
ATOM 1875 C C . ALA A 1 240 ? 28.266 -18.375 -21.172 1 93.81 240 ALA A C 1
ATOM 1877 O O . ALA A 1 240 ? 28.391 -17.641 -20.188 1 93.81 240 ALA A O 1
ATOM 1878 N N . LEU A 1 241 ? 29.25 -18.844 -21.812 1 91.5 241 LEU A N 1
ATOM 1879 C CA . LEU A 1 241 ? 30.609 -18.484 -21.422 1 91.5 241 LEU A CA 1
ATOM 1880 C C . LEU A 1 241 ? 30.891 -17.016 -21.703 1 91.5 241 LEU A C 1
ATOM 1882 O O . LEU A 1 241 ? 31.625 -16.375 -20.953 1 91.5 241 LEU A O 1
ATOM 1886 N N . MET A 1 242 ? 30.281 -16.469 -22.703 1 90.44 242 MET A N 1
ATOM 1887 C CA . MET A 1 242 ? 30.5 -15.07 -23.094 1 90.44 242 MET A CA 1
ATOM 1888 C C . MET A 1 242 ? 29.844 -14.125 -22.094 1 90.44 242 MET A C 1
ATOM 1890 O O . MET A 1 242 ? 30.344 -13.023 -21.859 1 90.44 242 MET A O 1
ATOM 1894 N N . ASP A 1 243 ? 28.812 -14.547 -21.547 1 86.62 243 ASP A N 1
ATOM 1895 C CA . ASP A 1 243 ? 28.031 -13.664 -20.672 1 86.62 243 ASP A CA 1
ATOM 1896 C C . ASP A 1 243 ? 28.141 -14.094 -19.219 1 86.62 243 ASP A C 1
ATOM 1898 O O . ASP A 1 243 ? 27.203 -13.891 -18.438 1 86.62 243 ASP A O 1
ATOM 1902 N N . ASN A 1 244 ? 29.203 -14.781 -18.875 1 85.25 244 ASN A N 1
ATOM 1903 C CA . ASN A 1 244 ? 29.422 -15.266 -17.516 1 85.25 244 ASN A CA 1
ATOM 1904 C C . ASN A 1 244 ? 28.234 -16.094 -17.016 1 85.25 244 ASN A C 1
ATOM 1906 O O . ASN A 1 244 ? 27.812 -15.945 -15.859 1 85.25 244 ASN A O 1
ATOM 1910 N N . GLY A 1 245 ? 27.734 -16.875 -17.812 1 90.31 245 GLY A N 1
ATOM 1911 C CA . GLY A 1 245 ? 26.531 -17.656 -17.531 1 90.31 245 GLY A CA 1
ATOM 1912 C C . GLY A 1 245 ? 26.781 -18.781 -16.531 1 90.31 245 GLY A C 1
ATOM 1913 O O . GLY A 1 245 ? 25.828 -19.312 -15.945 1 90.31 245 GLY A O 1
ATOM 1914 N N . LEU A 1 246 ? 28 -19.109 -16.297 1 88.81 246 LEU A N 1
ATOM 1915 C CA . LEU A 1 246 ? 28.328 -20.141 -15.336 1 88.81 246 LEU A CA 1
ATOM 1916 C C . LEU A 1 246 ? 27.938 -19.734 -13.93 1 88.81 246 LEU A C 1
ATOM 1918 O O . LEU A 1 246 ? 27.609 -20.578 -13.094 1 88.81 246 LEU A O 1
ATOM 1922 N N . CYS A 1 247 ? 27.969 -18.438 -13.734 1 90.25 247 CYS A N 1
ATOM 1923 C CA . CYS A 1 247 ? 27.672 -17.922 -12.398 1 90.25 247 CYS A CA 1
ATOM 1924 C C . CYS A 1 247 ? 26.203 -17.594 -12.258 1 90.25 247 CYS A C 1
ATOM 1926 O O . CYS A 1 247 ? 25.734 -17.234 -11.164 1 90.25 247 CYS A O 1
ATOM 1928 N N . ARG A 1 248 ? 25.469 -17.766 -13.328 1 93.5 248 ARG A N 1
ATOM 1929 C CA . ARG A 1 248 ? 24.062 -17.391 -13.344 1 93.5 248 ARG A CA 1
ATOM 1930 C C . ARG A 1 248 ? 23.188 -18.531 -13.852 1 93.5 248 ARG A C 1
ATOM 1932 O O . ARG A 1 248 ? 22.562 -18.406 -14.906 1 93.5 248 ARG A O 1
ATOM 1939 N N . PRO A 1 249 ? 23.141 -19.547 -13.078 1 95.44 249 PRO A N 1
ATOM 1940 C CA . PRO A 1 249 ? 22.453 -20.75 -13.562 1 95.44 249 PRO A CA 1
ATOM 1941 C C . PRO A 1 249 ? 21 -20.484 -13.938 1 95.44 249 PRO A C 1
ATOM 1943 O O . PRO A 1 249 ? 20.516 -21 -14.953 1 95.44 249 PRO A O 1
ATOM 1946 N N . ILE A 1 250 ? 20.312 -19.703 -13.188 1 94.75 250 ILE A N 1
ATOM 1947 C CA . ILE A 1 250 ? 18.891 -19.484 -13.43 1 94.75 250 ILE A CA 1
ATOM 1948 C C . ILE A 1 250 ? 18.703 -18.688 -14.719 1 94.75 250 ILE A C 1
ATOM 1950 O O . ILE A 1 250 ? 17.906 -19.078 -15.586 1 94.75 250 ILE A O 1
ATOM 1954 N N . GLU A 1 251 ? 19.422 -17.672 -14.891 1 93.62 251 GLU A N 1
ATOM 1955 C CA . GLU A 1 251 ? 19.344 -16.875 -16.109 1 93.62 251 GLU A CA 1
ATOM 1956 C C . GLU A 1 251 ? 19.781 -17.672 -17.328 1 93.62 251 GLU A C 1
ATOM 1958 O O . GLU A 1 251 ? 19.172 -17.562 -18.391 1 93.62 251 GLU A O 1
ATOM 1963 N N . THR A 1 252 ? 20.781 -18.391 -17.141 1 95.44 252 THR A N 1
ATOM 1964 C CA . THR A 1 252 ? 21.297 -19.188 -18.266 1 95.44 252 THR A CA 1
ATOM 1965 C C . THR A 1 252 ? 20.281 -20.266 -18.656 1 95.44 252 THR A C 1
ATOM 1967 O O . THR A 1 252 ? 20.047 -20.484 -19.844 1 95.44 252 THR A O 1
ATOM 1970 N N . LEU A 1 253 ? 19.703 -20.922 -17.688 1 96.12 253 LEU A N 1
ATOM 1971 C CA . LEU A 1 253 ? 18.703 -21.938 -17.984 1 96.12 253 LEU A CA 1
ATOM 1972 C C . LEU A 1 253 ? 17.5 -21.312 -18.688 1 96.12 253 LEU A C 1
ATOM 1974 O O . LEU A 1 253 ? 16.938 -21.906 -19.609 1 96.12 253 LEU A O 1
ATOM 1978 N N . ARG A 1 254 ? 17.188 -20.125 -18.328 1 94.94 254 ARG A N 1
ATOM 1979 C CA . ARG A 1 254 ? 16.094 -19.438 -19 1 94.94 254 ARG A CA 1
ATOM 1980 C C . ARG A 1 254 ? 16.453 -19.094 -20.438 1 94.94 254 ARG A C 1
ATOM 1982 O O . ARG A 1 254 ? 15.602 -19.156 -21.328 1 94.94 254 ARG A O 1
ATOM 1989 N N . LYS A 1 255 ? 17.656 -18.75 -20.641 1 95.12 255 LYS A N 1
ATOM 1990 C CA . LYS A 1 255 ? 18.125 -18.5 -22 1 95.12 255 LYS A CA 1
ATOM 1991 C C . LYS A 1 255 ? 18.078 -19.766 -22.844 1 95.12 255 LYS A C 1
ATOM 1993 O O . LYS A 1 255 ? 17.719 -19.719 -24.031 1 95.12 255 LYS A O 1
ATOM 1998 N N . ILE A 1 256 ? 18.422 -20.875 -22.203 1 96 256 ILE A N 1
ATOM 1999 C CA . ILE A 1 256 ? 18.375 -22.156 -22.906 1 96 256 ILE A CA 1
ATOM 2000 C C . ILE A 1 256 ? 16.922 -22.469 -23.281 1 96 256 ILE A C 1
ATOM 2002 O O . ILE A 1 256 ? 16.641 -22.906 -24.391 1 96 256 ILE A O 1
ATOM 2006 N N . GLN A 1 257 ? 16.078 -22.156 -22.375 1 95.44 257 GLN A N 1
ATOM 2007 C CA . GLN A 1 257 ? 14.656 -22.391 -22.609 1 95.44 257 GLN A CA 1
ATOM 2008 C C . GLN A 1 257 ? 14.133 -21.516 -23.734 1 95.44 257 GLN A C 1
ATOM 2010 O O . GLN A 1 257 ? 13.234 -21.922 -24.484 1 95.44 257 GLN A O 1
ATOM 2015 N N . ALA A 1 258 ? 14.664 -20.391 -23.906 1 95.19 258 ALA A N 1
ATOM 2016 C CA . ALA A 1 258 ? 14.156 -19.406 -24.844 1 95.19 258 ALA A CA 1
ATOM 2017 C C . ALA A 1 258 ? 14.633 -19.703 -26.266 1 95.19 258 ALA A C 1
ATOM 2019 O O . ALA A 1 258 ? 14.094 -19.156 -27.234 1 95.19 258 ALA A O 1
ATOM 2020 N N . VAL A 1 259 ? 15.617 -20.578 -26.375 1 94.75 259 VAL A N 1
ATOM 2021 C CA . VAL A 1 259 ? 16.078 -20.953 -27.703 1 94.75 259 VAL A CA 1
ATOM 2022 C C . VAL A 1 259 ? 14.93 -21.625 -28.469 1 94.75 259 VAL A C 1
ATOM 2024 O O . VAL A 1 259 ? 14.188 -22.438 -27.906 1 94.75 259 VAL A O 1
ATOM 2027 N N . ARG A 1 260 ? 14.773 -21.219 -29.734 1 95.06 260 ARG A N 1
ATOM 2028 C CA . ARG A 1 260 ? 13.758 -21.828 -30.578 1 95.06 260 ARG A CA 1
ATOM 2029 C C . ARG A 1 260 ? 14.234 -23.172 -31.125 1 95.06 260 ARG A C 1
ATOM 2031 O O . ARG A 1 260 ? 14.531 -23.297 -32.312 1 95.06 260 ARG A O 1
ATOM 2038 N N . TRP A 1 261 ? 14.164 -24.125 -30.344 1 96.44 261 TRP A N 1
ATOM 2039 C CA . TRP A 1 261 ? 14.656 -25.469 -30.672 1 96.44 261 TRP A CA 1
ATOM 2040 C C . TRP A 1 261 ? 13.836 -26.078 -31.797 1 96.44 261 TRP A C 1
ATOM 2042 O O . TRP A 1 261 ? 14.359 -26.859 -32.594 1 96.44 261 TRP A O 1
ATOM 2052 N N . GLU A 1 262 ? 12.602 -25.656 -31.875 1 95.69 262 GLU A N 1
ATOM 2053 C CA . GLU A 1 262 ? 11.742 -26.141 -32.938 1 95.69 262 GLU A CA 1
ATOM 2054 C C . GLU A 1 262 ? 12.273 -25.734 -34.312 1 95.69 262 GLU A C 1
ATOM 2056 O O . GLU A 1 262 ? 12.172 -26.484 -35.281 1 95.69 262 GLU A O 1
ATOM 2061 N N . ASP A 1 263 ? 12.852 -24.594 -34.344 1 95.44 263 ASP A N 1
ATOM 2062 C CA . ASP A 1 263 ? 13.414 -24.094 -35.594 1 95.44 263 ASP A CA 1
ATOM 2063 C C . ASP A 1 263 ? 14.664 -24.891 -36 1 95.44 263 ASP A C 1
ATOM 2065 O O . ASP A 1 263 ? 15.062 -24.891 -37.156 1 95.44 263 ASP A O 1
ATOM 2069 N N . ARG A 1 264 ? 15.266 -25.547 -35 1 94.25 264 ARG A N 1
ATOM 2070 C CA . ARG A 1 264 ? 16.484 -26.297 -35.219 1 94.25 264 ARG A CA 1
ATOM 2071 C C . ARG A 1 264 ? 16.188 -27.75 -35.594 1 94.25 264 ARG A C 1
ATOM 2073 O O . ARG A 1 264 ? 17.094 -28.516 -35.938 1 94.25 264 ARG A O 1
ATOM 2080 N N . GLY A 1 265 ? 14.922 -28.156 -35.406 1 94.94 265 GLY A N 1
ATOM 2081 C CA . GLY A 1 265 ? 14.555 -29.5 -35.812 1 94.94 265 GLY A CA 1
ATOM 2082 C C . GLY A 1 265 ? 14.117 -30.391 -34.656 1 94.94 265 GLY A C 1
ATOM 2083 O O . GLY A 1 265 ? 13.828 -31.562 -34.844 1 94.94 265 GLY A O 1
ATOM 2084 N N . VAL A 1 266 ? 14.016 -29.828 -33.5 1 97 266 VAL A N 1
ATOM 2085 C CA . VAL A 1 266 ? 13.531 -30.594 -32.344 1 97 266 VAL A CA 1
ATOM 2086 C C . VAL A 1 266 ? 12.008 -30.625 -32.344 1 97 266 VAL A C 1
ATOM 2088 O O . VAL A 1 266 ? 11.367 -29.594 -32.594 1 97 266 VAL A O 1
ATOM 2091 N N . CYS A 1 267 ? 11.453 -31.797 -32.125 1 97 267 CYS A N 1
ATOM 2092 C CA . CYS A 1 267 ? 10 -31.922 -32.219 1 97 267 CYS A CA 1
ATOM 2093 C C . CYS A 1 267 ? 9.336 -31.234 -31.016 1 97 267 CYS A C 1
ATOM 2095 O O . CYS A 1 267 ? 9.984 -30.969 -30.016 1 97 267 CYS A O 1
ATOM 2097 N N . LYS A 1 268 ? 8.039 -30.984 -31.125 1 96.31 268 LYS A N 1
ATOM 2098 C CA . LYS A 1 268 ? 7.273 -30.234 -30.125 1 96.31 268 LYS A CA 1
ATOM 2099 C C . LYS A 1 268 ? 7.258 -30.969 -28.781 1 96.31 268 LYS A C 1
ATOM 2101 O O . LYS A 1 268 ? 7.355 -30.328 -27.734 1 96.31 268 LYS A O 1
ATOM 2106 N N . GLU A 1 269 ? 7.164 -32.25 -28.844 1 96.25 269 GLU A N 1
ATOM 2107 C CA . GLU A 1 269 ? 7.094 -33.062 -27.641 1 96.25 269 GLU A CA 1
ATOM 2108 C C . GLU A 1 269 ? 8.406 -33 -26.859 1 96.25 269 GLU A C 1
ATOM 2110 O O . GLU A 1 269 ? 8.406 -32.812 -25.641 1 96.25 269 GLU A O 1
ATOM 2115 N N . CYS A 1 270 ? 9.516 -33.125 -27.531 1 97.06 270 CYS A N 1
ATOM 2116 C CA . CYS A 1 270 ? 10.828 -33.094 -26.891 1 97.06 270 CYS A CA 1
ATOM 2117 C C . CYS A 1 270 ? 11.141 -31.703 -26.375 1 97.06 270 CYS A C 1
ATOM 2119 O O . CYS A 1 270 ? 11.766 -31.562 -25.312 1 97.06 270 CYS A O 1
ATOM 2121 N N . CYS A 1 271 ? 10.68 -30.688 -27.125 1 96.94 271 CYS A N 1
ATOM 2122 C CA . CYS A 1 271 ? 10.867 -29.328 -26.641 1 96.94 271 CYS A CA 1
ATOM 2123 C C . CYS A 1 271 ? 10.133 -29.094 -25.328 1 96.94 271 CYS A C 1
ATOM 2125 O O . CYS A 1 271 ? 10.695 -28.547 -24.391 1 96.94 271 CYS A O 1
ATOM 2127 N N . ALA A 1 272 ? 8.906 -29.516 -25.328 1 97 272 ALA A N 1
ATOM 2128 C CA . ALA A 1 272 ? 8.086 -29.344 -24.141 1 97 272 ALA A CA 1
ATOM 2129 C C . ALA A 1 272 ? 8.688 -30.094 -22.953 1 97 272 ALA A C 1
ATOM 2131 O O . ALA A 1 272 ? 8.742 -29.562 -21.828 1 97 272 ALA A O 1
ATOM 2132 N N . ALA A 1 273 ? 9.141 -31.266 -23.125 1 96.88 273 ALA A N 1
ATOM 2133 C CA . ALA A 1 273 ? 9.727 -32.094 -22.078 1 96.88 273 ALA A CA 1
ATOM 2134 C C . ALA A 1 273 ? 11 -31.453 -21.531 1 96.88 273 ALA A C 1
ATOM 2136 O O . ALA A 1 273 ? 11.227 -31.438 -20.312 1 96.88 273 ALA A O 1
ATOM 2137 N N . LYS A 1 274 ? 11.805 -30.922 -22.422 1 97.19 274 LYS A N 1
ATOM 2138 C CA . LYS A 1 274 ? 13.062 -30.328 -22 1 97.19 274 LYS A CA 1
ATOM 2139 C C . LYS A 1 274 ? 12.82 -29.016 -21.25 1 97.19 274 LYS A C 1
ATOM 2141 O O . LYS A 1 274 ? 13.492 -28.734 -20.25 1 97.19 274 LYS A O 1
ATOM 2146 N N . ARG A 1 275 ? 11.914 -28.25 -21.781 1 97 275 ARG A N 1
ATOM 2147 C CA . ARG A 1 275 ? 11.586 -27.016 -21.094 1 97 275 ARG A CA 1
ATOM 2148 C C . ARG A 1 275 ? 11.078 -27.281 -19.688 1 97 275 ARG A C 1
ATOM 2150 O O . ARG A 1 275 ? 11.414 -26.562 -18.75 1 97 275 ARG A O 1
ATOM 2157 N N . GLU A 1 276 ? 10.344 -28.312 -19.5 1 96.5 276 GLU A N 1
ATOM 2158 C CA . GLU A 1 276 ? 9.883 -28.719 -18.172 1 96.5 276 GLU A CA 1
ATOM 2159 C C . GLU A 1 276 ? 11.047 -29.172 -17.297 1 96.5 276 GLU A C 1
ATOM 2161 O O . GLU A 1 276 ? 11.102 -28.859 -16.109 1 96.5 276 GLU A O 1
ATOM 2166 N N . GLU A 1 277 ? 11.914 -29.922 -17.875 1 96.69 277 GLU A N 1
ATOM 2167 C CA . GLU A 1 277 ? 13.102 -30.359 -17.156 1 96.69 277 GLU A CA 1
ATOM 2168 C C . GLU A 1 277 ? 13.945 -29.188 -16.703 1 96.69 277 GLU A C 1
ATOM 2170 O O . GLU A 1 277 ? 14.453 -29.172 -15.57 1 96.69 277 GLU A O 1
ATOM 2175 N N . TRP A 1 278 ? 14.086 -28.266 -17.562 1 96.56 278 TRP A N 1
ATOM 2176 C CA . TRP A 1 278 ? 14.867 -27.078 -17.219 1 96.56 278 TRP A CA 1
ATOM 2177 C C . TRP A 1 278 ? 14.156 -26.25 -16.172 1 96.56 278 TRP A C 1
ATOM 2179 O O . TRP A 1 278 ? 14.797 -25.672 -15.289 1 96.56 278 TRP A O 1
ATOM 2189 N N . ASP A 1 279 ? 12.875 -26.141 -16.234 1 95.75 279 ASP A N 1
ATOM 2190 C CA . ASP A 1 279 ? 12.102 -25.5 -15.188 1 95.75 279 ASP A CA 1
ATOM 2191 C C . ASP A 1 279 ? 12.336 -26.156 -13.836 1 95.75 279 ASP A C 1
ATOM 2193 O O . ASP A 1 279 ? 12.445 -25.484 -12.812 1 95.75 279 ASP A O 1
ATOM 2197 N N . GLU A 1 280 ? 12.344 -27.438 -13.859 1 95.69 280 GLU A N 1
ATOM 2198 C CA . GLU A 1 280 ? 12.602 -28.188 -12.633 1 95.69 280 GLU A CA 1
ATOM 2199 C C . GLU A 1 280 ? 14 -27.906 -12.094 1 95.69 280 GLU A C 1
ATOM 2201 O O . GLU A 1 280 ? 14.203 -27.812 -10.883 1 95.69 280 GLU A O 1
ATOM 2206 N N . GLU A 1 281 ? 14.922 -27.828 -12.984 1 96.31 281 GLU A N 1
ATOM 2207 C CA . GLU A 1 281 ? 16.281 -27.531 -12.562 1 96.31 281 GLU A CA 1
ATOM 2208 C C . GLU A 1 281 ? 16.391 -26.141 -11.953 1 96.31 281 GLU A C 1
ATOM 2210 O O . GLU A 1 281 ? 17.125 -25.922 -10.992 1 96.31 281 GLU A O 1
ATOM 2215 N N . ILE A 1 282 ? 15.695 -25.219 -12.531 1 96.5 282 ILE A N 1
ATOM 2216 C CA . ILE A 1 282 ? 15.656 -23.875 -11.992 1 96.5 282 ILE A CA 1
ATOM 2217 C C . ILE A 1 282 ? 15.117 -23.906 -10.562 1 96.5 282 ILE A C 1
ATOM 2219 O O . ILE A 1 282 ? 15.695 -23.297 -9.656 1 96.5 282 ILE A O 1
ATOM 2223 N N . ARG A 1 283 ? 14.07 -24.641 -10.312 1 94.88 283 ARG A N 1
ATOM 2224 C CA . ARG A 1 283 ? 13.492 -24.781 -8.977 1 94.88 283 ARG A CA 1
ATOM 2225 C C . ARG A 1 283 ? 14.477 -25.438 -8.023 1 94.88 283 ARG A C 1
ATOM 2227 O O . ARG A 1 283 ? 14.578 -25.062 -6.855 1 94.88 283 ARG A O 1
ATOM 2234 N N . ASN A 1 284 ? 15.156 -26.375 -8.562 1 95.25 284 ASN A N 1
ATOM 2235 C CA . ASN A 1 284 ? 16.141 -27.078 -7.762 1 95.25 284 ASN A CA 1
ATOM 2236 C C . ASN A 1 284 ? 17.266 -26.156 -7.316 1 95.25 284 ASN A C 1
ATOM 2238 O O . ASN A 1 284 ? 17.672 -26.172 -6.148 1 95.25 284 ASN A O 1
ATOM 2242 N N . VAL A 1 285 ? 17.766 -25.406 -8.266 1 95.75 285 VAL A N 1
ATOM 2243 C CA . VAL A 1 285 ? 18.828 -24.453 -7.945 1 95.75 285 VAL A CA 1
ATOM 2244 C C . VAL A 1 285 ? 18.344 -23.484 -6.879 1 95.75 285 VAL A C 1
ATOM 2246 O O . VAL A 1 285 ? 19.031 -23.234 -5.891 1 95.75 285 VAL A O 1
ATOM 2249 N N . TRP A 1 286 ? 17.188 -23 -7.016 1 95.19 286 TRP A N 1
ATOM 2250 C CA . TRP A 1 286 ? 16.641 -22.016 -6.098 1 95.19 286 TRP A CA 1
ATOM 2251 C C . TRP A 1 286 ? 16.5 -22.594 -4.695 1 95.19 286 TRP A C 1
ATOM 2253 O O . TRP A 1 286 ? 16.766 -21.906 -3.701 1 95.19 286 TRP A O 1
ATOM 2263 N N . GLU A 1 287 ? 16.078 -23.812 -4.613 1 93.69 287 GLU A N 1
ATOM 2264 C CA . GLU A 1 287 ? 15.938 -24.469 -3.32 1 93.69 287 GLU A CA 1
ATOM 2265 C C . GLU A 1 287 ? 17.297 -24.672 -2.656 1 93.69 287 GLU A C 1
ATOM 2267 O O . GLU A 1 287 ? 17.422 -24.516 -1.441 1 93.69 287 GLU A O 1
ATOM 2272 N N . LYS A 1 288 ? 18.219 -24.984 -3.406 1 95.81 288 LYS A N 1
ATOM 2273 C CA . LYS A 1 288 ? 19.547 -25.25 -2.879 1 95.81 288 LYS A CA 1
ATOM 2274 C C . LYS A 1 288 ? 20.203 -23.953 -2.371 1 95.81 288 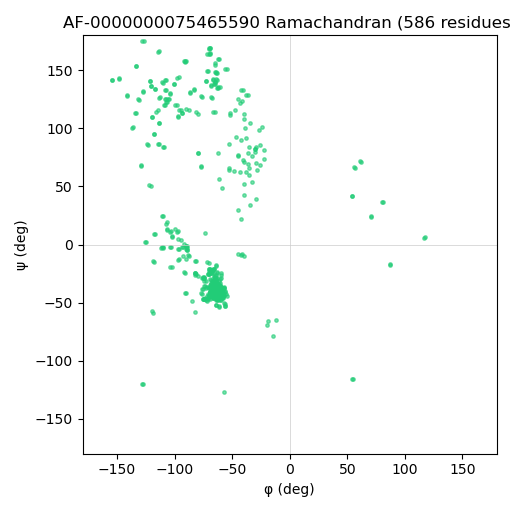LYS A C 1
ATOM 2276 O O . LYS A 1 288 ? 21.078 -24 -1.507 1 95.81 288 LYS A O 1
ATOM 2281 N N . VAL A 1 289 ? 19.766 -22.875 -2.928 1 95.38 289 VAL A N 1
ATOM 2282 C CA . VAL A 1 289 ? 20.312 -21.594 -2.51 1 95.38 289 VAL A CA 1
ATOM 2283 C C . VAL A 1 289 ? 20.109 -21.406 -1.009 1 95.38 289 VAL A C 1
ATOM 2285 O O . VAL A 1 289 ? 20.984 -20.891 -0.313 1 95.38 289 VAL A O 1
ATOM 2288 N N . ASP A 1 290 ? 19.047 -21.828 -0.473 1 94.31 290 ASP A N 1
ATOM 2289 C CA . ASP A 1 290 ? 18.797 -21.734 0.96 1 94.31 290 ASP A CA 1
ATOM 2290 C C . ASP A 1 290 ? 19.875 -22.453 1.767 1 94.31 290 ASP A C 1
ATOM 2292 O O . ASP A 1 290 ? 20.375 -21.906 2.754 1 94.31 290 ASP A O 1
ATOM 2296 N N . GLU A 1 291 ? 20.156 -23.516 1.304 1 95 291 GLU A N 1
ATOM 2297 C CA . GLU A 1 291 ? 21.156 -24.328 1.983 1 95 291 GLU A CA 1
ATOM 2298 C C . GLU A 1 291 ? 22.562 -23.734 1.814 1 95 291 GLU A C 1
ATOM 2300 O O . GLU A 1 291 ? 23.344 -23.688 2.766 1 95 291 GLU A O 1
ATOM 2305 N N . TRP A 1 292 ? 22.797 -23.344 0.609 1 96.25 292 TRP A N 1
ATOM 2306 C CA . TRP A 1 292 ? 24.125 -22.859 0.292 1 96.25 292 TRP A CA 1
ATOM 2307 C C . TRP A 1 292 ? 24.422 -21.562 1.048 1 96.25 292 TRP A C 1
ATOM 2309 O O . TRP A 1 292 ? 25.562 -21.328 1.464 1 96.25 292 TRP A O 1
ATOM 2319 N N . VAL A 1 293 ? 23.438 -20.734 1.188 1 93.94 293 VAL A N 1
ATOM 2320 C CA . VAL A 1 293 ? 23.609 -19.469 1.896 1 93.94 293 VAL A CA 1
ATOM 2321 C C . VAL A 1 293 ? 23.5 -19.688 3.4 1 93.94 293 VAL A C 1
ATOM 2323 O O . VAL A 1 293 ? 24.094 -18.953 4.191 1 93.94 293 VAL A O 1
ATOM 2326 N N . GLY A 1 294 ? 22.875 -20.656 3.854 1 89.31 294 GLY A N 1
ATOM 2327 C CA . GLY A 1 294 ? 22.656 -20.938 5.266 1 89.31 294 GLY A CA 1
ATOM 2328 C C . GLY A 1 294 ? 21.531 -20.125 5.867 1 89.31 294 GLY A C 1
ATOM 2329 O O . GLY A 1 294 ? 21.688 -19.531 6.941 1 89.31 294 GLY A O 1
ATOM 2330 N N . ILE A 1 295 ? 20.562 -19.891 5.211 1 80.94 295 ILE A N 1
ATOM 2331 C CA . ILE A 1 295 ? 19.422 -19.125 5.734 1 80.94 295 ILE A CA 1
ATOM 2332 C C . ILE A 1 295 ? 18.188 -20.016 5.793 1 80.94 295 ILE A C 1
ATOM 2334 O O . ILE A 1 295 ? 18.078 -21 5.047 1 80.94 295 ILE A O 1
ATOM 2338 N N . MET B 1 1 ? -50.031 44.219 57.25 1 22.56 1 MET B N 1
ATOM 2339 C CA . MET B 1 1 ? -48.719 44.875 57.219 1 22.56 1 MET B CA 1
ATOM 2340 C C . MET B 1 1 ? -47.75 44.125 56.312 1 22.56 1 MET B C 1
ATOM 2342 O O . MET B 1 1 ? -47.719 42.906 56.312 1 22.56 1 MET B O 1
ATOM 2346 N N . ALA B 1 2 ? -47.219 44.906 55.281 1 24.47 2 ALA B N 1
ATOM 2347 C CA . ALA B 1 2 ? -46.625 44.906 53.969 1 24.47 2 ALA B CA 1
ATOM 2348 C C . ALA B 1 2 ? -45.188 44.406 54.031 1 24.47 2 ALA B C 1
ATOM 2350 O O . ALA B 1 2 ? -44.406 44.562 53.062 1 24.47 2 ALA B O 1
ATOM 2351 N N . ASN B 1 3 ? -44.844 43.906 55.156 1 24.62 3 ASN B N 1
ATOM 2352 C CA . ASN B 1 3 ? -43.406 44 55.25 1 24.62 3 ASN B CA 1
ATOM 2353 C C . ASN B 1 3 ? -42.719 43.188 54.156 1 24.62 3 ASN B C 1
ATOM 2355 O O . ASN B 1 3 ? -42.844 41.969 54.125 1 24.62 3 ASN B O 1
ATOM 2359 N N . ASP B 1 4 ? -42.688 43.75 53 1 23.25 4 ASP B N 1
ATOM 2360 C CA . ASP B 1 4 ? -42.281 43.312 51.656 1 23.25 4 ASP B CA 1
ATOM 2361 C C . ASP B 1 4 ? -40.812 42.875 51.656 1 23.25 4 ASP B C 1
ATOM 2363 O O . ASP B 1 4 ? -39.906 43.719 51.719 1 23.25 4 ASP B O 1
ATOM 2367 N N . VAL B 1 5 ? -40.531 42 52.688 1 29.28 5 VAL B N 1
ATOM 2368 C CA . VAL B 1 5 ? -39.156 41.625 52.844 1 29.28 5 VAL B CA 1
ATOM 2369 C C . VAL B 1 5 ? -38.562 41.25 51.469 1 29.28 5 VAL B C 1
ATOM 2371 O O . VAL B 1 5 ? -39.094 40.375 50.781 1 29.28 5 VAL B O 1
ATOM 2374 N N . LEU B 1 6 ? -37.938 42.281 50.781 1 28.69 6 LEU B N 1
ATOM 2375 C CA . LEU B 1 6 ? -37.281 42.188 49.5 1 28.69 6 LEU B CA 1
ATOM 2376 C C . LEU B 1 6 ? -36.25 41.062 49.5 1 28.69 6 LEU B C 1
ATOM 2378 O O . LEU B 1 6 ? -35.406 40.969 50.375 1 28.69 6 LEU B O 1
ATOM 2382 N N . PRO B 1 7 ? -36.719 39.844 49.188 1 27.7 7 PRO B N 1
ATOM 2383 C CA . PRO B 1 7 ? -35.812 38.688 49.281 1 27.7 7 PRO B CA 1
ATOM 2384 C C . PRO B 1 7 ? -34.406 39 48.75 1 27.7 7 PRO B C 1
ATOM 2386 O O . PRO B 1 7 ? -34.25 39.875 47.906 1 27.7 7 PRO B O 1
ATOM 2389 N N . ALA B 1 8 ? -33.375 38.812 49.562 1 28.25 8 ALA B N 1
ATOM 2390 C CA . ALA B 1 8 ? -31.922 39 49.406 1 28.25 8 ALA B CA 1
ATOM 2391 C C . ALA B 1 8 ? -31.453 38.469 48.062 1 28.25 8 ALA B C 1
ATOM 2393 O O . ALA B 1 8 ? -32.031 37.5 47.531 1 28.25 8 ALA B O 1
ATOM 2394 N N . SER B 1 9 ? -30.828 39.344 47.219 1 25.58 9 SER B N 1
ATOM 2395 C CA . SER B 1 9 ? -30.156 39.312 45.938 1 25.58 9 SER B CA 1
ATOM 2396 C C . SER B 1 9 ? -29.125 38.188 45.875 1 25.58 9 SER B C 1
ATOM 2398 O O . SER B 1 9 ? -28.125 38.219 46.625 1 25.58 9 SER B O 1
ATOM 2400 N N . SER B 1 10 ? -29.547 36.938 45.969 1 26.45 10 SER B N 1
ATOM 2401 C CA . SER B 1 10 ? -28.625 35.812 45.906 1 26.45 10 SER B CA 1
ATOM 2402 C C . SER B 1 10 ? -27.531 36.062 44.875 1 26.45 10 SER B C 1
ATOM 2404 O O . SER B 1 10 ? -27.812 36.5 43.75 1 26.45 10 SER B O 1
ATOM 2406 N N . SER B 1 11 ? -26.344 36.469 45.312 1 26.53 11 SER B N 1
ATOM 2407 C CA . SER B 1 11 ? -25.094 36.625 44.594 1 26.53 11 SER B CA 1
ATOM 2408 C C . SER B 1 11 ? -24.859 35.5 43.625 1 26.53 11 SER B C 1
ATOM 2410 O O . SER B 1 11 ? -24.734 34.344 44.031 1 26.53 11 SER B O 1
ATOM 2412 N N . ILE B 1 12 ? -25.578 35.438 42.5 1 26.64 12 ILE B N 1
ATOM 2413 C CA . ILE B 1 12 ? -25.344 34.531 41.406 1 26.64 12 ILE B CA 1
ATOM 2414 C C . ILE B 1 12 ? -23.859 34.438 41.094 1 26.64 12 ILE B C 1
ATOM 2416 O O . ILE B 1 12 ? -23.234 35.438 40.688 1 26.64 12 ILE B O 1
ATOM 2420 N N . ASP B 1 13 ? -23.062 33.938 42.094 1 27.36 13 ASP B N 1
ATOM 2421 C CA . ASP B 1 13 ? -21.672 33.625 41.75 1 27.36 13 ASP B CA 1
ATOM 2422 C C . ASP B 1 13 ? -21.547 33.094 40.344 1 27.36 13 ASP B C 1
ATOM 2424 O O . ASP B 1 13 ? -22.172 32.094 39.969 1 27.36 13 ASP B O 1
ATOM 2428 N N . HIS B 1 14 ? -21.469 33.969 39.375 1 24.59 14 HIS B N 1
ATOM 2429 C CA . HIS B 1 14 ? -21.125 33.688 38 1 24.59 14 HIS B CA 1
ATOM 2430 C C . HIS B 1 14 ? -20.031 32.625 37.906 1 24.59 14 HIS B C 1
ATOM 2432 O O . HIS B 1 14 ? -18.891 32.875 38.312 1 24.59 14 HIS B O 1
ATOM 2438 N N . GLU B 1 15 ? -20.281 31.406 38.375 1 28.58 15 GLU B N 1
ATOM 2439 C CA . GLU B 1 15 ? -19.375 30.312 38.031 1 28.58 15 GLU B CA 1
ATOM 2440 C C . GLU B 1 15 ? -18.719 30.531 36.688 1 28.58 15 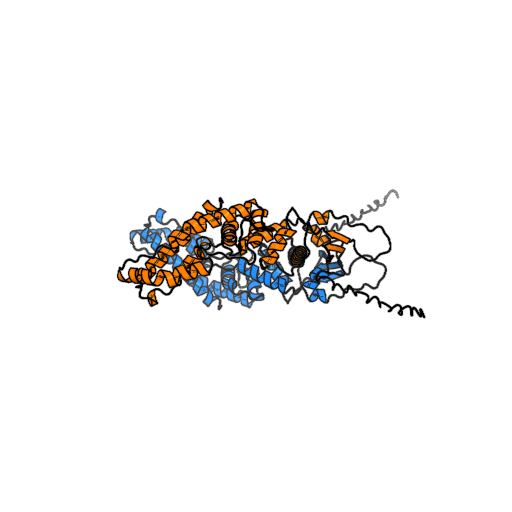GLU B C 1
ATOM 2442 O O . GLU B 1 15 ? -19.422 30.641 35.656 1 28.58 15 GLU B O 1
ATOM 2447 N N . ARG B 1 16 ? -17.656 31.266 36.594 1 29.56 16 ARG B N 1
ATOM 2448 C CA . ARG B 1 16 ? -16.75 31.375 35.469 1 29.56 16 ARG B CA 1
ATOM 2449 C C . ARG B 1 16 ? -16.688 30.062 34.688 1 29.56 16 ARG B C 1
ATOM 2451 O O . ARG B 1 16 ? -16.297 29.031 35.25 1 29.56 16 ARG B O 1
ATOM 2458 N N . ALA B 1 17 ? -17.578 29.688 33.844 1 32.03 17 ALA B N 1
ATOM 2459 C CA . ALA B 1 17 ? -17.5 28.688 32.781 1 32.03 17 ALA B CA 1
ATOM 2460 C C . ALA B 1 17 ? -16.062 28.547 32.25 1 32.03 17 ALA B C 1
ATOM 2462 O O . ALA B 1 17 ? -15.555 29.438 31.594 1 32.03 17 ALA B O 1
ATOM 2463 N N . ARG B 1 18 ? -15.062 28.125 32.969 1 33.84 18 ARG B N 1
ATOM 2464 C CA . ARG B 1 18 ? -13.695 27.75 32.625 1 33.84 18 ARG B CA 1
ATOM 2465 C C . ARG B 1 18 ? -13.641 27.062 31.266 1 33.84 18 ARG B C 1
ATOM 2467 O O . ARG B 1 18 ? -14.062 25.906 31.141 1 33.84 18 ARG B O 1
ATOM 2474 N N . THR B 1 19 ? -13.992 27.5 30.125 1 33.91 19 THR B N 1
ATOM 2475 C CA . THR B 1 19 ? -13.797 27.125 28.734 1 33.91 19 THR B CA 1
ATOM 2476 C C . THR B 1 19 ? -12.414 26.516 28.516 1 33.91 19 THR B C 1
ATOM 2478 O O . THR B 1 19 ? -11.438 27.234 28.281 1 33.91 19 THR B O 1
ATOM 2481 N N . SER B 1 20 ? -11.727 25.7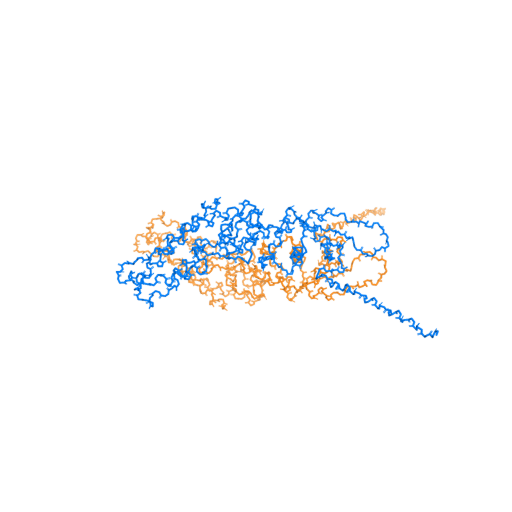66 29.359 1 36.78 20 SER B N 1
ATOM 2482 C CA . SER B 1 20 ? -10.477 25.016 29.422 1 36.78 20 SER B CA 1
ATOM 2483 C C . SER B 1 20 ? -10.273 24.188 28.156 1 36.78 20 SER B C 1
ATOM 2485 O O . SER B 1 20 ? -10.734 23.047 28.078 1 36.78 20 SER B O 1
ATOM 2487 N N . SER B 1 21 ? -10.742 24.516 26.922 1 39.66 21 SER B N 1
ATOM 2488 C CA . SER B 1 21 ? -10.719 23.75 25.672 1 39.66 21 SER B CA 1
ATOM 2489 C C . SER B 1 21 ? -9.352 23.109 25.438 1 39.66 21 SER B C 1
ATOM 2491 O O . SER B 1 21 ? -8.336 23.812 25.406 1 39.66 21 SER B O 1
ATOM 2493 N N . GLN B 1 22 ? -8.922 22.078 26.016 1 45.56 22 GLN B N 1
ATOM 2494 C CA . GLN B 1 22 ? -7.723 21.266 25.797 1 45.56 22 GLN B CA 1
ATOM 2495 C C . GLN B 1 22 ? -7.223 21.422 24.359 1 45.56 22 GLN B C 1
ATOM 2497 O O . GLN B 1 22 ? -8 21.312 23.406 1 45.56 22 GLN B O 1
ATOM 2502 N N . PRO B 1 23 ? -6.172 22.266 24.234 1 52.09 23 PRO B N 1
ATOM 2503 C CA . PRO B 1 23 ? -5.629 22.484 22.891 1 52.09 23 PRO B CA 1
ATOM 2504 C C . PRO B 1 23 ? -5.621 21.219 22.047 1 52.09 23 PRO B C 1
ATOM 2506 O O . PRO B 1 23 ? -5.535 20.109 22.578 1 52.09 23 PRO B O 1
ATOM 2509 N N . SER B 1 24 ? -6.125 21.219 20.875 1 67.81 24 SER B N 1
ATOM 2510 C CA . SER B 1 24 ? -6.129 20.188 19.844 1 67.81 24 SER B CA 1
ATOM 2511 C C . SER B 1 24 ? -4.762 19.5 19.734 1 67.81 24 SER B C 1
ATOM 2513 O O . SER B 1 24 ? -3.744 20.094 20.109 1 67.81 24 SER B O 1
ATOM 2515 N N . ALA B 1 25 ? -4.664 18.234 19.688 1 83.94 25 ALA B N 1
ATOM 2516 C CA . ALA B 1 25 ? -3.445 17.453 19.453 1 83.94 25 ALA B CA 1
ATOM 2517 C C . ALA B 1 25 ? -2.584 18.125 18.375 1 83.94 25 ALA B C 1
ATOM 2519 O O . ALA B 1 25 ? -1.389 17.844 18.266 1 83.94 25 ALA B O 1
ATOM 2520 N N . PHE B 1 26 ? -3.234 19.156 17.734 1 94.75 26 PHE B N 1
ATOM 2521 C CA . PHE B 1 26 ? -2.52 19.828 16.656 1 94.75 26 PHE B CA 1
ATOM 2522 C C . PHE B 1 26 ? -2.357 21.312 16.953 1 94.75 26 PHE B C 1
ATOM 2524 O O . PHE B 1 26 ? -2.811 22.156 16.172 1 94.75 26 PHE B O 1
ATOM 2531 N N . TRP B 1 27 ? -1.838 21.562 18.203 1 94.31 27 TRP B N 1
ATOM 2532 C CA . TRP B 1 27 ? -1.407 22.891 18.609 1 94.31 27 TRP B CA 1
ATOM 2533 C C . TRP B 1 27 ? 0.102 22.938 18.828 1 94.31 27 TRP B C 1
ATOM 2535 O O . TRP B 1 27 ? 0.608 22.469 19.844 1 94.31 27 TRP B O 1
ATOM 2545 N N . PHE B 1 28 ? 0.779 23.562 17.828 1 93.12 28 PHE B N 1
ATOM 2546 C CA . PHE B 1 28 ? 2.236 23.578 17.859 1 93.12 28 PHE B CA 1
ATOM 2547 C C . PHE B 1 28 ? 2.76 24.969 18.219 1 93.12 28 PHE B C 1
ATOM 2549 O O . PHE B 1 28 ? 2.402 25.953 17.578 1 93.12 28 PHE B O 1
ATOM 2556 N N . ASP B 1 29 ? 3.682 25.062 19.125 1 89.88 29 ASP B N 1
ATOM 2557 C CA . ASP B 1 29 ? 4.238 26.344 19.562 1 89.88 29 ASP B CA 1
ATOM 2558 C C . ASP B 1 29 ? 4.965 27.047 18.422 1 89.88 29 ASP B C 1
ATOM 2560 O O . ASP B 1 29 ? 4.992 28.281 18.359 1 89.88 29 ASP B O 1
ATOM 2564 N N . ASP B 1 30 ? 5.461 26.281 17.547 1 91.06 30 ASP B N 1
ATOM 2565 C CA . ASP B 1 30 ? 6.188 26.875 16.438 1 91.06 30 ASP B CA 1
ATOM 2566 C C . ASP B 1 30 ? 5.297 27 15.203 1 91.06 30 ASP B C 1
ATOM 2568 O O . ASP B 1 30 ? 5.793 27.219 14.094 1 91.06 30 ASP B O 1
ATOM 2572 N N . GLY B 1 31 ? 4.047 26.781 15.414 1 93.62 31 GLY B N 1
ATOM 2573 C CA . GLY B 1 31 ? 3.123 26.984 14.312 1 93.62 31 GLY B CA 1
ATOM 2574 C C . GLY B 1 31 ? 3.064 28.422 13.836 1 93.62 31 GLY B C 1
ATOM 2575 O O . GLY B 1 31 ? 3.135 29.359 14.641 1 93.62 31 GLY B O 1
ATOM 2576 N N . SER B 1 32 ? 2.826 28.625 12.547 1 92.69 32 SER B N 1
ATOM 2577 C CA . SER B 1 32 ? 2.881 29.953 11.961 1 92.69 32 SER B CA 1
ATOM 2578 C C . SER B 1 32 ? 1.491 30.438 11.562 1 92.69 32 SER B C 1
ATOM 2580 O O . SER B 1 32 ? 1.332 31.562 11.094 1 92.69 32 SER B O 1
ATOM 2582 N N . ILE B 1 33 ? 0.504 29.578 11.758 1 92.44 33 ILE B N 1
ATOM 2583 C CA . ILE B 1 33 ? -0.86 29.953 11.406 1 92.44 33 ILE B CA 1
ATOM 2584 C C . ILE B 1 33 ? -1.846 29.266 12.352 1 92.44 33 ILE B C 1
ATOM 2586 O O . ILE B 1 33 ? -1.618 28.141 12.781 1 92.44 33 ILE B O 1
ATOM 2590 N N . ILE B 1 34 ? -2.834 29.938 12.68 1 93.31 34 ILE B N 1
ATOM 2591 C CA . ILE B 1 34 ? -3.922 29.359 13.461 1 93.31 34 ILE B CA 1
ATOM 2592 C C . ILE B 1 34 ? -5.148 29.172 12.57 1 93.31 34 ILE B C 1
ATOM 2594 O O . ILE B 1 34 ? -5.594 30.109 11.906 1 93.31 34 ILE B O 1
ATOM 2598 N N . ILE B 1 35 ? -5.672 27.969 12.508 1 93.38 35 ILE B N 1
ATOM 2599 C CA . ILE B 1 35 ? -6.844 27.656 11.695 1 93.38 35 ILE B CA 1
ATOM 2600 C C . ILE B 1 35 ? -8.016 27.297 12.609 1 93.38 35 ILE B C 1
ATOM 2602 O O . ILE B 1 35 ? -7.895 26.438 13.477 1 93.38 35 ILE B O 1
ATOM 2606 N N . ALA B 1 36 ? -9.062 27.969 12.391 1 92.88 36 ALA B N 1
ATOM 2607 C CA . ALA B 1 36 ? -10.281 27.688 13.141 1 92.88 36 ALA B CA 1
ATOM 2608 C C . ALA B 1 36 ? -11.32 26.984 12.258 1 92.88 36 ALA B C 1
ATOM 2610 O O . ALA B 1 36 ? -11.648 27.469 11.172 1 92.88 36 ALA B O 1
ATOM 2611 N N . VAL B 1 37 ? -11.727 25.859 12.664 1 92.62 37 VAL B N 1
ATOM 2612 C CA . VAL B 1 37 ? -12.797 25.109 12.023 1 92.62 37 VAL B CA 1
ATOM 2613 C C . VAL B 1 37 ? -13.938 24.891 13.016 1 92.62 37 VAL B C 1
ATOM 2615 O O . VAL B 1 37 ? -13.812 24.094 13.953 1 92.62 37 VAL B O 1
ATOM 2618 N N . ALA B 1 38 ? -15.031 25.547 12.797 1 89.12 38 ALA B N 1
ATOM 2619 C CA . ALA B 1 38 ? -16.109 25.578 13.773 1 89.12 38 ALA B CA 1
ATOM 2620 C C . ALA B 1 38 ? -15.602 26.031 15.141 1 89.12 38 ALA B C 1
ATOM 2622 O O . ALA B 1 38 ? -14.992 27.094 15.25 1 89.12 38 ALA B O 1
ATOM 2623 N N . ARG B 1 39 ? -15.648 25.156 16.172 1 86.06 39 ARG B N 1
ATOM 2624 C CA . ARG B 1 39 ? -15.258 25.578 17.516 1 86.06 39 ARG B CA 1
ATOM 2625 C C . ARG B 1 39 ? -13.859 25.078 17.859 1 86.06 39 ARG B C 1
ATOM 2627 O O . ARG B 1 39 ? -13.352 25.344 18.953 1 86.06 39 ARG B O 1
ATOM 2634 N N . GLU B 1 40 ? -13.219 24.516 16.875 1 93.06 40 GLU B N 1
ATOM 2635 C CA . GLU B 1 40 ? -11.891 23.969 17.141 1 93.06 40 GLU B CA 1
ATOM 2636 C C . GLU B 1 40 ? -10.805 24.828 16.5 1 93.06 40 GLU B C 1
ATOM 2638 O O . GLU B 1 40 ? -10.984 25.344 15.406 1 93.06 40 GLU B O 1
ATOM 2643 N N . ARG B 1 41 ? -9.695 24.953 17.25 1 93.75 41 ARG B N 1
ATOM 2644 C CA . ARG B 1 41 ? -8.562 25.75 16.781 1 93.75 41 ARG B CA 1
ATOM 2645 C C . ARG B 1 41 ? -7.297 24.906 16.703 1 93.75 41 ARG B C 1
ATOM 2647 O O . ARG B 1 41 ? -7.051 24.062 17.562 1 93.75 41 ARG B O 1
ATOM 2654 N N . PHE B 1 42 ? -6.555 25.203 15.602 1 95.12 42 PHE B N 1
ATOM 2655 C CA . PHE B 1 42 ? -5.305 24.5 15.328 1 95.12 42 PHE B CA 1
ATOM 2656 C C . PHE B 1 42 ? -4.184 25.484 15.016 1 95.12 42 PHE B C 1
ATOM 2658 O O . PHE B 1 42 ? -4.375 26.422 14.242 1 95.12 42 PHE B O 1
ATOM 2665 N N . ARG B 1 43 ? -3.113 25.375 15.766 1 94.62 43 ARG B N 1
ATOM 2666 C CA . ARG B 1 43 ? -1.916 26.141 15.422 1 94.62 43 ARG B CA 1
ATOM 2667 C C . ARG B 1 43 ? -0.935 25.281 14.625 1 94.62 43 ARG B C 1
ATOM 2669 O O . ARG B 1 43 ? -0.324 24.359 15.172 1 94.62 43 ARG B O 1
ATOM 2676 N N . LEU B 1 44 ? -0.787 25.609 13.32 1 95.69 44 LEU B N 1
ATOM 2677 C CA . LEU B 1 44 ? -0.133 24.719 12.367 1 95.69 44 LEU B CA 1
ATOM 2678 C C . LEU B 1 44 ? 0.981 25.438 11.625 1 95.69 44 LEU B C 1
ATOM 2680 O O . LEU B 1 44 ? 1.221 26.625 11.859 1 95.69 44 LEU B O 1
ATOM 2684 N N . HIS B 1 45 ? 1.697 24.734 10.828 1 95.19 45 HIS B N 1
ATOM 2685 C CA . HIS B 1 45 ? 2.734 25.281 9.969 1 95.19 45 HIS B CA 1
ATOM 2686 C C . HIS B 1 45 ? 2.184 25.609 8.586 1 95.19 45 HIS B C 1
ATOM 2688 O O . HIS B 1 45 ? 1.878 24.719 7.805 1 95.19 45 HIS B O 1
ATOM 2694 N N . LYS B 1 46 ? 2.154 26.812 8.289 1 94.25 46 LYS B N 1
ATOM 2695 C CA . LYS B 1 46 ? 1.533 27.266 7.047 1 94.25 46 LYS B CA 1
ATOM 2696 C C . LYS B 1 46 ? 2.215 26.641 5.832 1 94.25 46 LYS B C 1
ATOM 2698 O O . LYS B 1 46 ? 1.548 26.25 4.871 1 94.25 46 LYS B O 1
ATOM 2703 N N . SER B 1 47 ? 3.52 26.531 5.84 1 93.56 47 SER B N 1
ATOM 2704 C CA . SER B 1 47 ? 4.266 26.031 4.691 1 93.56 47 SER B CA 1
ATOM 2705 C C . SER B 1 47 ? 3.912 24.578 4.398 1 93.56 47 SER B C 1
ATOM 2707 O O . SER B 1 47 ? 3.918 24.156 3.24 1 93.56 47 SER B O 1
ATOM 2709 N N . LEU B 1 48 ? 3.615 23.812 5.445 1 95 48 LEU B N 1
ATOM 2710 C CA . LEU B 1 48 ? 3.213 22.422 5.254 1 95 48 LEU B CA 1
ATOM 2711 C C . LEU B 1 48 ? 1.878 22.344 4.52 1 95 48 LEU B C 1
ATOM 2713 O O . LEU B 1 48 ? 1.703 21.5 3.635 1 95 48 LEU B O 1
ATOM 2717 N N . LEU B 1 49 ? 0.981 23.203 4.859 1 95.06 49 LEU B N 1
ATOM 2718 C CA . LEU B 1 49 ? -0.334 23.234 4.23 1 95.06 49 LEU B CA 1
ATOM 2719 C C . LEU B 1 49 ? -0.245 23.812 2.816 1 95.06 49 LEU B C 1
ATOM 2721 O O . LEU B 1 49 ? -0.785 23.219 1.873 1 95.06 49 LEU B O 1
ATOM 2725 N N . SER B 1 50 ? 0.48 24.922 2.66 1 94.06 50 SER B N 1
ATOM 2726 C CA . SER B 1 50 ? 0.543 25.656 1.4 1 94.06 50 SER B CA 1
ATOM 2727 C C . SER B 1 50 ? 1.292 24.859 0.336 1 94.06 50 SER B C 1
ATOM 2729 O O . SER B 1 50 ? 1.072 25.062 -0.861 1 94.06 50 SER B O 1
ATOM 2731 N N . ARG B 1 51 ? 2.062 23.953 0.808 1 92.69 51 ARG B N 1
ATOM 2732 C CA . ARG B 1 51 ? 2.84 23.125 -0.11 1 92.69 51 ARG B CA 1
ATOM 2733 C C . ARG B 1 51 ? 1.931 22.203 -0.917 1 92.69 51 ARG B C 1
ATOM 2735 O O . ARG B 1 51 ? 2.264 21.828 -2.043 1 92.69 51 ARG B O 1
ATOM 2742 N N . HIS B 1 52 ? 0.722 21.906 -0.348 1 94.06 52 HIS B N 1
ATOM 2743 C CA . HIS B 1 52 ? -0.099 20.875 -0.966 1 94.06 52 HIS B CA 1
ATOM 2744 C C . HIS B 1 52 ? -1.494 21.391 -1.289 1 94.06 52 HIS B C 1
ATOM 2746 O O . HIS B 1 52 ? -2.342 20.656 -1.785 1 94.06 52 HIS B O 1
ATOM 2752 N N . SER B 1 53 ? -1.696 22.609 -1.008 1 94.75 53 SER B N 1
ATOM 2753 C CA . SER B 1 53 ? -3.012 23.203 -1.25 1 94.75 53 SER B CA 1
ATOM 2754 C C . SER B 1 53 ? -2.896 24.625 -1.77 1 94.75 53 SER B C 1
ATOM 2756 O O . SER B 1 53 ? -2.289 25.484 -1.122 1 94.75 53 SER B O 1
ATOM 2758 N N . SER B 1 54 ? -3.518 24.953 -2.859 1 90.44 54 SER B N 1
ATOM 2759 C CA . SER B 1 54 ? -3.508 26.297 -3.42 1 90.44 54 SER B CA 1
ATOM 2760 C C . SER B 1 54 ? -4.328 27.266 -2.566 1 90.44 54 SER B C 1
ATOM 2762 O O . SER B 1 54 ? -4.07 28.469 -2.553 1 90.44 54 SER B O 1
ATOM 2764 N N . ILE B 1 55 ? -5.258 26.719 -1.859 1 89.88 55 ILE B N 1
ATOM 2765 C CA . ILE B 1 55 ? -6.09 27.547 -0.99 1 89.88 55 ILE B CA 1
ATOM 2766 C C . ILE B 1 55 ? -5.238 28.156 0.121 1 89.88 55 ILE B C 1
ATOM 2768 O O . ILE B 1 55 ? -5.34 29.344 0.406 1 89.88 55 ILE B O 1
ATOM 2772 N N . PHE B 1 56 ? -4.363 27.391 0.67 1 90.62 56 PHE B N 1
ATOM 2773 C CA . PHE B 1 56 ? -3.52 27.859 1.76 1 90.62 56 PHE 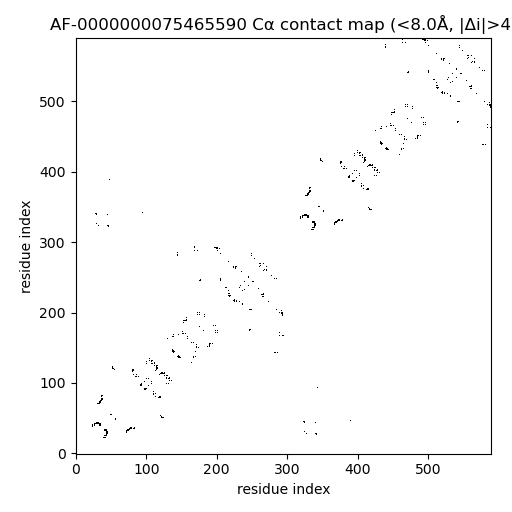B CA 1
ATOM 2774 C C . PHE B 1 56 ? -2.35 28.688 1.222 1 90.62 56 PHE B C 1
ATOM 2776 O O . PHE B 1 56 ? -1.759 29.484 1.947 1 90.62 56 PHE B O 1
ATOM 2783 N N . GLU B 1 57 ? -2.027 28.375 0.06 1 86.25 57 GLU B N 1
ATOM 2784 C CA . GLU B 1 57 ? -0.993 29.188 -0.574 1 86.25 57 GLU B CA 1
ATOM 2785 C C . GLU B 1 57 ? -1.452 30.641 -0.743 1 86.25 57 GLU B C 1
ATOM 2787 O O . GLU B 1 57 ? -0.653 31.562 -0.615 1 86.25 57 GLU B O 1
ATOM 2792 N N . SER B 1 58 ? -2.715 30.781 -1.015 1 82.12 58 SER B N 1
ATOM 2793 C CA . SER B 1 58 ? -3.258 32.094 -1.338 1 82.12 58 SER B CA 1
ATOM 2794 C C . SER B 1 58 ? -3.689 32.844 -0.079 1 82.12 58 SER B C 1
ATOM 2796 O O . SER B 1 58 ? -4.02 34.031 -0.135 1 82.12 58 SER B O 1
ATOM 2798 N N . LEU B 1 59 ? -3.693 32.125 0.982 1 75.31 59 LEU B N 1
ATOM 2799 C CA . LEU B 1 59 ? -4.09 32.781 2.215 1 75.31 59 LEU B CA 1
ATOM 2800 C C . LEU B 1 59 ? -3.078 33.875 2.596 1 75.31 59 LEU B C 1
ATOM 2802 O O . LEU B 1 59 ? -1.868 33.625 2.525 1 75.31 59 LEU B O 1
ATOM 2806 N N . PRO B 1 60 ? -3.627 35.156 2.529 1 59.94 60 PRO B N 1
ATOM 2807 C CA . PRO B 1 60 ? -2.697 36.25 2.887 1 59.94 60 PRO B CA 1
ATOM 2808 C C . PRO B 1 60 ? -2.029 36 4.242 1 59.94 60 PRO B C 1
ATOM 2810 O O . PRO B 1 60 ? -2.635 35.406 5.141 1 59.94 60 PRO B O 1
ATOM 2813 N N . VAL B 1 61 ? -0.755 35.781 4.176 1 53.81 61 VAL B N 1
ATOM 2814 C CA . VAL B 1 61 ? -0.053 35.875 5.453 1 53.81 61 VAL B CA 1
ATOM 2815 C C . VAL B 1 61 ? -0.365 37.219 6.133 1 53.81 61 VAL B C 1
ATOM 2817 O O . VAL B 1 61 ? -0.084 38.281 5.578 1 53.81 61 VAL B O 1
ATOM 2820 N N . SER B 1 62 ? -1.58 37.469 6.508 1 44.41 62 SER B N 1
ATOM 2821 C CA . SER B 1 62 ? -1.713 38.75 7.16 1 44.41 62 SER B CA 1
ATOM 2822 C C . SER B 1 62 ? -0.401 39.188 7.809 1 44.41 62 SER B C 1
ATOM 2824 O O . SER B 1 62 ? 0.163 38.469 8.625 1 44.41 62 SER B O 1
ATOM 2826 N N . GLN B 1 63 ? 0.398 39.844 6.852 1 42.97 63 GLN B N 1
ATOM 2827 C CA . GLN B 1 63 ? 1.393 40.656 7.523 1 42.97 63 GLN B CA 1
ATOM 2828 C C . GLN B 1 63 ? 0.803 41.344 8.758 1 42.97 63 GLN B C 1
ATOM 2830 O O . GLN B 1 63 ? -0.057 42.219 8.648 1 42.97 63 GLN B O 1
ATOM 2835 N N . SER B 1 64 ? 0.198 40.656 9.625 1 36.59 64 SER B N 1
ATOM 2836 C CA . SER B 1 64 ? -0.028 41.562 10.742 1 36.59 64 SER B CA 1
ATOM 2837 C C . SER B 1 64 ? 0.953 42.719 10.711 1 36.59 64 SER B C 1
ATOM 2839 O O . SER B 1 64 ? 2.166 42.531 10.797 1 36.59 64 SER B O 1
ATOM 2841 N N . THR B 1 65 ? 0.822 43.688 9.828 1 36.56 65 THR B N 1
ATOM 2842 C CA . THR B 1 65 ? 1.427 44.969 10.188 1 36.56 65 THR B CA 1
ATOM 2843 C C . THR B 1 65 ? 1.672 45.062 11.688 1 36.56 65 THR B C 1
ATOM 2845 O O . THR B 1 65 ? 2.234 46.031 12.18 1 36.56 65 THR B O 1
ATOM 2848 N N . ARG B 1 66 ? 0.416 45.156 12.352 1 37.84 66 ARG B N 1
ATOM 2849 C CA . ARG B 1 66 ? 0.579 45.719 13.68 1 37.84 66 ARG B CA 1
ATOM 2850 C C . ARG B 1 66 ? 1.757 45.094 14.414 1 37.84 66 ARG B C 1
ATOM 2852 O O . ARG B 1 66 ? 1.98 43.875 14.312 1 37.84 66 ARG B O 1
ATOM 2859 N N . ALA B 1 67 ? 2.629 45.875 14.852 1 38.25 67 ALA B N 1
ATOM 2860 C CA . ALA B 1 67 ? 3.75 46 15.781 1 38.25 67 ALA B CA 1
ATOM 2861 C C . ALA B 1 67 ? 3.754 44.844 16.766 1 38.25 67 ALA B C 1
ATOM 2863 O O . ALA B 1 67 ? 4.785 44.188 16.969 1 38.25 67 ALA B O 1
ATOM 2864 N N . GLU B 1 68 ? 2.867 44.875 17.859 1 38.31 68 GLU B N 1
ATOM 2865 C CA . GLU B 1 68 ? 3.016 44.438 19.25 1 38.31 68 GLU B CA 1
ATOM 2866 C C . GLU B 1 68 ? 2.709 42.969 19.406 1 38.31 68 GLU B C 1
ATOM 2868 O O . GLU B 1 68 ? 2.998 42.375 20.453 1 38.31 68 GLU B O 1
ATOM 2873 N N . THR B 1 69 ? 1.469 42.25 18.844 1 46.12 69 THR B N 1
ATOM 2874 C CA . THR B 1 69 ? 1.03 41.031 19.516 1 46.12 69 THR B CA 1
ATOM 2875 C C . THR B 1 69 ? 1.702 39.812 18.906 1 46.12 69 THR B C 1
ATOM 2877 O O . THR B 1 69 ? 1.778 39.688 17.688 1 46.12 69 THR B O 1
ATOM 2880 N N . ARG B 1 70 ? 2.582 38.969 19.594 1 60.91 70 ARG B N 1
ATOM 2881 C CA . ARG B 1 70 ? 3.404 37.75 19.594 1 60.91 70 ARG B CA 1
ATOM 2882 C C . ARG B 1 70 ? 2.668 36.594 18.953 1 60.91 70 ARG B C 1
ATOM 2884 O O . ARG B 1 70 ? 3.26 35.531 18.703 1 60.91 70 ARG B O 1
ATOM 2891 N N . ASP B 1 71 ? 1.183 36.625 18.562 1 74.06 71 ASP B N 1
ATOM 2892 C CA . ASP B 1 71 ? 0.473 35.438 18.141 1 74.06 71 ASP B CA 1
ATOM 2893 C C . ASP B 1 71 ? 0.387 35.344 16.609 1 74.06 71 ASP B C 1
ATOM 2895 O O . ASP B 1 71 ? 0.244 36.375 15.945 1 74.06 71 ASP B O 1
ATOM 2899 N N . PRO B 1 72 ? 0.466 34.188 15.836 1 86.5 72 PRO B N 1
ATOM 2900 C CA . PRO B 1 72 ? 0.352 34 14.391 1 86.5 72 PRO B CA 1
ATOM 2901 C C . PRO B 1 72 ? -1.03 34.344 13.852 1 86.5 72 PRO B C 1
ATOM 2903 O O . PRO B 1 72 ? -1.987 34.469 14.617 1 86.5 72 PRO B O 1
ATOM 2906 N N . PRO B 1 73 ? -1.152 34.688 12.516 1 88.06 73 PRO B N 1
ATOM 2907 C CA . PRO B 1 73 ? -2.451 35 11.906 1 88.06 73 PRO B CA 1
ATOM 2908 C C . PRO B 1 73 ? -3.451 33.844 12.078 1 88.06 73 PRO B C 1
ATOM 2910 O O . PRO B 1 73 ? -3.057 32.688 12.172 1 88.06 73 PRO B O 1
ATOM 2913 N N . THR B 1 74 ? -4.73 34.25 12.117 1 89.94 74 THR B N 1
ATOM 2914 C CA . THR B 1 74 ? -5.801 33.25 12.273 1 89.94 74 THR B CA 1
ATOM 2915 C C . THR B 1 74 ? -6.695 33.25 11.039 1 89.94 74 THR B C 1
ATOM 2917 O O . THR B 1 74 ? -7.035 34.281 10.484 1 89.94 74 THR B O 1
ATOM 2920 N N . VAL B 1 75 ? -7.008 32.062 10.531 1 90.94 75 VAL B N 1
ATOM 2921 C CA . VAL B 1 75 ? -7.902 31.859 9.398 1 90.94 75 VAL B CA 1
ATOM 2922 C C . VAL B 1 75 ? -9.086 31 9.82 1 90.94 75 VAL B C 1
ATOM 2924 O O . VAL B 1 75 ? -8.914 29.984 10.508 1 90.94 75 VAL B O 1
ATOM 2927 N N . GLU B 1 76 ? -10.234 31.406 9.398 1 91.31 76 GLU B N 1
ATOM 2928 C CA . GLU B 1 76 ? -11.438 30.641 9.695 1 91.31 76 GLU B CA 1
ATOM 2929 C C . GLU B 1 76 ? -11.914 29.859 8.477 1 91.31 76 GLU B C 1
ATOM 2931 O O . GLU B 1 76 ? -12.055 30.422 7.387 1 91.31 76 GLU B O 1
ATOM 2936 N N . ILE B 1 77 ? -12.156 28.594 8.703 1 90.69 77 ILE B N 1
ATOM 2937 C CA . ILE B 1 77 ? -12.703 27.734 7.668 1 90.69 77 ILE B CA 1
ATOM 2938 C C . ILE B 1 77 ? -14.172 27.453 7.957 1 90.69 77 ILE B C 1
ATOM 2940 O O . ILE B 1 77 ? -14.523 27 9.047 1 90.69 77 ILE B O 1
ATOM 2944 N N . SER B 1 78 ? -14.961 27.75 7 1 88.88 78 SER B N 1
ATOM 2945 C CA . SER B 1 78 ? -16.391 27.547 7.156 1 88.88 78 SER B CA 1
ATOM 2946 C C . SER B 1 78 ? -16.719 26.062 7.332 1 88.88 78 SER B C 1
ATOM 2948 O O . SER B 1 78 ? -16.047 25.203 6.754 1 88.88 78 SER B O 1
ATOM 2950 N N . GLU B 1 79 ? -17.75 25.781 8.062 1 85.12 79 GLU B N 1
ATOM 2951 C CA . GLU B 1 79 ? -18.188 24.406 8.305 1 85.12 79 GLU B CA 1
ATOM 2952 C C . GLU B 1 79 ? -18.656 23.734 7.012 1 85.12 79 GLU B C 1
ATOM 2954 O O . GLU B 1 79 ? -18.641 22.516 6.898 1 85.12 79 GLU B O 1
ATOM 2959 N N . GLY B 1 80 ? -19.094 24.547 6.129 1 85.88 80 GLY B N 1
ATOM 2960 C CA . GLY B 1 80 ? -19.5 24.016 4.84 1 85.88 80 GLY B CA 1
ATOM 2961 C C . GLY B 1 80 ? -18.344 23.516 4.004 1 85.88 80 GLY B C 1
ATOM 2962 O O . GLY B 1 80 ? -18.516 22.641 3.156 1 85.88 80 GLY B O 1
ATOM 2963 N N . LEU B 1 81 ? -17.219 24.016 4.297 1 90.12 81 LEU B N 1
ATOM 2964 C CA . LEU B 1 81 ? -16.016 23.641 3.541 1 90.12 81 LEU B CA 1
ATOM 2965 C C . LEU B 1 81 ? -15.336 22.438 4.168 1 90.12 81 LEU B C 1
ATOM 2967 O O . LEU B 1 81 ? -14.898 21.531 3.455 1 90.12 81 LEU B O 1
ATOM 2971 N N . ALA B 1 82 ? -15.281 22.469 5.453 1 93.62 82 ALA B N 1
ATOM 2972 C CA . ALA B 1 82 ? -14.664 21.344 6.148 1 93.62 82 ALA B CA 1
ATOM 2973 C C . ALA B 1 82 ? -15.203 21.203 7.57 1 93.62 82 ALA B C 1
ATOM 2975 O O . ALA B 1 82 ? -15.414 22.219 8.258 1 93.62 82 ALA B O 1
ATOM 2976 N N . THR B 1 83 ? -15.375 19.969 7.977 1 93.94 83 THR B N 1
ATOM 2977 C CA . THR B 1 83 ? -15.734 19.703 9.367 1 93.94 83 THR B CA 1
ATOM 2978 C C . THR B 1 83 ? -14.477 19.5 10.211 1 93.94 83 THR B C 1
ATOM 2980 O O . THR B 1 83 ? -13.414 19.172 9.688 1 93.94 83 THR B O 1
ATOM 2983 N N . PRO B 1 84 ? -14.633 19.703 11.547 1 94.56 84 PRO B N 1
ATOM 2984 C CA . PRO B 1 84 ? -13.484 19.453 12.414 1 94.56 84 PRO B CA 1
ATOM 2985 C C . PRO B 1 84 ? -12.961 18.031 12.297 1 94.56 84 PRO B C 1
ATOM 2987 O O . PRO B 1 84 ? -11.75 17.797 12.328 1 94.56 84 PRO B O 1
ATOM 2990 N N . ARG B 1 85 ? -13.828 17.094 12.148 1 94.31 85 ARG B N 1
ATOM 2991 C CA . ARG B 1 85 ? -13.445 15.695 12.016 1 94.31 85 ARG B CA 1
ATOM 2992 C C . ARG B 1 85 ? -12.609 15.469 10.766 1 94.31 85 ARG B C 1
ATOM 2994 O O . ARG B 1 85 ? -11.555 14.836 10.82 1 94.31 85 ARG B O 1
ATOM 3001 N N . ASP B 1 86 ? -13.078 15.992 9.688 1 96.81 86 ASP B N 1
ATOM 3002 C CA . ASP B 1 86 ? -12.375 15.828 8.422 1 96.81 86 ASP B CA 1
ATOM 3003 C C . ASP B 1 86 ? -11.031 16.547 8.445 1 96.81 86 ASP B C 1
ATOM 3005 O O . ASP B 1 86 ? -10.039 16.016 7.934 1 96.81 86 ASP B O 1
ATOM 3009 N N . PHE B 1 87 ? -11.055 17.703 9.062 1 96.81 87 PHE B N 1
ATOM 3010 C CA . PHE B 1 87 ? -9.82 18.484 9.133 1 96.81 87 PHE B CA 1
ATOM 3011 C C . PHE B 1 87 ? -8.797 17.781 10.023 1 96.81 87 PHE B C 1
ATOM 3013 O O . PHE B 1 87 ? -7.605 17.766 9.719 1 96.81 87 PHE B O 1
ATOM 3020 N N . THR B 1 88 ? -9.258 17.203 11.086 1 96.5 88 THR B N 1
ATOM 3021 C CA . THR B 1 88 ? -8.367 16.453 11.969 1 96.5 88 THR B CA 1
ATOM 3022 C C . THR B 1 88 ? -7.754 15.258 11.242 1 96.5 88 THR B C 1
ATOM 3024 O O . THR B 1 88 ? -6.562 14.977 11.398 1 96.5 88 THR B O 1
ATOM 3027 N N . ALA B 1 89 ? -8.531 14.562 10.484 1 96.94 89 ALA B N 1
ATOM 3028 C CA . ALA B 1 89 ? -8.008 13.438 9.703 1 96.94 89 ALA B CA 1
ATOM 3029 C C . ALA B 1 89 ? -6.91 13.898 8.75 1 96.94 89 ALA B C 1
ATOM 3031 O O . ALA B 1 89 ? -5.914 13.195 8.562 1 96.94 89 ALA B O 1
ATOM 3032 N N . LEU B 1 90 ? -7.117 15.055 8.148 1 97.75 90 LEU B N 1
ATOM 3033 C CA . LEU B 1 90 ? -6.105 15.625 7.266 1 97.75 90 LEU B CA 1
ATOM 3034 C C . LEU B 1 90 ? -4.809 15.898 8.016 1 97.75 90 LEU B C 1
ATOM 3036 O O . LEU B 1 90 ? -3.725 15.555 7.539 1 97.75 90 LEU B O 1
ATOM 3040 N N . LEU B 1 91 ? -4.984 16.484 9.188 1 97.25 91 LEU B N 1
ATOM 3041 C CA . LEU B 1 91 ? -3.805 16.812 9.977 1 97.25 91 LEU B CA 1
ATOM 3042 C C . LEU B 1 91 ? -3.09 15.555 10.438 1 97.25 91 LEU B C 1
ATOM 3044 O O . LEU B 1 91 ? -1.858 15.508 10.484 1 97.25 91 LEU B O 1
ATOM 3048 N N . GLU B 1 92 ? -3.855 14.547 10.742 1 96.31 92 GLU B N 1
ATOM 3049 C CA . GLU B 1 92 ? -3.252 13.273 11.133 1 96.31 92 GLU B CA 1
ATOM 3050 C C . GLU B 1 92 ? -2.396 12.703 10.008 1 96.31 92 GLU B C 1
ATOM 3052 O O . GLU B 1 92 ? -1.366 12.078 10.266 1 96.31 92 GLU B O 1
ATOM 3057 N N . HIS B 1 93 ? -2.799 12.906 8.82 1 95.88 93 HIS B N 1
ATOM 3058 C CA . HIS B 1 93 ? -2.004 12.461 7.68 1 95.88 93 HIS B CA 1
ATOM 3059 C C . HIS B 1 93 ? -0.796 13.367 7.469 1 95.88 93 HIS B C 1
ATOM 3061 O O . HIS B 1 93 ? 0.33 12.891 7.332 1 95.88 93 HIS B O 1
ATOM 3067 N N . LEU B 1 94 ? -1.046 14.664 7.504 1 96.19 94 LEU B N 1
ATOM 3068 C CA . LEU B 1 94 ? 0 15.633 7.195 1 96.19 94 LEU B CA 1
ATOM 3069 C C . LEU B 1 94 ? 1.128 15.555 8.219 1 96.19 94 LEU B C 1
ATOM 3071 O O . LEU B 1 94 ? 2.295 15.758 7.879 1 96.19 94 LEU B O 1
ATOM 3075 N N . TYR B 1 95 ? 0.749 15.227 9.398 1 95.31 95 TYR B N 1
ATOM 3076 C CA . TYR B 1 95 ? 1.765 15.164 10.438 1 95.31 95 TYR B CA 1
ATOM 3077 C C . TYR B 1 95 ? 2.146 13.719 10.742 1 95.31 95 TYR B C 1
ATOM 3079 O O . TYR B 1 95 ? 2.77 13.438 11.773 1 95.31 95 TYR B O 1
ATOM 3087 N N . HIS B 1 96 ? 1.728 12.766 9.922 1 93 96 HIS B N 1
ATOM 3088 C CA . HIS B 1 96 ? 2.197 11.391 9.836 1 93 96 HIS B CA 1
ATOM 3089 C C . HIS B 1 96 ? 1.756 10.586 11.055 1 93 96 HIS B C 1
ATOM 3091 O O . HIS B 1 96 ? 2.439 9.641 11.461 1 93 96 HIS B O 1
ATOM 3097 N N . ASP B 1 97 ? 0.691 11.055 11.688 1 91.56 97 ASP B N 1
ATOM 3098 C CA . ASP B 1 97 ? 0.114 10.242 12.758 1 91.56 97 ASP B CA 1
ATOM 3099 C C . ASP B 1 97 ? -0.554 8.992 12.195 1 91.56 97 ASP B C 1
ATOM 3101 O O . ASP B 1 97 ? -0.468 7.918 12.797 1 91.56 97 ASP B O 1
ATOM 3105 N N . VAL B 1 98 ? -1.142 9.211 11.047 1 91.69 98 VAL B N 1
ATOM 3106 C CA . VAL B 1 98 ? -1.867 8.125 10.406 1 91.69 98 VAL B CA 1
ATOM 3107 C C . VAL B 1 98 ? -1.557 8.102 8.914 1 91.69 98 VAL B C 1
ATOM 3109 O O . VAL B 1 98 ? -2.139 8.867 8.141 1 91.69 98 VAL B O 1
ATOM 3112 N N . PRO B 1 99 ? -0.675 7.191 8.594 1 89.88 99 PRO B N 1
ATOM 3113 C CA . PRO B 1 99 ? -0.414 7.066 7.16 1 89.88 99 PRO B CA 1
ATOM 3114 C C . PRO B 1 99 ? -1.644 6.617 6.375 1 89.88 99 PRO B C 1
ATOM 3116 O O . PRO B 1 99 ? -2.416 5.781 6.852 1 89.88 99 PRO B O 1
ATOM 3119 N N . ILE B 1 100 ? -1.808 7.172 5.215 1 92.75 100 ILE B N 1
ATOM 3120 C CA . ILE B 1 100 ? -3.002 6.922 4.418 1 92.75 100 ILE B CA 1
ATOM 3121 C C . ILE B 1 100 ? -3.072 5.441 4.043 1 92.75 100 ILE B C 1
ATOM 3123 O O . ILE B 1 100 ? -4.156 4.855 4.012 1 92.75 100 ILE B O 1
ATOM 3127 N N . ASP B 1 101 ? -2.01 4.797 3.816 1 87.75 101 ASP B N 1
ATOM 3128 C CA . ASP B 1 101 ? -1.96 3.418 3.34 1 87.75 101 ASP B CA 1
ATOM 3129 C C . ASP B 1 101 ? -2.502 2.453 4.395 1 87.75 101 ASP B C 1
ATOM 3131 O O . ASP B 1 101 ? -2.906 1.335 4.07 1 87.75 101 ASP B O 1
ATOM 3135 N N . SER B 1 102 ? -2.49 2.885 5.621 1 89.44 102 SER B N 1
ATOM 3136 C CA . SER B 1 102 ? -2.992 2.021 6.684 1 89.44 102 SER B CA 1
ATOM 3137 C C . SER B 1 102 ? -4.207 2.635 7.371 1 89.44 102 SER B C 1
ATOM 3139 O O . SER B 1 102 ? -4.66 2.141 8.406 1 89.44 102 SER B O 1
ATOM 3141 N N . ALA B 1 103 ? -4.664 3.637 6.816 1 94.25 103 ALA B N 1
ATOM 3142 C CA . ALA B 1 103 ? -5.777 4.355 7.426 1 94.25 103 ALA B CA 1
ATOM 3143 C C . ALA B 1 103 ? -7.078 3.57 7.289 1 94.25 103 ALA B C 1
ATOM 3145 O O . ALA B 1 103 ? -7.336 2.963 6.246 1 94.25 103 ALA B O 1
ATOM 3146 N N . PRO B 1 104 ? -7.875 3.59 8.32 1 95.94 104 PRO B N 1
ATOM 3147 C CA . PRO B 1 104 ? -9.195 2.963 8.219 1 95.94 104 PRO B CA 1
ATOM 3148 C C . PRO B 1 104 ? -10.141 3.721 7.285 1 95.94 104 PRO B C 1
ATOM 3150 O O . PRO B 1 104 ? -9.859 4.867 6.918 1 95.94 104 PRO B O 1
ATOM 3153 N N . LEU B 1 105 ? -11.227 3.16 6.965 1 97.06 105 LEU B N 1
ATOM 3154 C CA . LEU B 1 105 ? -12.164 3.719 5.992 1 97.06 105 LEU B CA 1
ATOM 3155 C C . LEU B 1 105 ? -12.711 5.059 6.473 1 97.06 105 LEU B C 1
ATOM 3157 O O . LEU B 1 105 ? -12.914 5.973 5.672 1 97.06 105 LEU B O 1
ATOM 3161 N N . SER B 1 106 ? -12.969 5.125 7.73 1 96.56 106 SER B N 1
ATOM 3162 C CA . SER B 1 106 ? -13.508 6.363 8.281 1 96.56 106 SER B CA 1
ATOM 3163 C C . SER B 1 106 ? -12.562 7.535 8.039 1 96.56 106 SER B C 1
ATOM 3165 O O . SER B 1 106 ? -12.992 8.617 7.637 1 96.56 106 SER B O 1
ATOM 3167 N N . ALA B 1 107 ? -11.32 7.281 8.227 1 97.38 107 ALA B N 1
ATOM 3168 C CA . ALA B 1 107 ? -10.32 8.32 8 1 97.38 107 ALA B CA 1
ATOM 3169 C C . ALA B 1 107 ? -10.188 8.641 6.516 1 97.38 107 ALA B C 1
ATOM 3171 O O . ALA B 1 107 ? -10.055 9.805 6.133 1 97.38 107 ALA B O 1
ATOM 3172 N N . VAL B 1 108 ? -10.219 7.621 5.75 1 98.19 108 VAL B N 1
ATOM 3173 C CA . VAL B 1 108 ? -10.094 7.793 4.309 1 98.19 108 VAL B CA 1
ATOM 3174 C C . VAL B 1 108 ? -11.289 8.578 3.775 1 98.19 108 VAL B C 1
ATOM 3176 O O . VAL B 1 108 ? -11.133 9.438 2.9 1 98.19 108 VAL B O 1
ATOM 3179 N N . SER B 1 109 ? -12.438 8.281 4.352 1 97.75 109 SER B N 1
ATOM 3180 C CA . SER B 1 109 ? -13.633 9.023 3.971 1 97.75 109 SER B CA 1
ATOM 3181 C C . SER B 1 109 ? -13.5 10.508 4.297 1 97.75 109 SER B C 1
ATOM 3183 O O . SER B 1 109 ? -13.859 11.359 3.482 1 97.75 109 SER B O 1
ATOM 3185 N N . SER B 1 110 ? -12.969 10.742 5.398 1 97.69 110 SER B N 1
ATOM 3186 C CA . SER B 1 110 ? -12.727 12.117 5.805 1 97.69 110 SER B CA 1
ATOM 3187 C C . SER B 1 110 ? -11.758 12.812 4.852 1 97.69 110 SER B C 1
ATOM 3189 O O . SER B 1 110 ? -11.984 13.953 4.441 1 97.69 110 SER B O 1
ATOM 3191 N N . LEU B 1 111 ? -10.727 12.125 4.512 1 98.19 111 LEU B N 1
ATOM 3192 C CA . LEU B 1 111 ? -9.711 12.68 3.623 1 98.19 111 LEU B CA 1
ATOM 3193 C C . LEU B 1 111 ? -10.297 12.969 2.244 1 98.19 111 LEU B C 1
ATOM 3195 O O . LEU B 1 111 ? -9.984 13.992 1.632 1 98.19 111 LEU B O 1
ATOM 3199 N N . LEU B 1 112 ? -11.141 12.102 1.791 1 97.75 112 LEU B N 1
ATOM 3200 C CA . LEU B 1 112 ? -11.773 12.297 0.49 1 97.75 112 LEU B CA 1
ATOM 3201 C C . LEU B 1 112 ? -12.594 13.586 0.477 1 97.75 112 LEU B C 1
ATOM 3203 O O . LEU B 1 112 ? -12.539 14.352 -0.489 1 97.75 112 LEU B O 1
ATOM 3207 N N . ARG B 1 113 ? -13.242 13.828 1.535 1 96.81 113 ARG B N 1
ATOM 3208 C CA . ARG B 1 113 ? -14.094 15.008 1.613 1 96.81 113 ARG B CA 1
ATOM 3209 C C . ARG B 1 113 ? -13.258 16.281 1.683 1 96.81 113 ARG B C 1
ATOM 3211 O O . ARG B 1 113 ? -13.445 17.203 0.88 1 96.81 113 ARG B O 1
ATOM 3218 N N . VAL B 1 114 ? -12.289 16.266 2.506 1 97.44 114 VAL B N 1
ATOM 3219 C CA . VAL B 1 114 ? -11.617 17.5 2.873 1 97.44 114 VAL B CA 1
ATOM 3220 C C . VAL B 1 114 ? -10.586 17.875 1.809 1 97.44 114 VAL B C 1
ATOM 3222 O O . VAL B 1 114 ? -10.258 19.047 1.632 1 97.44 114 VAL B O 1
ATOM 3225 N N . THR B 1 115 ? -10.094 16.906 1.059 1 97.62 115 THR B N 1
ATOM 3226 C CA . THR B 1 115 ? -9.008 17.188 0.126 1 97.62 115 THR B CA 1
ATOM 3227 C C . THR B 1 115 ? -9.555 17.438 -1.279 1 97.62 115 THR B C 1
ATOM 3229 O O . THR B 1 115 ? -8.797 17.781 -2.189 1 97.62 115 THR B O 1
ATOM 3232 N N . SER B 1 116 ? -10.82 17.297 -1.489 1 96.5 116 SER B N 1
ATOM 3233 C CA . SER B 1 116 ? -11.414 17.406 -2.816 1 96.5 116 SER B CA 1
ATOM 3234 C C . SER B 1 116 ? -11.375 18.844 -3.32 1 96.5 116 SER B C 1
ATOM 3236 O O . SER B 1 116 ? -11.094 19.766 -2.553 1 96.5 116 SER B O 1
ATOM 3238 N N . ASP B 1 117 ? -11.68 19.031 -4.602 1 94.12 117 ASP B N 1
ATOM 3239 C CA . ASP B 1 117 ? -11.695 20.344 -5.242 1 94.12 117 ASP B CA 1
ATOM 3240 C C . ASP B 1 117 ? -12.805 21.234 -4.664 1 94.12 117 ASP B C 1
ATOM 3242 O O . ASP B 1 117 ? -12.719 22.453 -4.715 1 94.12 117 ASP B O 1
ATOM 3246 N N . LYS B 1 118 ? -13.773 20.625 -4.074 1 92.12 118 LYS B N 1
ATOM 3247 C CA . LYS B 1 118 ? -14.914 21.359 -3.531 1 92.12 118 LYS B CA 1
ATOM 3248 C C . LYS B 1 118 ? -14.664 21.781 -2.086 1 92.12 118 LYS B C 1
ATOM 3250 O O . LYS B 1 118 ? -15.484 22.469 -1.482 1 92.12 118 LYS B O 1
ATOM 3255 N N . SER B 1 119 ? -13.523 21.406 -1.589 1 94.75 119 SER B N 1
ATOM 3256 C CA . SER B 1 119 ? -13.18 21.719 -0.206 1 94.75 119 SER B CA 1
ATOM 3257 C C . SER B 1 119 ? -11.82 22.406 -0.113 1 94.75 119 SER B C 1
ATOM 3259 O O . SER B 1 119 ? -11.594 23.438 -0.736 1 94.75 119 SER B O 1
ATOM 3261 N N . LEU B 1 120 ? -10.859 21.797 0.604 1 95.06 120 LEU B N 1
ATOM 3262 C CA . LEU B 1 120 ? -9.602 22.469 0.876 1 95.06 120 LEU B CA 1
ATOM 3263 C C . LEU B 1 120 ? -8.578 22.203 -0.223 1 95.06 120 LEU B C 1
ATOM 3265 O O . LEU B 1 120 ? -7.469 22.734 -0.197 1 95.06 120 LEU B O 1
ATOM 3269 N N . ARG B 1 121 ? -8.828 21.422 -1.147 1 95.44 121 ARG B N 1
ATOM 3270 C CA . ARG B 1 121 ? -8.109 21.234 -2.404 1 95.44 121 ARG B CA 1
ATOM 3271 C C . ARG B 1 121 ? -6.676 20.781 -2.152 1 95.44 121 ARG B C 1
ATOM 3273 O O . ARG B 1 121 ? -5.727 21.5 -2.455 1 95.44 121 ARG B O 1
ATOM 3280 N N . PHE B 1 122 ? -6.535 19.578 -1.733 1 96.75 122 PHE B N 1
ATOM 3281 C CA . PHE B 1 122 ? -5.258 18.891 -1.657 1 96.75 122 PHE B CA 1
ATOM 3282 C C . PHE B 1 122 ? -5.18 17.781 -2.703 1 96.75 122 PHE B C 1
ATOM 3284 O O . PHE B 1 122 ? -5.371 16.609 -2.385 1 96.75 122 PHE B O 1
ATOM 3291 N N . PRO B 1 123 ? -4.82 18.125 -3.889 1 96.06 123 PRO B N 1
ATOM 3292 C CA . PRO B 1 123 ? -4.984 17.203 -5.008 1 96.06 123 PRO B CA 1
ATOM 3293 C C . PRO B 1 123 ? -4.156 15.922 -4.84 1 96.06 123 PRO B C 1
ATOM 3295 O O . PRO B 1 123 ? -4.641 14.828 -5.133 1 96.06 123 PRO B O 1
ATOM 3298 N N . THR B 1 124 ? -2.92 16.047 -4.434 1 94.19 124 THR B N 1
ATOM 3299 C CA . THR B 1 124 ? -2.057 14.875 -4.309 1 94.19 124 THR B CA 1
ATOM 3300 C C . THR B 1 124 ? -2.578 13.93 -3.23 1 94.19 124 THR B C 1
ATOM 3302 O O . THR B 1 124 ? -2.623 12.711 -3.432 1 94.19 124 THR B O 1
ATOM 3305 N N . ILE B 1 125 ? -2.973 14.477 -2.15 1 96.06 125 ILE B N 1
ATOM 3306 C CA . ILE B 1 125 ? -3.502 13.664 -1.057 1 96.06 125 ILE B CA 1
ATOM 3307 C C . ILE B 1 125 ? -4.844 13.055 -1.465 1 96.06 125 ILE B C 1
ATOM 3309 O O . ILE B 1 125 ? -5.156 11.93 -1.092 1 96.06 125 ILE B O 1
ATOM 3313 N N . HIS B 1 126 ? -5.57 13.812 -2.273 1 97.38 126 HIS B N 1
ATOM 3314 C CA . HIS B 1 126 ? -6.863 13.32 -2.738 1 97.38 126 HIS B CA 1
ATOM 3315 C C . HIS B 1 126 ? -6.699 12.07 -3.598 1 97.38 126 HIS B C 1
ATOM 3317 O O . HIS B 1 126 ? -7.453 11.109 -3.447 1 97.38 126 HIS B O 1
ATOM 3323 N N . ILE B 1 127 ? -5.75 12.125 -4.398 1 95.88 127 ILE B N 1
ATOM 3324 C CA . ILE B 1 127 ? -5.48 10.984 -5.262 1 95.88 127 ILE B CA 1
ATOM 3325 C C . ILE B 1 127 ? -5.129 9.766 -4.414 1 95.88 127 ILE B C 1
ATOM 3327 O O . ILE B 1 127 ? -5.629 8.664 -4.656 1 95.88 127 ILE B O 1
ATOM 3331 N N . LEU B 1 128 ? -4.352 10 -3.42 1 95.06 128 LEU B N 1
ATOM 3332 C CA . LEU B 1 128 ? -3.961 8.914 -2.533 1 95.06 128 LEU B CA 1
ATOM 3333 C C . LEU B 1 128 ? -5.164 8.375 -1.768 1 95.06 128 LEU B C 1
ATOM 3335 O O . LEU B 1 128 ? -5.312 7.16 -1.605 1 95.06 128 LEU B O 1
ATOM 3339 N N . ALA B 1 129 ? -5.941 9.227 -1.297 1 97.44 129 ALA B N 1
ATOM 3340 C CA . ALA B 1 129 ? -7.141 8.82 -0.564 1 97.44 129 ALA B CA 1
ATOM 3341 C C . ALA B 1 129 ? -8.086 8.016 -1.454 1 97.44 129 ALA B C 1
ATOM 3343 O O . ALA B 1 129 ? -8.664 7.02 -1.015 1 97.44 129 ALA B O 1
ATOM 3344 N N . ARG B 1 130 ? -8.227 8.453 -2.67 1 97.44 130 ARG B N 1
ATOM 3345 C CA . ARG B 1 130 ? -9.07 7.75 -3.627 1 97.44 130 ARG B CA 1
ATOM 3346 C C . ARG B 1 130 ? -8.57 6.324 -3.848 1 97.44 130 ARG B C 1
ATOM 3348 O O . ARG B 1 130 ? -9.367 5.379 -3.863 1 97.44 130 ARG B O 1
ATOM 3355 N N . GLU B 1 131 ? -7.363 6.234 -4 1 96 131 GLU B N 1
ATOM 3356 C CA . GLU B 1 131 ? -6.77 4.918 -4.215 1 96 131 GLU B CA 1
ATOM 3357 C C . GLU B 1 131 ? -6.965 4.02 -2.998 1 96 131 GLU B C 1
ATOM 3359 O O . GLU B 1 131 ? -7.266 2.832 -3.137 1 96 131 GLU B O 1
ATOM 3364 N N . ARG B 1 132 ? -6.711 4.578 -1.885 1 96.56 132 ARG B N 1
ATOM 3365 C CA . ARG B 1 132 ? -6.895 3.809 -0.659 1 96.56 132 ARG B CA 1
ATOM 3366 C C . ARG B 1 132 ? -8.352 3.379 -0.497 1 96.56 132 ARG B C 1
ATOM 3368 O O . ARG B 1 132 ? -8.625 2.252 -0.08 1 96.56 132 ARG B O 1
ATOM 3375 N N . PHE B 1 133 ? -9.211 4.258 -0.822 1 97.62 133 PHE B N 1
ATOM 3376 C CA . PHE B 1 133 ? -10.641 3.973 -0.776 1 97.62 133 PHE B CA 1
ATOM 3377 C C . PHE B 1 133 ? -10.992 2.797 -1.682 1 97.62 133 PHE B C 1
ATOM 3379 O O . PHE B 1 133 ? -11.703 1.878 -1.271 1 97.62 133 PHE B O 1
ATOM 3386 N N . ARG B 1 134 ? -10.477 2.814 -2.824 1 96.81 134 ARG B N 1
ATOM 3387 C CA . ARG B 1 134 ? -10.688 1.737 -3.785 1 96.81 134 ARG B CA 1
ATOM 3388 C C . ARG B 1 134 ? -10.148 0.414 -3.25 1 96.81 134 ARG B C 1
ATOM 3390 O O . ARG B 1 134 ? -10.852 -0.597 -3.26 1 96.81 134 ARG B O 1
ATOM 3397 N N . MET B 1 135 ? -8.977 0.463 -2.709 1 94.25 135 MET B N 1
ATOM 3398 C CA . MET B 1 135 ? -8.328 -0.755 -2.236 1 94.25 135 MET B CA 1
ATOM 3399 C C . MET B 1 135 ? -9.109 -1.377 -1.083 1 94.25 135 MET B C 1
ATOM 3401 O O . MET B 1 135 ? -9.156 -2.602 -0.951 1 94.25 135 MET B O 1
ATOM 3405 N N . LEU B 1 136 ? -9.695 -0.598 -0.277 1 95.69 136 LEU B N 1
ATOM 3406 C CA . LEU B 1 136 ? -10.398 -1.079 0.908 1 95.69 136 LEU B CA 1
ATOM 3407 C C . LEU B 1 136 ? -11.727 -1.722 0.529 1 95.69 136 LEU B C 1
ATOM 3409 O O . LEU B 1 136 ? -12.188 -2.645 1.204 1 95.69 136 LEU B O 1
ATOM 3413 N N . LEU B 1 137 ? -12.289 -1.233 -0.581 1 96.5 137 LEU B N 1
ATOM 3414 C CA . LEU B 1 137 ? -13.688 -1.594 -0.796 1 96.5 137 LEU B CA 1
ATOM 3415 C C . LEU B 1 137 ? -13.852 -2.395 -2.084 1 96.5 137 LEU B C 1
ATOM 3417 O O . LEU B 1 137 ? -14.891 -3.01 -2.309 1 96.5 137 LEU B O 1
ATOM 3421 N N . GLU B 1 138 ? -12.891 -2.393 -2.9 1 94.69 138 GLU B N 1
ATOM 3422 C CA . GLU B 1 138 ? -13.008 -3.076 -4.184 1 94.69 138 GLU B CA 1
ATOM 3423 C C . GLU B 1 138 ? -13.086 -4.59 -4 1 94.69 138 GLU B C 1
ATOM 3425 O O . GLU B 1 138 ? -12.234 -5.184 -3.336 1 94.69 138 GLU B O 1
ATOM 3430 N N . PRO B 1 139 ? -14.102 -5.145 -4.562 1 91.25 139 PRO B N 1
ATOM 3431 C CA . PRO B 1 139 ? -14.203 -6.605 -4.477 1 91.25 139 PRO B CA 1
ATOM 3432 C C . PRO B 1 139 ? -13.164 -7.32 -5.34 1 91.25 139 PRO B C 1
ATOM 3434 O O . PRO B 1 139 ? -12.719 -6.773 -6.352 1 91.25 139 PRO B O 1
ATOM 3437 N N . GLU B 1 140 ? -12.781 -8.5 -4.859 1 85.75 140 GLU B N 1
ATOM 3438 C CA . GLU B 1 140 ? -11.914 -9.336 -5.688 1 85.75 140 GLU B CA 1
ATOM 3439 C C . GLU B 1 140 ? -12.641 -9.828 -6.934 1 85.75 140 GLU B C 1
ATOM 3441 O O . GLU B 1 140 ? -13.828 -10.172 -6.871 1 85.75 140 GLU B O 1
ATOM 3446 N N . PRO B 1 141 ? -11.836 -9.82 -7.98 1 78.5 141 PRO B N 1
ATOM 3447 C CA . PRO B 1 141 ? -12.477 -10.281 -9.219 1 78.5 141 PRO B CA 1
ATOM 3448 C C . PRO B 1 141 ? -12.953 -11.734 -9.125 1 78.5 141 PRO B C 1
ATOM 3450 O O . PRO B 1 141 ? -12.242 -12.594 -8.602 1 78.5 141 PRO B O 1
ATOM 3453 N N . GLY B 1 142 ? -14.125 -11.977 -9.562 1 72 142 GLY B N 1
ATOM 3454 C CA . GLY B 1 142 ? -14.633 -13.336 -9.688 1 72 142 GLY B CA 1
ATOM 3455 C C . GLY B 1 142 ? -15.266 -13.852 -8.414 1 72 142 GLY B C 1
ATOM 3456 O O . GLY B 1 142 ? -15.914 -14.898 -8.414 1 72 142 GLY B O 1
ATOM 3457 N N . ILE B 1 143 ? -14.961 -13.219 -7.41 1 72.56 143 ILE B N 1
ATOM 3458 C CA . ILE B 1 143 ? -15.523 -13.672 -6.145 1 72.56 143 ILE B CA 1
ATOM 3459 C C . ILE B 1 143 ? -16.594 -12.68 -5.668 1 72.56 143 ILE B C 1
ATOM 3461 O O . ILE B 1 143 ? -16.344 -11.477 -5.613 1 72.56 143 ILE B O 1
ATOM 3465 N N . VAL B 1 144 ? -17.734 -13.344 -5.578 1 84.38 144 VAL B N 1
ATOM 3466 C CA . VAL B 1 144 ? -18.797 -12.492 -5.066 1 84.38 144 VAL B CA 1
ATOM 3467 C C . VAL B 1 144 ? -18.656 -12.328 -3.557 1 84.38 144 VAL B C 1
ATOM 3469 O O . VAL B 1 144 ? -19.406 -12.93 -2.785 1 84.38 144 VAL B O 1
ATOM 3472 N N . ASN B 1 145 ? -17.547 -11.633 -3.17 1 82.56 145 ASN B N 1
ATOM 3473 C CA . ASN B 1 145 ? -17.25 -11.289 -1.782 1 82.56 145 ASN B CA 1
ATOM 3474 C C . ASN B 1 145 ? -16.828 -9.836 -1.642 1 82.56 145 ASN B C 1
ATOM 3476 O O . ASN B 1 145 ? -15.984 -9.352 -2.4 1 82.56 145 ASN B O 1
ATOM 3480 N N . PHE B 1 146 ? -17.688 -9.141 -0.973 1 84.25 146 PHE B N 1
ATOM 3481 C CA . PHE B 1 146 ? -17.375 -7.727 -0.775 1 84.25 146 PHE B CA 1
ATOM 3482 C C . PHE B 1 146 ? -17.594 -7.324 0.679 1 84.25 146 PHE B C 1
ATOM 3484 O O . PHE B 1 146 ? -18.328 -7.996 1.413 1 84.25 146 PHE B O 1
ATOM 3491 N N . ILE B 1 147 ? -16.875 -6.355 1 1 85.75 147 ILE B N 1
ATOM 3492 C CA . ILE B 1 147 ? -16.953 -5.82 2.355 1 85.75 147 ILE B CA 1
ATOM 3493 C C . ILE B 1 147 ? -18.062 -4.777 2.443 1 85.75 147 ILE B C 1
ATOM 3495 O O . ILE B 1 147 ? -18.172 -3.91 1.574 1 85.75 147 ILE B O 1
ATOM 3499 N N . THR B 1 148 ? -18.828 -4.973 3.451 1 89.12 148 THR B N 1
ATOM 3500 C CA . THR B 1 148 ? -19.844 -3.959 3.723 1 89.12 148 THR B CA 1
ATOM 3501 C C . THR B 1 148 ? -19.359 -2.963 4.766 1 89.12 148 THR B C 1
ATOM 3503 O O . THR B 1 148 ? -19.125 -3.328 5.922 1 89.12 148 THR B O 1
ATOM 3506 N N . PRO B 1 149 ? -19.234 -1.764 4.34 1 93.81 149 PRO B N 1
ATOM 3507 C CA . PRO B 1 149 ? -18.766 -0.776 5.316 1 93.81 149 PRO B CA 1
ATOM 3508 C C . PRO B 1 149 ? -19.812 -0.48 6.395 1 93.81 149 PRO B C 1
ATOM 3510 O O . PRO B 1 149 ? -20.984 -0.818 6.234 1 93.81 149 PRO B O 1
ATOM 3513 N N . GLU B 1 150 ? -19.359 0.14 7.484 1 91.25 150 GLU B N 1
ATOM 3514 C CA . GLU B 1 150 ? -20.234 0.497 8.594 1 91.25 150 GLU B CA 1
ATOM 3515 C C . GLU B 1 150 ? -21.328 1.471 8.148 1 91.25 150 GLU B C 1
ATOM 3517 O O . GLU B 1 150 ? -22.469 1.375 8.594 1 91.25 150 GLU B O 1
ATOM 3522 N N . ASN B 1 151 ? -20.922 2.334 7.32 1 92.94 151 ASN B N 1
ATOM 3523 C CA . ASN B 1 151 ? -21.859 3.295 6.746 1 92.94 151 ASN B CA 1
ATOM 3524 C C . ASN B 1 151 ? -21.859 3.232 5.223 1 92.94 151 ASN B C 1
ATOM 3526 O O . ASN B 1 151 ? -21.25 4.078 4.562 1 92.94 151 ASN B O 1
ATOM 3530 N N . PRO B 1 152 ? -22.672 2.32 4.719 1 94.62 152 PRO B N 1
ATOM 3531 C CA . PRO B 1 152 ? -22.656 2.115 3.268 1 94.62 152 PRO B CA 1
ATOM 3532 C C . PRO B 1 152 ? -23.172 3.326 2.494 1 94.62 152 PRO B C 1
ATOM 3534 O O . PRO B 1 152 ? -22.719 3.596 1.381 1 94.62 152 PRO B O 1
ATOM 3537 N N . GLU B 1 153 ? -24.094 4.047 3.086 1 94.69 153 GLU B N 1
ATOM 3538 C CA . GLU B 1 153 ? -24.641 5.215 2.395 1 94.69 153 GLU B CA 1
ATOM 3539 C C . GLU B 1 153 ? -23.562 6.277 2.18 1 94.69 153 GLU B C 1
ATOM 3541 O O . GLU B 1 153 ? -23.438 6.816 1.079 1 94.69 153 GLU B O 1
ATOM 3546 N N . GLU B 1 154 ? -22.859 6.469 3.211 1 94.81 154 GLU B N 1
ATOM 3547 C CA . GLU B 1 154 ? -21.781 7.445 3.1 1 94.81 154 GLU B CA 1
ATOM 3548 C C . GLU B 1 154 ? -20.734 7.004 2.076 1 94.81 154 GLU B C 1
ATOM 3550 O O . GLU B 1 154 ? -20.281 7.805 1.26 1 94.81 154 GLU B O 1
ATOM 3555 N N . ALA B 1 155 ? -20.406 5.785 2.121 1 96.81 155 ALA B N 1
ATOM 3556 C CA . ALA B 1 155 ? -19.391 5.242 1.211 1 96.81 155 ALA B CA 1
ATOM 3557 C C . ALA B 1 155 ? -19.859 5.355 -0.241 1 96.81 155 ALA B C 1
ATOM 3559 O O . ALA B 1 155 ? -19.078 5.75 -1.114 1 96.81 155 ALA B O 1
ATOM 3560 N N . LEU B 1 156 ? -21.094 5.043 -0.435 1 96.94 156 LEU B N 1
ATOM 3561 C CA . LEU B 1 156 ? -21.641 5.137 -1.788 1 96.94 156 LEU B CA 1
ATOM 3562 C C . LEU B 1 156 ? -21.656 6.586 -2.268 1 96.94 156 LEU B C 1
ATOM 3564 O O . LEU B 1 156 ? -21.266 6.871 -3.402 1 96.94 156 LEU B O 1
ATOM 3568 N N . GLY B 1 157 ? -22.094 7.434 -1.399 1 96.62 157 GLY B N 1
ATOM 3569 C CA . GLY B 1 157 ? -22.078 8.844 -1.745 1 96.62 157 GLY B CA 1
ATOM 3570 C C . GLY B 1 157 ? -20.703 9.336 -2.158 1 96.62 157 GLY B C 1
ATOM 3571 O O . GLY B 1 157 ? -20.562 10.039 -3.16 1 96.62 157 GLY B O 1
ATOM 3572 N N . LEU B 1 158 ? -19.688 8.93 -1.447 1 97.25 158 LEU B N 1
ATOM 3573 C CA . LEU B 1 158 ? -18.312 9.32 -1.74 1 97.25 158 LEU B CA 1
ATOM 3574 C C . LEU B 1 158 ? -17.844 8.711 -3.055 1 97.25 158 LEU B C 1
ATOM 3576 O O . LEU B 1 158 ? -17.172 9.375 -3.85 1 97.25 158 LEU B O 1
ATOM 3580 N N . ALA B 1 159 ? -18.188 7.461 -3.271 1 97.56 159 ALA B N 1
ATOM 3581 C CA . ALA B 1 159 ? -17.781 6.773 -4.496 1 97.56 159 ALA B CA 1
ATOM 3582 C C . ALA B 1 159 ? -18.344 7.473 -5.73 1 97.56 159 ALA B C 1
ATOM 3584 O O . ALA B 1 159 ? -17.672 7.598 -6.746 1 97.56 159 ALA B O 1
ATOM 3585 N N . VAL B 1 160 ? -19.578 7.914 -5.594 1 96.38 160 VAL B N 1
ATOM 3586 C CA . VAL B 1 160 ? -20.234 8.578 -6.711 1 96.38 160 VAL B CA 1
ATOM 3587 C C . VAL B 1 160 ? -19.672 9.984 -6.883 1 96.38 160 VAL B C 1
ATOM 3589 O O . VAL B 1 160 ? -19.312 10.391 -7.996 1 96.38 160 VAL B O 1
ATOM 3592 N N . GLU B 1 161 ? -19.562 10.672 -5.828 1 95.81 161 GLU B N 1
ATOM 3593 C CA . GLU B 1 161 ? -19.094 12.055 -5.871 1 95.81 161 GLU B CA 1
ATOM 3594 C C . GLU B 1 161 ? -17.672 12.141 -6.426 1 95.81 161 GLU B C 1
ATOM 3596 O O . GLU B 1 161 ? -17.359 13.062 -7.18 1 95.81 161 GLU B O 1
ATOM 3601 N N . HIS B 1 162 ? -16.859 11.211 -6.086 1 96.81 162 HIS B N 1
ATOM 3602 C CA . HIS B 1 162 ? -15.453 11.297 -6.465 1 96.81 162 HIS B CA 1
ATOM 3603 C C . HIS B 1 162 ? -15.125 10.305 -7.574 1 96.81 162 HIS B C 1
ATOM 3605 O O . HIS B 1 162 ? -13.953 10.008 -7.824 1 96.81 162 HIS B O 1
ATOM 3611 N N . ASP B 1 163 ? -16.047 9.766 -8.164 1 94.62 163 ASP B N 1
ATOM 3612 C CA . ASP B 1 163 ? -15.969 8.938 -9.367 1 94.62 163 ASP B CA 1
ATOM 3613 C C . ASP B 1 163 ? -15.016 7.762 -9.164 1 94.62 163 ASP B C 1
ATOM 3615 O O . ASP B 1 163 ? -14.031 7.621 -9.891 1 94.62 163 ASP B O 1
ATOM 3619 N N . ILE B 1 164 ? -15.383 6.918 -8.328 1 97.12 164 ILE B N 1
ATOM 3620 C CA . ILE B 1 164 ? -14.688 5.656 -8.094 1 97.12 164 ILE B CA 1
ATOM 3621 C C . ILE B 1 164 ? -15.586 4.488 -8.508 1 97.12 164 ILE B C 1
ATOM 3623 O O . ILE B 1 164 ? -16.203 3.844 -7.664 1 97.12 164 ILE B O 1
ATOM 3627 N N . PRO B 1 165 ? -15.539 4.148 -9.688 1 95.62 165 PRO B N 1
ATOM 3628 C CA . PRO B 1 165 ? -16.562 3.24 -10.234 1 95.62 165 PRO B CA 1
ATOM 3629 C C . PRO B 1 165 ? -16.359 1.794 -9.789 1 95.62 165 PRO B C 1
ATOM 3631 O O . PRO B 1 165 ? -17.328 1.044 -9.656 1 95.62 165 PRO B O 1
ATOM 3634 N N . SER B 1 166 ? -15.164 1.354 -9.492 1 94.62 166 SER B N 1
ATOM 3635 C CA . SER B 1 166 ? -14.852 -0.045 -9.219 1 94.62 166 SER B CA 1
ATOM 3636 C C . SER B 1 166 ? -15.562 -0.536 -7.961 1 94.62 166 SER B C 1
ATOM 3638 O O . SER B 1 166 ? -15.742 -1.741 -7.77 1 94.62 166 SER B O 1
ATOM 3640 N N . VAL B 1 167 ? -16.016 0.421 -7.148 1 96.44 167 VAL B N 1
ATOM 3641 C CA . VAL B 1 167 ? -16.594 -0.003 -5.879 1 96.44 167 VAL B CA 1
ATOM 3642 C C . VAL B 1 167 ? -18.094 0.265 -5.875 1 96.44 167 VAL B C 1
ATOM 3644 O O . VAL B 1 167 ? -18.797 -0.095 -4.926 1 96.44 167 VAL B O 1
ATOM 3647 N N . ARG B 1 168 ? -18.656 0.835 -6.867 1 95.94 168 ARG B N 1
ATOM 3648 C CA . ARG B 1 168 ? -20.031 1.316 -6.875 1 95.94 168 ARG B CA 1
ATOM 3649 C C . ARG B 1 168 ? -21.016 0.153 -6.844 1 95.94 168 ARG B C 1
ATOM 3651 O O . ARG B 1 168 ? -22 0.189 -6.105 1 95.94 168 ARG B O 1
ATOM 3658 N N . LYS B 1 169 ? -20.688 -0.84 -7.621 1 95.31 169 LYS B N 1
ATOM 3659 C CA . LYS B 1 169 ? -21.594 -1.976 -7.688 1 95.31 169 LYS B CA 1
ATOM 3660 C C . LYS B 1 169 ? -21.844 -2.562 -6.305 1 95.31 169 LYS B C 1
ATOM 3662 O O . LYS B 1 169 ? -23 -2.703 -5.883 1 95.31 169 LYS B O 1
ATOM 3667 N N . ALA B 1 170 ? -20.781 -2.855 -5.648 1 95.44 170 ALA B N 1
ATOM 3668 C CA . ALA B 1 170 ? -20.875 -3.461 -4.324 1 95.44 170 ALA B CA 1
ATOM 3669 C C . ALA B 1 170 ? -21.562 -2.518 -3.338 1 95.44 170 ALA B C 1
ATOM 3671 O O . ALA B 1 170 ? -22.344 -2.957 -2.488 1 95.44 170 ALA B O 1
ATOM 3672 N N . LEU B 1 171 ? -21.328 -1.277 -3.475 1 96.12 171 LEU B N 1
ATOM 3673 C CA . LEU B 1 171 ? -21.906 -0.312 -2.539 1 96.12 171 LEU B CA 1
ATOM 3674 C C . LEU B 1 171 ? -23.391 -0.101 -2.809 1 96.12 171 LEU B C 1
ATOM 3676 O O . LEU B 1 171 ? -24.172 0.025 -1.872 1 96.12 171 LEU B O 1
ATOM 3680 N N . TYR B 1 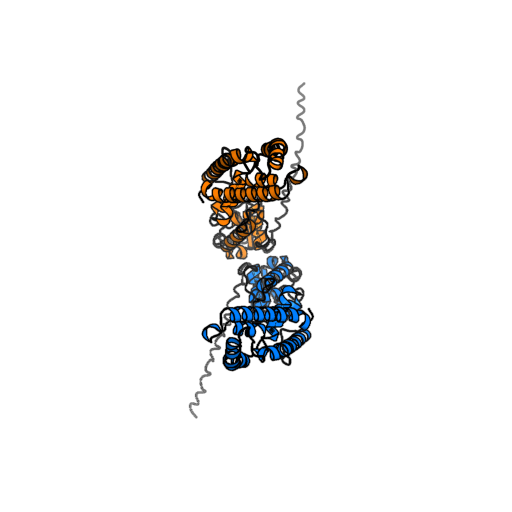172 ? -23.781 -0.077 -4.051 1 95.88 172 TYR B N 1
ATOM 3681 C CA . TYR B 1 172 ? -25.203 -0.035 -4.371 1 95.88 172 TYR B CA 1
ATOM 3682 C C . TYR B 1 172 ? -25.938 -1.231 -3.773 1 95.88 172 TYR B C 1
ATOM 3684 O O . TYR B 1 172 ? -27.016 -1.082 -3.191 1 95.88 172 TYR B O 1
ATOM 3692 N N . TYR B 1 173 ? -25.328 -2.381 -3.951 1 95.5 173 TYR B N 1
ATOM 3693 C CA . TYR B 1 173 ? -25.922 -3.588 -3.391 1 95.5 173 TYR B CA 1
ATOM 3694 C C . TYR B 1 173 ? -26.031 -3.482 -1.875 1 95.5 173 TYR B C 1
ATOM 3696 O O . TYR B 1 173 ? -27.094 -3.791 -1.308 1 95.5 173 TYR B O 1
ATOM 3704 N N . SER B 1 174 ? -25.047 -2.969 -1.23 1 94.5 174 SER B N 1
ATOM 3705 C CA . SER B 1 174 ? -25.031 -2.863 0.225 1 94.5 174 SER B CA 1
ATOM 3706 C C . SER B 1 174 ? -26.094 -1.901 0.727 1 94.5 174 SER B C 1
ATOM 3708 O O . SER B 1 174 ? -26.766 -2.178 1.721 1 94.5 174 SER B O 1
ATOM 3710 N N . VAL B 1 175 ? -26.188 -0.85 0.064 1 95 175 VAL B N 1
ATOM 3711 C CA . VAL B 1 175 ? -27.172 0.144 0.489 1 95 175 VAL B CA 1
ATOM 3712 C C . VAL B 1 175 ? -28.578 -0.393 0.262 1 95 175 VAL B C 1
ATOM 3714 O O . VAL B 1 175 ? -29.438 -0.308 1.149 1 95 175 VAL B O 1
ATOM 3717 N N . ALA B 1 176 ? -28.797 -1.003 -0.87 1 94.06 176 ALA B N 1
ATOM 3718 C CA . ALA B 1 176 ? -30.125 -1.498 -1.243 1 94.06 176 ALA B CA 1
ATOM 3719 C C . ALA B 1 176 ? -30.562 -2.635 -0.324 1 94.06 176 ALA B C 1
ATOM 3721 O O . ALA B 1 176 ? -31.766 -2.893 -0.174 1 94.06 176 ALA B O 1
ATOM 3722 N N . THR B 1 177 ? -29.562 -3.266 0.229 1 92.81 177 THR B N 1
ATOM 3723 C CA . THR B 1 177 ? -29.891 -4.453 1.008 1 92.81 177 THR B CA 1
ATOM 3724 C C . THR B 1 177 ? -29.844 -4.152 2.502 1 92.81 177 THR B C 1
ATOM 3726 O O . THR B 1 177 ? -30.125 -5.023 3.326 1 92.81 177 THR B O 1
ATOM 3729 N N . THR B 1 178 ? -29.5 -2.973 2.82 1 85.19 178 THR B N 1
ATOM 3730 C CA . THR B 1 178 ? -29.5 -2.604 4.23 1 85.19 178 THR B CA 1
ATOM 3731 C C . THR B 1 178 ? -30.938 -2.564 4.777 1 85.19 178 THR B C 1
ATOM 3733 O O . THR B 1 178 ? -31.859 -2.133 4.082 1 85.19 178 THR B O 1
ATOM 3736 N N . SER B 1 179 ? -31.141 -3.066 5.887 1 69.69 179 SER B N 1
ATOM 3737 C CA . SER B 1 179 ? -32.469 -3.271 6.48 1 69.69 179 SER B CA 1
ATOM 3738 C C . SER B 1 179 ? -33.219 -1.953 6.629 1 69.69 179 SER B C 1
ATOM 3740 O O . SER B 1 179 ? -34.438 -1.923 6.551 1 69.69 179 SER B O 1
ATOM 3742 N N . HIS B 1 180 ? -32.469 -0.951 6.707 1 72.06 180 HIS B N 1
ATOM 3743 C CA . HIS B 1 180 ? -33.125 0.305 7.02 1 72.06 180 HIS B CA 1
ATOM 3744 C C . HIS B 1 180 ? -33.188 1.228 5.805 1 72.06 180 HIS B C 1
ATOM 3746 O O . HIS B 1 180 ? -33.469 2.42 5.934 1 72.06 180 HIS B O 1
ATOM 3752 N N . PHE B 1 181 ? -33 0.57 4.73 1 82.31 181 PHE B N 1
ATOM 3753 C CA . PHE B 1 181 ? -33.062 1.433 3.555 1 82.31 181 PHE B CA 1
ATOM 3754 C C . PHE B 1 181 ? -34.5 1.715 3.162 1 82.31 181 PHE B C 1
ATOM 3756 O O . PHE B 1 181 ? -35.25 0.796 2.811 1 82.31 181 PHE B O 1
ATOM 3763 N N . GLU B 1 182 ? -34.844 2.977 3.34 1 81.75 182 GLU B N 1
ATOM 3764 C CA . GLU B 1 182 ? -36.156 3.457 2.928 1 81.75 182 GLU B CA 1
ATOM 3765 C C . GLU B 1 182 ? -36.031 4.477 1.798 1 81.75 182 GLU B C 1
ATOM 3767 O O . GLU B 1 182 ? -35.562 5.598 2.01 1 81.75 182 GLU B O 1
ATOM 3772 N N . PRO B 1 183 ? -36.562 4.078 0.687 1 79.62 183 PRO B N 1
ATOM 3773 C CA . PRO B 1 183 ? -36.406 4.949 -0.479 1 79.62 183 PRO B CA 1
ATOM 3774 C C . PRO B 1 183 ? -37.031 6.324 -0.281 1 79.62 183 PRO B C 1
ATOM 3776 O O . PRO B 1 183 ? -36.562 7.32 -0.825 1 79.62 183 PRO B O 1
ATOM 3779 N N . ASP B 1 184 ? -38 6.32 0.485 1 79.94 184 ASP B N 1
ATOM 3780 C CA . ASP B 1 184 ? -38.75 7.562 0.622 1 79.94 184 ASP B CA 1
ATOM 3781 C C . ASP B 1 184 ? -38.188 8.422 1.756 1 79.94 184 ASP B C 1
ATOM 3783 O O . ASP B 1 184 ? -38.625 9.562 1.938 1 79.94 184 ASP B O 1
ATOM 3787 N N . SER B 1 185 ? -37.219 7.906 2.371 1 81.44 185 SER B N 1
ATOM 3788 C CA . SER B 1 185 ? -36.594 8.664 3.463 1 81.44 185 SER B CA 1
ATOM 3789 C C . SER B 1 185 ? -35.469 9.523 2.959 1 81.44 185 SER B C 1
ATOM 3791 O O . SER B 1 185 ? -35 9.367 1.824 1 81.44 185 SER B O 1
ATOM 3793 N N . THR B 1 186 ? -35.25 10.492 3.807 1 81.25 186 THR B N 1
ATOM 3794 C CA . THR B 1 186 ? -34.125 11.367 3.471 1 81.25 186 THR B CA 1
ATOM 3795 C C . THR B 1 186 ? -32.812 10.703 3.805 1 81.25 186 THR B C 1
ATOM 3797 O O . THR B 1 186 ? -32.656 10.133 4.887 1 81.25 186 THR B O 1
ATOM 3800 N N . HIS B 1 187 ? -31.953 10.695 2.754 1 84.94 187 HIS B N 1
ATOM 3801 C CA . HIS B 1 187 ? -30.609 10.172 2.906 1 84.94 187 HIS B CA 1
ATOM 3802 C C . HIS B 1 187 ? -29.562 11.258 2.656 1 84.94 187 HIS B C 1
ATOM 3804 O O . HIS B 1 187 ? -29.141 11.461 1.519 1 84.94 187 HIS B O 1
ATOM 3810 N N . PRO B 1 188 ? -29.125 11.859 3.729 1 81 188 PRO B N 1
ATOM 3811 C CA . PRO B 1 188 ? -28.297 13.062 3.574 1 81 188 PRO B CA 1
ATOM 3812 C C . PRO B 1 188 ? -26.969 12.781 2.867 1 81 188 PRO B C 1
ATOM 3814 O O . PRO B 1 188 ? -26.406 13.68 2.24 1 81 188 PRO B O 1
ATOM 3817 N N . SER B 1 189 ? -26.562 11.672 2.924 1 85.25 189 SER B N 1
ATOM 3818 C CA . SER B 1 189 ? -25.25 11.359 2.361 1 85.25 189 SER B CA 1
ATOM 3819 C C . SER B 1 189 ? -25.359 10.961 0.894 1 85.25 189 SER B C 1
ATOM 3821 O O . SER B 1 189 ? -24.344 10.742 0.227 1 85.25 189 SER B O 1
ATOM 3823 N N . LEU B 1 190 ? -26.641 10.891 0.394 1 91.94 190 LEU B N 1
ATOM 3824 C CA . LEU B 1 190 ? -26.844 10.422 -0.972 1 91.94 190 LEU B CA 1
ATOM 3825 C C . LEU B 1 190 ? -27.688 11.406 -1.77 1 91.94 190 LEU B C 1
ATOM 3827 O O . LEU B 1 190 ? -28.719 11.883 -1.284 1 91.94 190 LEU B O 1
ATOM 3831 N N . PRO B 1 191 ? -27.203 11.695 -2.949 1 90.94 191 PRO B N 1
ATOM 3832 C CA . PRO B 1 191 ? -28.094 12.438 -3.85 1 90.94 191 PRO B CA 1
ATOM 3833 C C . PRO B 1 191 ? -29.359 11.664 -4.191 1 90.94 191 PRO B C 1
ATOM 3835 O O . PRO B 1 191 ? -29.375 10.43 -4.121 1 90.94 191 PRO B O 1
ATOM 3838 N N . ARG B 1 192 ? -30.359 12.336 -4.613 1 91.5 192 ARG B N 1
ATOM 3839 C CA . ARG B 1 192 ? -31.656 11.734 -4.914 1 91.5 192 ARG B CA 1
ATOM 3840 C C . ARG B 1 192 ? -31.547 10.734 -6.062 1 91.5 192 ARG B C 1
ATOM 3842 O O . ARG B 1 192 ? -32.156 9.68 -6.031 1 91.5 192 ARG B O 1
ATOM 3849 N N . SER B 1 193 ? -30.781 11.055 -7 1 92.38 193 SER B N 1
ATOM 3850 C CA . SER B 1 193 ? -30.609 10.156 -8.141 1 92.38 193 SER B CA 1
ATOM 3851 C C . SER B 1 193 ? -30.047 8.805 -7.703 1 92.38 193 SER B C 1
ATOM 3853 O O . SER B 1 193 ? -30.453 7.762 -8.219 1 92.38 193 SER B O 1
ATOM 3855 N N . VAL B 1 194 ? -29.203 8.844 -6.758 1 94.94 194 VAL B N 1
ATOM 3856 C CA . VAL B 1 194 ? -28.562 7.625 -6.266 1 94.94 194 VAL B CA 1
ATOM 3857 C C . VAL B 1 194 ? -29.547 6.844 -5.398 1 94.94 194 VAL B C 1
ATOM 3859 O O . VAL B 1 194 ? -29.641 5.617 -5.504 1 94.94 194 VAL B O 1
ATOM 3862 N N . THR B 1 195 ? -30.234 7.551 -4.594 1 94 195 THR B N 1
ATOM 3863 C CA . THR B 1 195 ? -31.25 6.91 -3.754 1 94 195 THR B CA 1
ATOM 3864 C C . THR B 1 195 ? -32.312 6.215 -4.609 1 94 195 THR B C 1
ATOM 3866 O O . THR B 1 195 ? -32.719 5.102 -4.293 1 94 195 THR B O 1
ATOM 3869 N N . ASP B 1 196 ? -32.656 6.859 -5.637 1 93.5 196 ASP B N 1
ATOM 3870 C CA . ASP B 1 196 ? -33.625 6.281 -6.555 1 93.5 196 ASP B CA 1
ATOM 3871 C C . ASP B 1 196 ? -33.094 5 -7.191 1 93.5 196 ASP B C 1
ATOM 3873 O O . ASP B 1 196 ? -33.812 4.02 -7.336 1 93.5 196 ASP B O 1
ATOM 3877 N N . ARG B 1 197 ? -31.891 5.027 -7.555 1 94.81 197 ARG B N 1
ATOM 3878 C CA . ARG B 1 197 ? -31.266 3.848 -8.148 1 94.81 197 ARG B CA 1
ATOM 3879 C C . ARG B 1 197 ? -31.203 2.697 -7.148 1 94.81 197 ARG B C 1
ATOM 3881 O O . ARG B 1 197 ? -31.406 1.536 -7.516 1 94.81 197 ARG B O 1
ATOM 3888 N N . CYS B 1 198 ? -30.953 2.998 -5.934 1 95.19 198 CYS B N 1
ATOM 3889 C CA . CYS B 1 198 ? -30.969 1.979 -4.891 1 95.19 198 CYS B CA 1
ATOM 3890 C C . CYS B 1 198 ? -32.344 1.386 -4.715 1 95.19 198 CYS B C 1
ATOM 3892 O O . CYS B 1 198 ? -32.5 0.177 -4.52 1 95.19 198 CYS B O 1
ATOM 3894 N N . ALA B 1 199 ? -33.312 2.258 -4.77 1 94 199 ALA B N 1
ATOM 3895 C CA . ALA B 1 199 ? -34.688 1.803 -4.645 1 94 199 ALA B CA 1
ATOM 3896 C C . ALA B 1 199 ? -35.062 0.861 -5.785 1 94 199 ALA B C 1
ATOM 3898 O O . ALA B 1 199 ? -35.688 -0.178 -5.562 1 94 199 ALA B O 1
ATOM 3899 N N . VAL B 1 200 ? -34.688 1.224 -6.945 1 95.06 200 VAL B N 1
ATOM 3900 C CA . VAL B 1 200 ? -34.938 0.397 -8.117 1 95.06 200 VAL B CA 1
ATOM 3901 C C . VAL B 1 200 ? -34.219 -0.943 -7.977 1 95.06 200 VAL B C 1
ATOM 3903 O O . VAL B 1 200 ? -34.812 -1.997 -8.25 1 95.06 200 VAL B O 1
ATOM 3906 N N . LEU B 1 201 ? -33.062 -0.903 -7.566 1 96.5 201 LEU B N 1
ATOM 3907 C CA . LEU B 1 201 ? -32.281 -2.127 -7.359 1 96.5 201 LEU B CA 1
ATOM 3908 C C . LEU B 1 201 ? -32.969 -3.023 -6.328 1 96.5 201 LEU B C 1
ATOM 3910 O O . LEU B 1 201 ? -33.094 -4.23 -6.535 1 96.5 201 LEU B O 1
ATOM 3914 N N . GLN B 1 202 ? -33.344 -2.414 -5.242 1 95.31 202 GLN B N 1
ATOM 3915 C CA . GLN B 1 202 ? -34 -3.18 -4.203 1 95.31 202 GLN B CA 1
ATOM 3916 C C . GLN B 1 202 ? -35.25 -3.885 -4.758 1 95.31 202 GLN B C 1
ATOM 3918 O O . GLN B 1 202 ? -35.469 -5.062 -4.477 1 95.31 202 GLN B O 1
ATOM 3923 N N . GLU B 1 203 ? -35.938 -3.223 -5.555 1 94.44 203 GLU B N 1
ATOM 3924 C CA . GLU B 1 203 ? -37.156 -3.793 -6.164 1 94.44 203 GLU B CA 1
ATOM 3925 C C . GLU B 1 203 ? -36.781 -4.961 -7.082 1 94.44 203 GLU B C 1
ATOM 3927 O O . GLU B 1 203 ? -37.469 -5.996 -7.059 1 94.44 203 GLU B O 1
ATOM 3932 N N . HIS B 1 204 ? -35.844 -4.797 -7.855 1 96.44 204 HIS B N 1
ATOM 3933 C CA . HIS B 1 204 ? -35.406 -5.859 -8.758 1 96.44 204 HIS B CA 1
ATOM 3934 C C . HIS B 1 204 ? -34.906 -7.074 -7.984 1 96.44 204 HIS B C 1
ATOM 3936 O O . HIS B 1 204 ? -35.156 -8.211 -8.375 1 96.44 204 HIS B O 1
ATOM 3942 N N . LEU B 1 205 ? -34.188 -6.809 -6.914 1 96.31 205 LEU B N 1
ATOM 3943 C CA . LEU B 1 205 ? -33.688 -7.898 -6.09 1 96.31 205 LEU B CA 1
ATOM 3944 C C . LEU B 1 205 ? -34.812 -8.719 -5.5 1 96.31 205 LEU B C 1
ATOM 3946 O O . LEU B 1 205 ? -34.812 -9.945 -5.566 1 96.31 205 LEU B O 1
ATOM 3950 N N . ILE B 1 206 ? -35.75 -8.023 -5.02 1 94.81 206 ILE B N 1
ATOM 3951 C CA . ILE B 1 206 ? -36.906 -8.68 -4.383 1 94.81 206 ILE B CA 1
ATOM 3952 C C . ILE B 1 206 ? -37.688 -9.453 -5.43 1 94.81 206 ILE B C 1
ATOM 3954 O O . ILE B 1 206 ? -38.031 -10.625 -5.227 1 94.81 206 ILE B O 1
ATOM 3958 N N . THR B 1 207 ? -37.938 -8.852 -6.551 1 96.56 207 THR B N 1
ATOM 3959 C CA . THR B 1 207 ? -38.719 -9.469 -7.613 1 96.56 207 THR B CA 1
ATOM 3960 C C . THR B 1 207 ? -38 -10.711 -8.164 1 96.56 207 THR B C 1
ATOM 3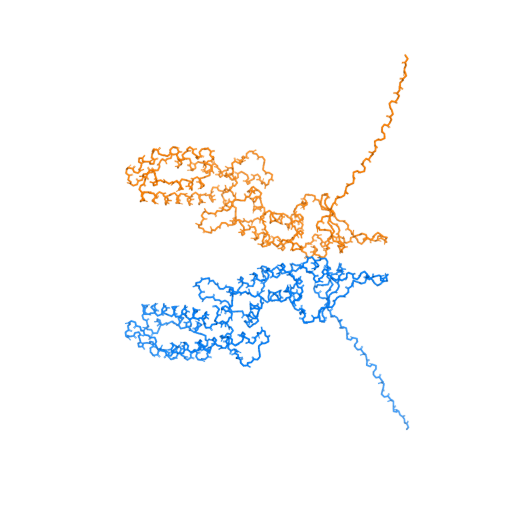962 O O . THR B 1 207 ? -38.656 -11.727 -8.414 1 96.56 207 THR B O 1
ATOM 3965 N N . HIS B 1 208 ? -36.75 -10.625 -8.297 1 96.94 208 HIS B N 1
ATOM 3966 C CA . HIS B 1 208 ? -35.969 -11.734 -8.852 1 96.94 208 HIS B CA 1
ATOM 3967 C C . HIS B 1 208 ? -35.875 -12.883 -7.852 1 96.94 208 HIS B C 1
ATOM 3969 O O . HIS B 1 208 ? -35.969 -14.055 -8.227 1 96.94 208 HIS B O 1
ATOM 3975 N N . PHE B 1 209 ? -35.75 -12.555 -6.527 1 96.75 209 PHE B N 1
ATOM 3976 C CA . PHE B 1 209 ? -35.375 -13.562 -5.543 1 96.75 209 PHE B CA 1
ATOM 3977 C C . PHE B 1 209 ? -36.625 -14.227 -4.945 1 96.75 209 PHE B C 1
ATOM 3979 O O . PHE B 1 209 ? -36.562 -15.359 -4.469 1 96.75 209 PHE B O 1
ATOM 3986 N N . THR B 1 210 ? -37.719 -13.586 -4.953 1 96.12 210 THR B N 1
ATOM 3987 C CA . THR B 1 210 ? -38.938 -14.086 -4.312 1 96.12 210 THR B CA 1
ATOM 3988 C C . THR B 1 210 ? -39.312 -15.461 -4.863 1 96.12 210 THR B C 1
ATOM 3990 O O . THR B 1 210 ? -39.469 -16.422 -4.105 1 96.12 210 THR B O 1
ATOM 3993 N N . PRO B 1 211 ? -39.375 -15.602 -6.227 1 96.38 211 PRO B N 1
ATOM 3994 C CA . PRO B 1 211 ? -39.719 -16.938 -6.723 1 96.38 211 PRO B CA 1
ATOM 3995 C C . PRO B 1 211 ? -38.656 -17.984 -6.387 1 96.38 211 PRO B C 1
ATOM 3997 O O . PRO B 1 211 ? -39 -19.156 -6.16 1 96.38 211 PRO B O 1
ATOM 4000 N N . ILE B 1 212 ? -37.5 -17.594 -6.367 1 95.38 212 ILE B N 1
ATOM 4001 C CA . ILE B 1 212 ? -36.375 -18.516 -6.086 1 95.38 212 ILE B CA 1
ATOM 4002 C C . ILE B 1 212 ? -36.469 -18.984 -4.637 1 95.38 212 ILE B C 1
ATOM 4004 O O . ILE B 1 212 ? -36.312 -20.172 -4.352 1 95.38 212 ILE B O 1
ATOM 4008 N N . LEU B 1 213 ? -36.75 -18.094 -3.746 1 95.56 213 LEU B N 1
ATOM 4009 C CA . LEU B 1 213 ? -36.812 -18.391 -2.322 1 95.56 213 LEU B CA 1
ATOM 4010 C C . LEU B 1 213 ? -38 -19.328 -2.027 1 95.56 213 LEU B C 1
ATOM 4012 O O . LEU B 1 213 ? -37.875 -20.25 -1.225 1 95.56 213 LEU B O 1
ATOM 4016 N N . PHE B 1 214 ? -39.031 -19.125 -2.732 1 95.38 214 PHE B N 1
ATOM 4017 C CA . PHE B 1 214 ? -40.25 -19.828 -2.377 1 95.38 214 PHE B CA 1
ATOM 4018 C C . PHE B 1 214 ? -40.438 -21.094 -3.217 1 95.38 214 PHE B C 1
ATOM 4020 O O . PHE B 1 214 ? -41.406 -21.812 -3.078 1 95.38 214 PHE B O 1
ATOM 4027 N N . THR B 1 215 ? -39.438 -21.391 -4.035 1 94.31 215 THR B N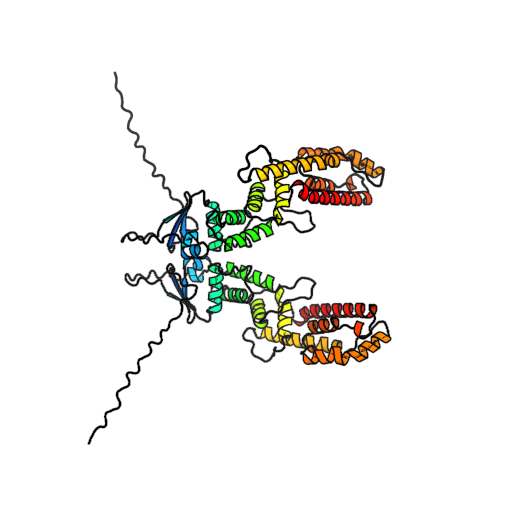 1
ATOM 4028 C CA . THR B 1 215 ? -39.438 -22.656 -4.766 1 94.31 215 THR B CA 1
ATOM 4029 C C . THR B 1 215 ? -38.531 -23.672 -4.059 1 94.31 215 THR B C 1
ATOM 4031 O O . THR B 1 215 ? -37.344 -23.469 -3.934 1 94.31 215 THR B O 1
ATOM 4034 N N . VAL B 1 216 ? -39.125 -24.766 -3.664 1 94.44 216 VAL B N 1
ATOM 4035 C CA . VAL B 1 216 ? -38.406 -25.812 -2.955 1 94.44 216 VAL B CA 1
ATOM 4036 C C . VAL B 1 216 ? -37.344 -26.422 -3.861 1 94.44 216 VAL B C 1
ATOM 4038 O O . VAL B 1 216 ? -37.594 -26.625 -5.055 1 94.44 216 VAL B O 1
ATOM 4041 N N . ALA B 1 217 ? -36.219 -26.641 -3.27 1 94.12 217 ALA B N 1
ATOM 4042 C CA . ALA B 1 217 ? -35.125 -27.234 -4.023 1 94.12 217 ALA B CA 1
ATOM 4043 C C . ALA B 1 217 ? -35.469 -28.656 -4.461 1 94.12 217 ALA B C 1
ATOM 4045 O O . ALA B 1 217 ? -36.094 -29.406 -3.713 1 94.12 217 ALA B O 1
ATOM 4046 N N . THR B 1 218 ? -35.062 -28.938 -5.68 1 94.38 218 THR B N 1
ATOM 4047 C CA . THR B 1 218 ? -35.219 -30.281 -6.203 1 94.38 218 THR B CA 1
ATOM 4048 C C . THR B 1 218 ? -33.844 -30.969 -6.34 1 94.38 218 THR B C 1
ATOM 4050 O O . THR B 1 218 ? -32.875 -30.328 -6.711 1 94.38 218 THR B O 1
ATOM 4053 N N . ALA B 1 219 ? -33.844 -32.281 -5.957 1 94.31 219 ALA B N 1
ATOM 4054 C CA . ALA B 1 219 ? -32.594 -33.031 -6.016 1 94.31 219 ALA B CA 1
ATOM 4055 C C . ALA B 1 219 ? -32.656 -34.125 -7.059 1 94.31 219 ALA B C 1
ATOM 4057 O O . ALA B 1 219 ? -33.719 -34.344 -7.664 1 94.31 219 ALA B O 1
ATOM 4058 N N . GLY B 1 220 ? -31.531 -34.625 -7.348 1 93.31 220 GLY B N 1
ATOM 4059 C CA . GLY B 1 220 ? -31.453 -35.781 -8.258 1 93.31 220 GLY B CA 1
ATOM 4060 C C . GLY B 1 220 ? -32.188 -37 -7.742 1 93.31 220 GLY B C 1
ATOM 4061 O O . GLY B 1 220 ? -32.781 -37.75 -8.523 1 93.31 220 GLY B O 1
ATOM 4062 N N . HIS B 1 221 ? -32.219 -37.188 -6.391 1 95.94 221 HIS B N 1
ATOM 4063 C CA . HIS B 1 221 ? -32.906 -38.281 -5.75 1 95.94 221 HIS B CA 1
ATOM 4064 C C . HIS B 1 221 ? -34.25 -37.844 -5.18 1 95.94 221 HIS B C 1
ATOM 4066 O O . HIS B 1 221 ? -34.344 -36.781 -4.551 1 95.94 221 HIS B O 1
ATOM 4072 N N . MET B 1 222 ? -35.25 -38.75 -5.391 1 94.88 222 MET B N 1
ATOM 4073 C CA . MET B 1 222 ? -36.594 -38.406 -4.906 1 94.88 222 MET B CA 1
ATOM 4074 C C . MET B 1 222 ? -36.625 -38.312 -3.385 1 94.88 222 MET B C 1
ATOM 4076 O O . MET B 1 222 ? -37.312 -37.469 -2.82 1 94.88 222 MET B O 1
ATOM 4080 N N . THR B 1 223 ? -35.875 -39.188 -2.76 1 95.56 223 THR B N 1
ATOM 4081 C CA . THR B 1 223 ? -35.781 -39.188 -1.302 1 95.56 223 THR B CA 1
ATOM 4082 C C . THR B 1 223 ? -35.188 -37.875 -0.798 1 95.56 223 THR B C 1
ATOM 4084 O O . THR B 1 223 ? -35.656 -37.344 0.203 1 95.56 223 THR B O 1
ATOM 4087 N N . CYS B 1 224 ? -34.188 -37.344 -1.459 1 96.69 224 CYS B N 1
ATOM 4088 C CA . CYS B 1 224 ? -33.562 -36.094 -1.096 1 96.69 224 CYS B CA 1
ATOM 4089 C C . CYS B 1 224 ? -34.531 -34.906 -1.347 1 96.69 224 CYS B C 1
ATOM 4091 O O . CYS B 1 224 ? -34.562 -33.969 -0.557 1 96.69 224 CYS B O 1
ATOM 4093 N N . THR B 1 225 ? -35.25 -34.938 -2.445 1 96.19 225 THR B N 1
ATOM 4094 C CA . THR B 1 225 ? -36.219 -33.906 -2.754 1 96.19 225 THR B CA 1
ATOM 4095 C C . THR B 1 225 ? -37.281 -33.812 -1.649 1 96.19 225 THR B C 1
ATOM 4097 O O . THR B 1 225 ? -37.719 -32.719 -1.294 1 96.19 225 THR B O 1
ATOM 4100 N N . ASP B 1 226 ? -37.688 -35 -1.15 1 96.38 226 ASP B N 1
ATOM 4101 C CA . ASP B 1 226 ? -38.656 -35.031 -0.068 1 96.38 226 ASP B CA 1
ATOM 4102 C C . ASP B 1 226 ? -38.125 -34.344 1.185 1 96.38 226 ASP B C 1
ATOM 4104 O O . ASP B 1 226 ? -38.875 -33.656 1.89 1 96.38 226 ASP B O 1
ATOM 4108 N N . VAL B 1 227 ? -36.906 -34.562 1.415 1 96.81 227 VAL B N 1
ATOM 4109 C CA . VAL B 1 227 ? -36.281 -33.938 2.574 1 96.81 227 VAL B CA 1
ATOM 4110 C C . VAL B 1 227 ? -36.281 -32.406 2.412 1 96.81 227 VAL B C 1
ATOM 4112 O O . VAL B 1 227 ? -36.594 -31.688 3.352 1 96.81 227 VAL B O 1
ATOM 4115 N N . PHE B 1 228 ? -35.906 -31.938 1.234 1 96.62 228 PHE B N 1
ATOM 4116 C CA . PHE B 1 228 ? -35.938 -30.5 0.973 1 96.62 228 PHE B CA 1
ATOM 4117 C C . PHE B 1 228 ? -37.344 -29.953 1.188 1 96.62 228 PHE B C 1
ATOM 4119 O O . PHE B 1 228 ? -37.531 -28.891 1.799 1 96.62 228 PHE B O 1
ATOM 4126 N N . ALA B 1 229 ? -38.312 -30.688 0.688 1 96.06 229 ALA B N 1
ATOM 4127 C CA . ALA B 1 229 ? -39.688 -30.234 0.783 1 96.06 229 ALA B CA 1
ATOM 4128 C C . ALA B 1 229 ? -40.125 -30.062 2.238 1 96.06 229 ALA B C 1
ATOM 4130 O O . ALA B 1 229 ? -40.812 -29.109 2.58 1 96.06 229 ALA B O 1
ATOM 4131 N N . GLU B 1 230 ? -39.719 -30.922 3.029 1 96.06 230 GLU B N 1
ATOM 4132 C CA . GLU B 1 230 ? -40.094 -30.906 4.438 1 96.06 230 GLU B CA 1
ATOM 4133 C C . GLU B 1 230 ? -39.344 -29.812 5.195 1 96.06 230 GLU B C 1
ATOM 4135 O O . GLU B 1 230 ? -39.906 -29.156 6.082 1 96.06 230 GLU B O 1
ATOM 4140 N N . ALA B 1 231 ? -38.156 -29.562 4.855 1 96.25 231 ALA B N 1
ATOM 4141 C CA . ALA B 1 231 ? -37.281 -28.703 5.641 1 96.25 231 ALA B CA 1
ATOM 4142 C C . ALA B 1 231 ? -37.281 -27.281 5.086 1 96.25 231 ALA B C 1
ATOM 4144 O O . ALA B 1 231 ? -36.812 -26.344 5.75 1 96.25 231 ALA B O 1
ATOM 4145 N N . TRP B 1 232 ? -37.781 -27.125 3.947 1 96.75 232 TRP B N 1
ATOM 4146 C CA . TRP B 1 232 ? -37.625 -25.844 3.248 1 96.75 232 TRP B CA 1
ATOM 4147 C C . TRP B 1 232 ? -38.281 -24.719 4.012 1 96.75 232 TRP B C 1
ATOM 4149 O O . TRP B 1 232 ? -37.688 -23.641 4.188 1 96.75 232 TRP B O 1
ATOM 4159 N N . MET B 1 233 ? -39.5 -24.875 4.477 1 95.44 233 MET B N 1
ATOM 4160 C CA . MET B 1 233 ? -40.219 -23.828 5.191 1 95.44 233 MET B CA 1
ATOM 4161 C C . MET B 1 233 ? -39.531 -23.484 6.508 1 95.44 233 MET B C 1
ATOM 4163 O O . MET B 1 233 ? -39.156 -22.328 6.742 1 95.44 233 MET B O 1
ATOM 4167 N N . PRO B 1 234 ? -39.219 -24.375 7.355 1 95.31 234 PRO B N 1
ATOM 4168 C CA . PRO B 1 234 ? -38.625 -24.031 8.656 1 95.31 234 PRO B CA 1
ATOM 4169 C C . PRO B 1 234 ? -37.156 -23.625 8.562 1 95.31 234 PRO B C 1
ATOM 4171 O O . PRO B 1 234 ? -36.688 -22.797 9.344 1 95.31 234 PRO B O 1
ATOM 4174 N N . ASP B 1 235 ? -36.438 -24.141 7.582 1 95.25 235 ASP B N 1
ATOM 4175 C CA . ASP B 1 235 ? -35 -23.938 7.586 1 95.25 235 ASP B CA 1
ATOM 4176 C C . ASP B 1 235 ? -34.594 -22.875 6.574 1 95.25 235 ASP B C 1
ATOM 4178 O O . ASP B 1 235 ? -33.469 -22.344 6.633 1 95.25 235 ASP B O 1
ATOM 4182 N N . VAL B 1 236 ? -35.469 -22.594 5.594 1 96.06 236 VAL B N 1
ATOM 4183 C CA . VAL B 1 236 ? -35.062 -21.672 4.535 1 96.06 236 VAL B CA 1
ATOM 4184 C C . VAL B 1 236 ? -36 -20.469 4.535 1 96.06 236 VAL B C 1
ATOM 4186 O O . VAL B 1 236 ? -35.562 -19.344 4.809 1 96.06 236 VAL B O 1
ATOM 4189 N N . ILE B 1 237 ? -37.281 -20.641 4.395 1 95.56 237 ILE B N 1
ATOM 4190 C CA . ILE B 1 237 ? -38.219 -19.547 4.211 1 95.56 237 ILE B CA 1
ATOM 4191 C C . ILE B 1 237 ? -38.406 -18.781 5.523 1 95.56 237 ILE B C 1
ATOM 4193 O O . ILE B 1 237 ? -38.281 -17.562 5.559 1 95.56 237 ILE B O 1
ATOM 4197 N N . SER B 1 238 ? -38.625 -19.438 6.617 1 95.44 238 SER B N 1
ATOM 4198 C CA . SER B 1 238 ? -38.906 -18.797 7.898 1 95.44 238 SER B CA 1
ATOM 4199 C C . SER B 1 238 ? -37.719 -17.922 8.336 1 95.44 238 SER B C 1
ATOM 4201 O O . SER B 1 238 ? -37.875 -16.734 8.609 1 95.44 238 SER B O 1
ATOM 4203 N N . PRO B 1 239 ? -36.531 -18.438 8.391 1 94.5 239 PRO B N 1
ATOM 4204 C CA . PRO B 1 239 ? -35.406 -17.594 8.773 1 94.5 239 PRO B CA 1
ATOM 4205 C C . PRO B 1 239 ? -35.188 -16.422 7.812 1 94.5 239 PRO B C 1
ATOM 4207 O O . PRO B 1 239 ? -34.812 -15.32 8.242 1 94.5 239 PRO B O 1
ATOM 4210 N N . ALA B 1 240 ? -35.406 -16.594 6.551 1 93.81 240 ALA B N 1
ATOM 4211 C CA . ALA B 1 240 ? -35.219 -15.547 5.551 1 93.81 240 ALA B CA 1
ATOM 4212 C C . ALA B 1 240 ? -36.219 -14.406 5.785 1 93.81 240 ALA B C 1
ATOM 4214 O O . ALA B 1 240 ? -35.844 -13.234 5.676 1 93.81 240 ALA B O 1
ATOM 4215 N N . LEU B 1 241 ? -37.406 -14.742 6.066 1 91.75 241 LEU B N 1
ATOM 4216 C CA . LEU B 1 241 ? -38.406 -13.727 6.301 1 91.75 241 LEU B CA 1
ATOM 4217 C C . LEU B 1 241 ? -38.156 -12.977 7.594 1 91.75 241 LEU B C 1
ATOM 4219 O O . LEU B 1 241 ? -38.406 -11.773 7.684 1 91.75 241 LEU B O 1
ATOM 4223 N N . MET B 1 242 ? -37.562 -13.609 8.547 1 90.56 242 MET B N 1
ATOM 4224 C CA . MET B 1 242 ? -37.281 -13 9.844 1 90.56 242 MET B CA 1
ATOM 4225 C C . MET B 1 242 ? -36.125 -12.008 9.734 1 90.56 242 MET B C 1
ATOM 4227 O O . MET B 1 242 ? -36.125 -11 10.445 1 90.56 242 MET B O 1
ATOM 4231 N N . ASP B 1 243 ? -35.25 -12.25 8.891 1 86.62 243 ASP B N 1
ATOM 4232 C CA . ASP B 1 243 ? -34.062 -11.43 8.812 1 86.62 243 ASP B CA 1
ATOM 4233 C C . ASP B 1 243 ? -34.062 -10.594 7.527 1 86.62 243 ASP B C 1
ATOM 4235 O O . ASP B 1 243 ? -33 -10.289 6.984 1 86.62 243 ASP B O 1
ATOM 4239 N N . ASN B 1 244 ? -35.219 -10.32 6.965 1 85.5 244 ASN B N 1
ATOM 4240 C CA . ASN B 1 244 ? -35.375 -9.547 5.734 1 85.5 244 ASN B CA 1
ATOM 4241 C C . ASN B 1 244 ? -34.531 -10.125 4.602 1 85.5 244 ASN B C 1
ATOM 4243 O O . ASN B 1 244 ? -33.875 -9.391 3.857 1 85.5 244 ASN B O 1
ATOM 4247 N N . GLY B 1 245 ? -34.531 -11.352 4.512 1 90.38 245 GLY B N 1
ATOM 4248 C CA . GLY B 1 245 ? -33.719 -12.086 3.553 1 90.38 245 GLY B CA 1
ATOM 4249 C C . GLY B 1 245 ? -34.188 -11.914 2.119 1 90.38 245 GLY B C 1
ATOM 4250 O O . GLY B 1 245 ? -33.438 -12.18 1.18 1 90.38 245 GLY B O 1
ATOM 4251 N N . LEU B 1 246 ? -35.375 -11.445 1.938 1 88.94 246 LEU B N 1
ATOM 4252 C CA . LEU B 1 246 ? -35.906 -11.227 0.593 1 88.94 246 LEU B CA 1
ATOM 4253 C C . LEU B 1 246 ? -35.125 -10.133 -0.121 1 88.94 246 LEU B C 1
ATOM 4255 O O . LEU B 1 246 ? -35 -10.141 -1.349 1 88.94 246 LEU B O 1
ATOM 4259 N N . CYS B 1 247 ? -34.594 -9.242 0.676 1 90.12 247 CYS B N 1
ATOM 4260 C CA . CYS B 1 247 ? -33.906 -8.109 0.101 1 90.12 247 CYS B CA 1
ATOM 4261 C C . CYS B 1 247 ? -32.406 -8.406 -0.025 1 90.12 247 CYS B C 1
ATOM 4263 O O . CYS B 1 247 ? -31.656 -7.602 -0.579 1 90.12 247 CYS B O 1
ATOM 4265 N N . ARG B 1 248 ? -32.031 -9.562 0.44 1 93.44 248 ARG B N 1
ATOM 4266 C CA . ARG B 1 248 ? -30.609 -9.922 0.477 1 93.44 248 ARG B CA 1
ATOM 4267 C C . ARG B 1 248 ? -30.375 -11.289 -0.155 1 93.44 248 ARG B C 1
ATOM 4269 O O . ARG B 1 248 ? -29.953 -12.227 0.524 1 93.44 248 ARG B O 1
ATOM 4276 N N . PRO B 1 249 ? -30.562 -11.336 -1.414 1 95.44 249 PRO B N 1
ATOM 4277 C CA . PRO B 1 249 ? -30.516 -12.641 -2.072 1 95.44 249 PRO B CA 1
ATOM 4278 C C . PRO B 1 249 ? -29.172 -13.344 -1.893 1 95.44 249 PRO B C 1
ATOM 4280 O O . PRO B 1 249 ? -29.125 -14.555 -1.661 1 95.44 249 PRO B O 1
ATOM 4283 N N . ILE B 1 250 ? -28.094 -12.625 -1.958 1 94.81 250 ILE B N 1
ATOM 4284 C CA . ILE B 1 250 ? -26.781 -13.242 -1.896 1 94.81 250 ILE B CA 1
ATOM 4285 C C . ILE B 1 250 ? -26.531 -13.781 -0.491 1 94.81 250 ILE B C 1
ATOM 4287 O O . ILE B 1 250 ? -26.125 -14.938 -0.325 1 94.81 250 ILE B O 1
ATOM 4291 N N . GLU B 1 251 ? -26.828 -13.039 0.477 1 93.62 251 GLU B N 1
ATOM 4292 C CA . GLU B 1 251 ? -26.656 -13.469 1.861 1 93.62 251 GLU B CA 1
ATOM 4293 C C . GLU B 1 251 ? -27.578 -14.633 2.191 1 93.62 251 GLU B C 1
ATOM 4295 O O . GLU B 1 251 ? -27.188 -15.578 2.877 1 93.62 251 GLU B O 1
ATOM 4300 N N . THR B 1 252 ? -28.75 -14.523 1.739 1 95.5 252 THR B N 1
ATOM 4301 C CA . THR B 1 252 ? -29.719 -15.578 2.01 1 95.5 252 THR B CA 1
ATOM 4302 C C . THR B 1 252 ? -29.312 -16.875 1.336 1 95.5 252 THR B C 1
ATOM 4304 O O . THR B 1 252 ? -29.391 -17.953 1.941 1 95.5 252 THR B O 1
ATOM 4307 N N . LEU B 1 253 ? -28.875 -16.781 0.094 1 96.12 253 LEU B N 1
ATOM 4308 C CA . LEU B 1 253 ? -28.422 -17.969 -0.613 1 96.12 253 LEU B CA 1
ATOM 4309 C C . LEU B 1 253 ? -27.219 -18.594 0.098 1 96.12 253 LEU B C 1
ATOM 4311 O O . LEU B 1 253 ? -27.109 -19.828 0.181 1 96.12 253 LEU B O 1
ATOM 4315 N N . ARG B 1 254 ? -26.406 -17.797 0.642 1 94.94 254 ARG B N 1
ATOM 4316 C CA . ARG B 1 254 ? -25.266 -18.312 1.395 1 94.94 254 ARG B CA 1
ATOM 4317 C C . ARG B 1 254 ? -25.719 -19.016 2.672 1 94.94 254 ARG B C 1
ATOM 4319 O O . ARG B 1 254 ? -25.141 -20.016 3.074 1 94.94 254 ARG B O 1
ATOM 4326 N N . LYS B 1 255 ? -26.719 -18.469 3.277 1 95.06 255 LYS B N 1
ATOM 4327 C CA . LYS B 1 255 ? -27.281 -19.125 4.461 1 95.06 255 LYS B CA 1
ATOM 4328 C C . LYS B 1 255 ? -27.891 -20.469 4.109 1 95.06 255 LYS B C 1
ATOM 4330 O O . LYS B 1 255 ? -27.75 -21.438 4.871 1 95.06 255 LYS B O 1
ATOM 4335 N N . ILE B 1 256 ? -28.516 -20.5 2.957 1 96 256 ILE B N 1
ATOM 4336 C CA . ILE B 1 256 ? -29.094 -21.75 2.496 1 96 256 ILE B CA 1
ATOM 4337 C C . ILE B 1 256 ? -27.984 -22.781 2.26 1 96 256 ILE B C 1
ATOM 4339 O O . ILE B 1 256 ? -28.109 -23.938 2.652 1 96 256 ILE B O 1
ATOM 4343 N N . GLN B 1 257 ? -26.953 -22.281 1.715 1 95.31 257 GLN B N 1
ATOM 4344 C CA . GLN B 1 257 ? -25.797 -23.141 1.447 1 95.31 257 GLN B CA 1
ATOM 4345 C C . GLN B 1 257 ? -25.188 -23.672 2.744 1 95.31 257 GLN B C 1
ATOM 4347 O O . GLN B 1 257 ? -24.672 -24.781 2.785 1 95.31 257 GLN B O 1
ATOM 4352 N N . ALA B 1 258 ? -25.266 -22.938 3.752 1 95 258 ALA B N 1
ATOM 4353 C CA . ALA B 1 258 ? -24.578 -23.25 5.008 1 95 258 ALA B CA 1
ATOM 4354 C C . ALA B 1 258 ? -25.375 -24.25 5.832 1 95 258 ALA B C 1
ATOM 4356 O O . ALA B 1 258 ? -24.859 -24.844 6.785 1 95 258 ALA B O 1
ATOM 4357 N N . VAL B 1 259 ? -26.625 -24.438 5.465 1 94.62 259 VAL B N 1
ATOM 4358 C CA . VAL B 1 259 ? -27.422 -25.438 6.168 1 94.62 259 VAL B CA 1
ATOM 4359 C C . VAL B 1 259 ? -26.797 -26.812 6.008 1 94.62 259 VAL B C 1
ATOM 4361 O O . VAL B 1 259 ? -26.359 -27.172 4.914 1 94.62 259 VAL B O 1
ATOM 4364 N N . ARG B 1 260 ? -26.719 -27.562 7.109 1 94.88 260 ARG B N 1
ATOM 4365 C CA . ARG B 1 260 ? -26.203 -28.922 7.055 1 94.88 260 ARG B CA 1
ATOM 4366 C C . ARG B 1 260 ? -27.266 -29.891 6.547 1 94.88 260 ARG B C 1
ATOM 4368 O O . ARG B 1 260 ? -27.812 -30.688 7.316 1 94.88 260 ARG B O 1
ATOM 4375 N N . TRP B 1 261 ? -27.453 -29.906 5.324 1 96.44 261 TRP B N 1
ATOM 4376 C CA . TRP B 1 261 ? -28.484 -30.719 4.676 1 96.44 261 TRP B CA 1
ATOM 4377 C C . TRP B 1 261 ? -28.203 -32.188 4.848 1 96.44 261 TRP B C 1
ATOM 4379 O O . TRP B 1 261 ? -29.125 -33 4.926 1 96.44 261 TRP B O 1
ATOM 4389 N N . GLU B 1 262 ? -26.922 -32.5 4.965 1 95.56 262 GLU B N 1
ATOM 4390 C CA . GLU B 1 262 ? -26.531 -33.875 5.184 1 95.56 262 GLU B CA 1
ATOM 4391 C C . GLU B 1 262 ? -27.094 -34.406 6.5 1 95.56 262 GLU B C 1
ATOM 4393 O O . GLU B 1 262 ? -27.484 -35.594 6.59 1 95.56 262 GLU B O 1
ATOM 4398 N N . ASP B 1 263 ? -27.172 -33.562 7.43 1 95.38 263 ASP B N 1
ATOM 4399 C CA . ASP B 1 263 ? -27.703 -33.938 8.734 1 95.38 263 ASP B CA 1
ATOM 4400 C C . ASP B 1 263 ? -29.203 -34.188 8.664 1 95.38 263 ASP B C 1
ATOM 4402 O O . ASP B 1 263 ? -29.766 -34.875 9.516 1 95.38 263 ASP B O 1
ATOM 4406 N N . ARG B 1 264 ? -29.828 -33.625 7.645 1 94.25 264 ARG B N 1
ATOM 4407 C CA . ARG B 1 264 ? -31.281 -33.75 7.504 1 94.25 264 ARG B CA 1
ATOM 4408 C C . ARG B 1 264 ? -31.641 -34.938 6.641 1 94.25 264 ARG B C 1
ATOM 4410 O O . ARG B 1 264 ? -32.812 -35.281 6.5 1 94.25 264 ARG B O 1
ATOM 4417 N N . GLY B 1 265 ? -30.625 -35.531 5.988 1 94.75 265 GLY B N 1
ATOM 4418 C CA . GLY B 1 265 ? -30.906 -36.75 5.238 1 94.75 265 GLY B CA 1
ATOM 4419 C C . GLY B 1 265 ? -30.656 -36.594 3.75 1 94.75 265 GLY B C 1
ATOM 4420 O O . GLY B 1 265 ? -30.906 -37.531 2.979 1 94.75 265 GLY B O 1
ATOM 4421 N N . VAL B 1 266 ? -30.125 -35.5 3.338 1 97 266 VAL B N 1
ATOM 4422 C CA . VAL B 1 266 ? -29.797 -35.281 1.931 1 97 266 VAL B CA 1
ATOM 4423 C C . VAL B 1 266 ? -28.438 -35.906 1.634 1 97 266 VAL B C 1
ATOM 4425 O O . VAL B 1 266 ? -27.484 -35.75 2.41 1 97 266 VAL B O 1
ATOM 4428 N N . CYS B 1 267 ? -28.359 -36.656 0.546 1 97 267 CYS B N 1
ATOM 4429 C CA . CYS B 1 267 ? -27.109 -37.344 0.239 1 97 267 CYS B CA 1
ATOM 4430 C C . CYS B 1 267 ? -26.031 -36.375 -0.187 1 97 267 CYS B C 1
ATOM 4432 O O . CYS B 1 267 ? -26.328 -35.25 -0.542 1 97 267 CYS B O 1
ATOM 4434 N N . LYS B 1 268 ? -24.797 -36.812 -0.181 1 96.31 268 LYS B N 1
ATOM 4435 C CA . LYS B 1 268 ? -23.625 -36 -0.457 1 96.31 268 LYS B CA 1
ATOM 4436 C C . LYS B 1 268 ? -23.656 -35.438 -1.884 1 96.31 268 LYS B C 1
ATOM 4438 O O . LYS B 1 268 ? -23.312 -34.281 -2.125 1 96.31 268 LYS B O 1
ATOM 4443 N N . GLU B 1 269 ? -24.078 -36.25 -2.779 1 96.19 269 GLU B N 1
ATOM 4444 C CA . GLU B 1 269 ? -24.125 -35.875 -4.188 1 96.19 269 GLU B CA 1
ATOM 4445 C C . GLU B 1 269 ? -25.141 -34.781 -4.43 1 96.19 269 GLU B C 1
ATOM 4447 O O . GLU B 1 269 ? -24.844 -33.781 -5.117 1 96.19 269 GLU B O 1
ATOM 4452 N N . CYS B 1 270 ? -26.328 -34.906 -3.869 1 97.06 270 CYS B N 1
ATOM 4453 C CA . CYS B 1 270 ? -27.375 -33.906 -4.039 1 97.06 270 CYS B CA 1
ATOM 4454 C C . CYS B 1 270 ? -27.016 -32.594 -3.336 1 97.06 270 CYS B C 1
ATOM 4456 O O . CYS B 1 270 ? -27.328 -31.516 -3.836 1 97.06 270 CYS B O 1
ATOM 4458 N N . CYS B 1 271 ? -26.328 -32.75 -2.186 1 96.88 271 CYS B N 1
ATOM 4459 C CA . CYS B 1 271 ? -25.875 -31.547 -1.49 1 96.88 271 CYS B CA 1
ATOM 4460 C C . CYS B 1 271 ? -24.875 -30.766 -2.342 1 96.88 271 CYS B C 1
ATOM 4462 O O . CYS B 1 271 ? -25 -29.547 -2.484 1 96.88 271 CYS B O 1
ATOM 4464 N N . ALA B 1 272 ? -23.938 -31.5 -2.865 1 96.94 272 ALA B N 1
ATOM 4465 C CA . ALA B 1 272 ? -22.922 -30.859 -3.695 1 96.94 272 ALA B CA 1
ATOM 4466 C C . ALA B 1 272 ? -23.531 -30.203 -4.922 1 96.94 272 ALA B C 1
ATOM 4468 O O . ALA B 1 272 ? -23.172 -29.078 -5.281 1 96.94 272 ALA B O 1
ATOM 4469 N N . ALA B 1 273 ? -24.438 -30.828 -5.555 1 96.88 273 ALA B N 1
ATOM 4470 C CA . ALA B 1 273 ? -25.094 -30.297 -6.75 1 96.88 273 ALA B CA 1
ATOM 4471 C C . ALA B 1 273 ? -25.891 -29.047 -6.426 1 96.88 273 ALA B C 1
ATOM 4473 O O . ALA B 1 273 ? -25.875 -28.078 -7.188 1 96.88 273 ALA B O 1
ATOM 4474 N N . LYS B 1 274 ? -26.578 -29.047 -5.309 1 97.19 274 LYS B N 1
ATOM 4475 C CA . LYS B 1 274 ? -27.391 -27.906 -4.93 1 97.19 274 LYS B CA 1
ATOM 4476 C C . LYS B 1 274 ? -26.516 -26.719 -4.543 1 97.19 274 LYS B C 1
ATOM 4478 O O . LYS B 1 274 ? -26.828 -25.578 -4.879 1 97.19 274 LYS B O 1
ATOM 4483 N N . ARG B 1 275 ? -25.5 -27.016 -3.797 1 96.94 275 ARG B N 1
ATOM 4484 C CA . ARG B 1 275 ? -24.594 -25.938 -3.428 1 96.94 275 ARG B CA 1
ATOM 4485 C C . ARG B 1 275 ? -23.984 -25.281 -4.664 1 96.94 275 ARG B C 1
ATOM 4487 O O . ARG B 1 275 ? -23.828 -24.062 -4.719 1 96.94 275 ARG B O 1
ATOM 4494 N N . GLU B 1 276 ? -23.688 -26.047 -5.676 1 96.44 276 GLU B N 1
ATOM 4495 C CA . GLU B 1 276 ? -23.203 -25.5 -6.941 1 96.44 276 GLU B CA 1
ATOM 4496 C C . GLU B 1 276 ? -24.266 -24.672 -7.645 1 96.44 276 GLU B C 1
ATOM 4498 O O . GLU B 1 276 ? -23.969 -23.609 -8.211 1 96.44 276 GLU B O 1
ATOM 4503 N N . GLU B 1 277 ? -25.453 -25.172 -7.629 1 96.75 277 GLU B N 1
ATOM 4504 C CA . GLU B 1 277 ? -26.562 -24.438 -8.227 1 96.75 277 GLU B CA 1
ATOM 4505 C C . GLU B 1 277 ? -26.781 -23.094 -7.535 1 96.75 277 GLU B C 1
ATOM 4507 O O . GLU B 1 277 ? -27.031 -22.094 -8.195 1 96.75 277 GLU B O 1
ATOM 4512 N N . TRP B 1 278 ? -26.688 -23.141 -6.254 1 96.56 278 TRP B N 1
ATOM 4513 C CA . TRP B 1 278 ? -26.859 -21.906 -5.5 1 96.56 278 TRP B CA 1
ATOM 4514 C C . TRP B 1 278 ? -25.703 -20.953 -5.742 1 96.56 278 TRP B C 1
ATOM 4516 O O . TRP B 1 278 ? -25.891 -19.734 -5.805 1 96.56 278 TRP B O 1
ATOM 4526 N N . ASP B 1 279 ? -24.516 -21.469 -5.859 1 95.69 279 ASP B N 1
ATOM 4527 C CA . ASP B 1 279 ? -23.375 -20.641 -6.242 1 95.69 279 ASP B CA 1
ATOM 4528 C C . ASP B 1 279 ? -23.609 -19.969 -7.59 1 95.69 279 ASP B C 1
ATOM 4530 O O . ASP B 1 279 ? -23.266 -18.797 -7.773 1 95.69 279 ASP B O 1
ATOM 4534 N N . GLU B 1 280 ? -24.141 -20.703 -8.492 1 95.69 280 GLU B N 1
ATOM 4535 C CA . GLU B 1 280 ? -24.453 -20.156 -9.805 1 95.69 280 GLU B CA 1
ATOM 4536 C C . GLU B 1 280 ? -25.5 -19.062 -9.711 1 95.69 280 GLU B C 1
ATOM 4538 O O . GLU B 1 280 ? -25.422 -18.047 -10.422 1 95.69 280 GLU B O 1
ATOM 4543 N N . GLU B 1 281 ? -26.453 -19.266 -8.883 1 96.31 281 GLU B N 1
ATOM 4544 C CA . GLU B 1 281 ? -27.484 -18.266 -8.695 1 96.31 281 GLU B CA 1
ATOM 4545 C C . GLU B 1 281 ? -26.906 -16.984 -8.094 1 96.31 281 GLU B C 1
ATOM 4547 O O . GLU B 1 281 ? -27.312 -15.875 -8.461 1 96.31 281 GLU B O 1
ATOM 4552 N N . ILE B 1 282 ? -26.031 -17.156 -7.172 1 96.44 282 ILE B N 1
ATOM 4553 C CA . ILE B 1 282 ? -25.359 -16.016 -6.578 1 96.44 282 ILE B CA 1
ATOM 4554 C C . ILE B 1 282 ? -24.625 -15.219 -7.664 1 96.44 282 ILE B C 1
ATOM 4556 O O . ILE B 1 282 ? -24.734 -13.992 -7.73 1 96.44 282 ILE B O 1
ATOM 4560 N N . ARG B 1 283 ? -23.938 -15.875 -8.539 1 94.81 283 ARG B N 1
ATOM 4561 C CA . ARG B 1 283 ? -23.219 -15.234 -9.641 1 94.81 283 ARG B CA 1
ATOM 4562 C C . ARG B 1 283 ? -24.203 -14.539 -10.586 1 94.81 283 ARG B C 1
ATOM 4564 O O . ARG B 1 283 ? -23.922 -13.445 -11.078 1 94.81 283 ARG B O 1
ATOM 4571 N N . ASN B 1 284 ? -25.266 -15.195 -10.773 1 95.12 284 ASN B N 1
ATOM 4572 C CA . ASN B 1 284 ? -26.297 -14.633 -11.641 1 95.12 284 ASN B CA 1
ATOM 4573 C C . ASN B 1 284 ? -26.859 -13.336 -11.078 1 95.12 284 ASN B C 1
ATOM 4575 O O . ASN B 1 284 ? -27.016 -12.352 -11.805 1 95.12 284 ASN B O 1
ATOM 4579 N N . VAL B 1 285 ? -27.172 -13.383 -9.82 1 95.75 285 VAL B N 1
ATOM 4580 C CA . VAL B 1 285 ? -27.703 -12.188 -9.164 1 95.75 285 VAL B CA 1
ATOM 4581 C C . VAL B 1 285 ? -26.672 -11.055 -9.266 1 95.75 285 VAL B C 1
ATOM 4583 O O . VAL B 1 285 ? -27.016 -9.93 -9.633 1 95.75 285 VAL B O 1
ATOM 4586 N N . TRP B 1 286 ? -25.484 -11.336 -9.031 1 95.12 286 TRP B N 1
ATOM 4587 C CA . TRP B 1 286 ? -24.422 -10.336 -9.047 1 95.12 286 TRP B CA 1
ATOM 4588 C C . TRP B 1 286 ? -24.266 -9.719 -10.43 1 95.12 286 TRP B C 1
ATOM 4590 O O . TRP B 1 286 ? -24.062 -8.508 -10.562 1 95.12 286 TRP B O 1
ATOM 4600 N N . GLU B 1 287 ? -24.375 -10.531 -11.43 1 93.62 287 GLU B N 1
ATOM 4601 C CA . GLU B 1 287 ? -24.266 -10.039 -12.797 1 93.62 287 GLU B CA 1
ATOM 4602 C C . GLU B 1 287 ? -25.453 -9.141 -13.148 1 93.62 287 GLU B C 1
ATOM 4604 O O . GLU B 1 287 ? -25.281 -8.125 -13.828 1 93.62 287 GLU B O 1
ATOM 4609 N N . LYS B 1 288 ? -26.547 -9.484 -12.695 1 95.81 288 LYS B N 1
ATOM 4610 C CA . LYS B 1 288 ? -27.75 -8.727 -13 1 95.81 288 LYS B CA 1
ATOM 4611 C C . LYS B 1 288 ? -27.734 -7.363 -12.305 1 95.81 288 LYS B C 1
ATOM 4613 O O . LYS B 1 288 ? -28.391 -6.422 -12.766 1 95.81 288 LYS B O 1
ATOM 4618 N N . VAL B 1 289 ? -27.016 -7.332 -11.242 1 95.25 289 VAL B N 1
ATOM 4619 C CA . VAL B 1 289 ? -26.922 -6.074 -10.5 1 95.25 289 VAL B CA 1
ATOM 4620 C C . VAL B 1 289 ? -26.391 -4.977 -11.422 1 95.25 289 VAL B C 1
ATOM 4622 O O . VAL B 1 289 ? -26.859 -3.834 -11.359 1 95.25 289 VAL B O 1
ATOM 4625 N N . ASP B 1 290 ? -25.516 -5.25 -12.273 1 94.19 290 ASP B N 1
ATOM 4626 C CA . ASP B 1 290 ? -24.984 -4.273 -13.219 1 94.19 290 ASP B CA 1
ATOM 4627 C C . ASP B 1 290 ? -26.094 -3.678 -14.086 1 94.19 290 ASP B C 1
ATOM 4629 O O . ASP B 1 290 ? -26.156 -2.461 -14.273 1 94.19 290 ASP B O 1
ATOM 4633 N N . GLU B 1 291 ? -26.844 -4.516 -14.492 1 94.94 291 GLU B N 1
ATOM 4634 C CA . GLU B 1 291 ? -27.953 -4.098 -15.352 1 94.94 291 GLU B CA 1
ATOM 4635 C C . GLU B 1 291 ? -29 -3.322 -14.562 1 94.94 291 GLU B C 1
ATOM 4637 O O . GLU B 1 291 ? -29.516 -2.305 -15.031 1 94.94 291 GLU B O 1
ATOM 4642 N N . TRP B 1 292 ? -29.281 -3.855 -13.438 1 96.19 292 TRP B N 1
ATOM 4643 C CA . TRP B 1 292 ? -30.344 -3.271 -12.633 1 96.19 292 TRP B CA 1
ATOM 4644 C C . TRP B 1 292 ? -29.969 -1.874 -12.156 1 96.19 292 TRP B C 1
ATOM 4646 O O . TRP B 1 292 ? -30.812 -0.99 -12.062 1 96.19 292 TRP B O 1
ATOM 4656 N N . VAL B 1 293 ? -28.719 -1.687 -11.836 1 93.88 293 VAL B N 1
ATOM 4657 C CA . VAL B 1 293 ? -28.25 -0.385 -11.367 1 93.88 293 VAL B CA 1
ATOM 4658 C C . VAL B 1 293 ? -27.984 0.523 -12.562 1 93.88 293 VAL B C 1
ATOM 4660 O O . VAL B 1 293 ? -28.078 1.748 -12.453 1 93.88 293 VAL B O 1
ATOM 4663 N N . GLY B 1 294 ? -27.703 0.052 -13.664 1 89.12 294 GLY B N 1
ATOM 4664 C CA . GLY B 1 294 ? -27.359 0.821 -14.852 1 89.12 294 GLY B CA 1
ATOM 4665 C C . GLY B 1 294 ? -25.922 1.273 -14.875 1 89.12 294 GLY B C 1
ATOM 4666 O O . GLY B 1 294 ? -25.625 2.441 -15.141 1 89.12 294 GLY B O 1
ATOM 4667 N N . ILE B 1 295 ? -25.062 0.544 -14.438 1 80.56 295 ILE B N 1
ATOM 4668 C CA . ILE B 1 295 ? -23.656 0.913 -14.445 1 80.56 295 ILE B CA 1
ATOM 4669 C C . ILE B 1 295 ? -22.875 -0.035 -15.359 1 80.56 295 ILE B C 1
ATOM 4671 O O . ILE B 1 295 ? -23.297 -1.169 -15.586 1 80.56 295 ILE B O 1
#

Radius of gyration: 35.4 Å; Cα contacts (8 Å, |Δi|>4): 697; chains: 2; bounding box: 115×97×93 Å

Secondary structure (DSSP, 8-state):
------------------------TTB-TT-SEEEEETTEEEEE-HHHHHTT-HHHHSS-------SS--SPPEEEE-TTT--HHHHHHHHHHHTTSS-GGG--HHHHHHHHHHHSTTTT--HHHHHHHHHHHHHHHPPPTT-------S-HHHHHHHHHHTT-GGGHHHHHHHHHHSTT--TTS--TTS-HHHHHHHHHHHHHHHHHHHHHHTSPP--SSHHHHHHHHHHHIIIIIHHHHHTTGGG-HHHHHHHHHHS-HHHHT--HHHHHHHHHHHHHHHHHHHHHHHHHHT-/------------------------TTB-TT-SEEEEETTEEEEE-HHHHHTT-HHHHHS-------SS--SPPEEEE-TTT--HHHHHHHHHHHTTSS-GGG--HHHHHHHHHHHSTTTT--HHHHHHHHHHHHHHHPPPTT-------S-HHHHHHHHHHTT-GGGHHHHHHHHHHSTT--TTS--TTS-HHHHHHHHHHHHHHHHHHHHHHHSPP--SSHHHHHHHHHHHIIIIIHHHHHTTGGG-HHHHHHHHHHS-HHHHT--HHHHHHHHHHHHHHHHHHHHHHHHHHT-

Foldseek 3Di:
DDDPPPPPPPPPPPPPPPPVVPADPQADPPAQEWEAEPPHIHRHHLCLLVVQFVLSVPPPQPPVPDDDDPDHYYYYFYVVQAHPLLVVLVVCCSVVVDPLLRDDLVSLLSPCRQCDPSHRPRPVSNVSSLVSLCVQFADDPPDPDTDQDPDLLLSLLSCVVVVPPRRNLVSLLNQLLDPPLDLVDDDPNHDNVSSVLSVQLLVVLLVVCVVVLPDFDDFPDPVLSVLSVVCSVVQQVVVCVVVVVSSPVLVSLVSVLPDPSVVSPHDPVRNVVVNVVSVVVNVVSSVCSCVSSVD/DPPVVVPDPPPPPPPPPPPVVPADPQADPPAQEWEAEPPHIHRHHLCLLVVQFVLSVPPPQPPVPDDDDPDHYYYYFYVVQAHPLLVVLVVCCSVVVDPLLPDDLVSLLSPCRQCDPSHRPRPVSNVSSLVSLCVQFADDPPDPDTDQDPDLLLSLLSCVVVVPPRRNLVSLLNQLLDPPLDLVDDDPNHDNVSSVLSVQLLVVQLVVCVVVLPDFDDFPDPVLSVLSVVCSVVQQVVVCVVVVVSSPVLVSLVSVLPDPSVVSPHDPVRNVVVNVVSVVVNVVSSVCSCVSSVD

Nearest PDB structures (foldseek):
  9dtq-assembly1_B  TM=5.416E-01  e=1.484E-04  Homo sapiens
  8rit-assembly1_B  TM=7.288E-01  e=3.515E-03  Xenopus laevis
  8vpq-assembly1_B  TM=5.045E-01  e=2.026E-04  Homo sapiens
  9dtg-assembly1_B  TM=5.212E-01  e=8.490E-03  Homo sapiens
  8vpq-assembly1_B  TM=5.998E-01  e=3.656E-04  Homo sapiens

pLDDT: mean 86.33, std 19.62, range [18.67, 98.19]

InterPro domains:
  IPR000210 BTB/POZ domain [PF00651] (33-110)
  IPR000210 BTB/POZ domain [PS50097] (31-95)
  IPR011333 SKP1/BTB/POZ domain superfamily [G3DSA:3.30.710.10] (27-177)
  IPR011333 SKP1/BTB/POZ domain superfamily [SSF54695] (33-100)

Organism: Phanerochaete carnosa (strain HHB-10118-sp) (NCBI:txid650164)

Solvent-accessible surface area (backbone atoms only — not comparable to full-atom values): 33074 Å² total; per-residue (Å²): 133,76,75,76,68,69,78,76,76,72,75,72,72,72,73,75,77,75,81,72,71,71,72,42,100,51,58,42,90,71,29,54,26,29,41,28,28,73,93,43,58,29,28,37,52,50,68,70,49,28,73,51,12,65,62,53,53,65,46,74,71,62,68,66,72,71,85,79,77,96,72,57,53,74,47,78,43,54,60,88,45,36,45,57,69,24,50,49,39,43,48,31,38,63,70,60,74,41,51,69,92,75,47,53,67,71,48,33,51,24,31,43,54,30,18,28,84,86,33,53,28,21,59,72,61,26,53,51,28,50,51,44,50,44,67,73,43,39,50,54,86,95,44,99,52,70,70,76,61,96,53,31,52,50,53,39,28,50,30,61,75,67,66,39,69,81,37,41,64,63,28,45,52,47,35,35,41,37,89,81,59,50,71,88,50,90,49,90,53,42,57,67,72,56,44,50,38,27,41,50,32,32,51,51,43,32,64,62,33,48,62,59,65,73,43,66,62,78,46,91,43,71,71,34,24,51,44,33,56,69,41,33,52,73,69,43,46,48,54,28,63,73,65,56,22,55,48,27,53,59,63,39,48,50,51,57,57,66,50,66,48,60,82,69,64,31,51,72,68,46,48,52,53,47,45,50,51,48,52,49,48,42,52,49,53,58,56,46,45,37,64,58,60,66,103,137,72,80,70,73,71,75,79,79,72,77,74,72,71,73,75,78,76,81,74,70,73,72,41,99,51,56,42,92,70,29,53,27,29,42,30,27,74,94,43,59,28,28,37,51,49,67,70,49,30,72,52,12,67,62,53,54,64,47,73,70,63,66,67,71,72,85,81,76,95,72,58,49,75,47,79,42,53,59,88,44,36,44,56,68,24,49,48,39,42,48,31,39,63,70,60,74,40,51,68,91,75,47,53,67,72,46,34,52,25,30,43,55,30,18,28,85,87,33,55,29,20,59,69,60,25,53,51,28,50,51,45,49,44,66,74,42,41,51,54,86,92,44,100,50,68,69,76,60,96,52,33,52,51,51,38,28,49,28,60,76,69,67,40,68,81,36,41,64,64,28,46,52,45,36,34,41,36,88,78,61,50,70,87,49,90,50,92,54,40,57,67,71,56,43,50,39,27,41,50,32,32,50,50,44,30,64,62,33,49,61,58,64,73,44,68,62,79,45,90,43,70,71,34,23,52,42,33,57,68,42,34,52,74,70,44,46,50,55,29,64,74,66,56,22,53,49,26,53,60,62,40,49,50,52,57,58,66,49,65,48,59,83,70,62,32,49,71,67,46,49,53,54,48,45,51,51,49,51,50,48,42,52,50,52,58,58,44,44,37,63,58,61,67,104